Protein AF-0000000065843324 (afdb_homodimer)

GO terms:
  GO:0047371 butyrate-acetoacetate CoA-transferase activity (F, EXP)
  GO:0008410 CoA-transferase activity (F, IMP)

Secondary structure (DSSP, 8-state):
----B--GGGGGGG--TT-EEEE--BTTBT--HHHHHHHHHHT--SEEEE-SB--STTSTHHHHHHTT-EEEEEESB-TT-HHHHHHHHTTSSEEEE--HHHHHHHHHHHHTT-SEEEE-TTTTSGGGTTPPEEEETTEEEEEE----EEEEEEEEEEEETT--EE--GGG-TTHHHHHHSEEEEEEEEEEEE-GGGS-GGG-SB-GGG--EEEEPP-/----B--GGGGGGG--TT-EEEE--BTTBT--HHHHHHHHHHT--SEEEE-SB--STTSTHHHHHHTT-EEEEEESB-TT-HHHHHHHHTTSSEEEE--HHHHHHHHHHHHTT-SEEEE-TTTTSGGGTTPPEEEETTEEEEEE----EEEEEEEEEEEETT--EE--GGG-TTHHHHHHSEEEEEEEEEEEE-GGGS-GGG-SB-GGG--EEEEPP-

Organism: Clostridium acetobutylicum (strain ATCC 824 / DSM 792 / JCM 1419 / IAM 19013 / LMG 5710 / NBRC 13948 / NRRL B-527 / VKM B-1787 / 2291 / W) (NCBI:txid272562)

Sequence (436 aa):
MNSKIIRFENLRSFFKDGMTIMIGGFLNCGTPTKLIDFLVNLNIKNLTIISNDTCYPNTGIGKLISNNQVKKLIASYIGSNPDTGKKLFNNELEVELSPQGTLVERIRAGGSGLGGVLTKTGLGTLIEKGKKKISINGTEYLLELPLTADVALIKGSIVDEAGNTFYKGTTKNFNPYMAMAAKTVIVEAENLVSCEKLEKEKAMTPGVLINYIVKEPAMNSKIIRFENLRSFFKDGMTIMIGGFLNCGTPTKLIDFLVNLNIKNLTIISNDTCYPNTGIGKLISNNQVKKLIASYIGSNPDTGKKLFNNELEVELSPQGTLVERIRAGGSGLGGVLTKTGLGTLIEKGKKKISINGTEYLLELPLTADVALIKGSIVDEAGNTFYKGTTKNFNPYMAMAAKTVIVEAENLVSCEKLEKEKAMTPGVLINYIVKEPA

InterPro domains:
  IPR004163 Coenzyme A transferase binding site [PS01273] (17-32)
  IPR004165 Coenzyme A transferase family I [PF01144] (12-215)
  IPR004165 Coenzyme A transferase family I [PTHR13707] (12-216)
  IPR004165 Coenzyme A transferase family I [SM00882] (5-216)
  IPR012792 3-oxoacid CoA-transferase, subunit A [TIGR02429] (11-215)
  IPR037171 NagB/RpiA transferase-like [SSF100950] (2-217)

Solvent-accessible surface area (backbone atoms only — not comparable to full-atom values): 21906 Å² total; per-residue (Å²): 129,85,76,27,64,48,62,75,85,72,48,56,84,81,60,59,63,58,39,34,36,30,44,25,18,51,56,75,44,28,32,30,46,67,62,41,50,51,51,49,70,65,63,51,35,52,21,32,39,38,30,47,42,39,29,33,80,74,33,56,58,12,35,36,56,76,64,64,21,43,39,33,36,41,26,45,44,55,79,69,12,67,64,58,50,52,32,40,75,69,67,63,27,45,73,45,73,29,58,57,72,56,43,53,50,17,26,40,25,28,35,68,66,31,65,21,38,23,31,58,81,44,67,96,45,79,64,38,65,94,51,56,73,48,73,56,96,87,42,70,24,38,53,41,57,42,36,66,26,56,32,16,41,21,28,22,48,39,20,26,63,66,34,32,19,32,47,61,71,77,22,34,68,45,21,54,43,38,39,47,16,25,78,38,19,39,33,35,16,71,37,73,42,59,56,89,75,48,64,71,78,70,35,70,31,57,19,88,49,39,60,33,36,29,68,55,81,128,130,85,77,28,65,47,63,75,86,72,49,56,86,81,60,60,64,59,39,36,36,31,43,26,20,50,54,74,45,27,33,32,44,68,62,40,50,50,52,52,70,65,64,50,35,52,21,32,39,40,29,48,43,38,30,33,79,74,33,55,55,12,38,36,54,76,65,66,2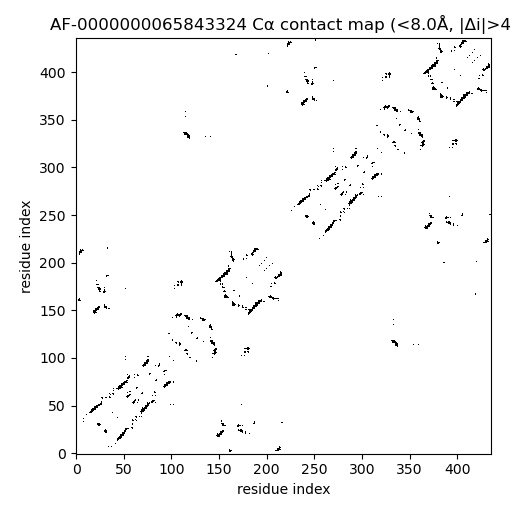1,42,38,33,37,40,26,45,43,56,80,70,13,68,64,57,51,52,31,40,76,70,67,62,27,47,73,46,74,31,59,60,71,57,43,52,48,17,27,39,25,28,35,69,66,31,65,21,35,23,30,58,81,43,66,95,45,80,66,38,66,93,52,55,73,47,73,56,97,88,40,70,22,38,54,42,59,43,37,68,26,56,30,15,41,21,28,22,48,39,21,27,62,65,35,31,21,33,49,60,70,77,24,33,67,45,24,56,42,3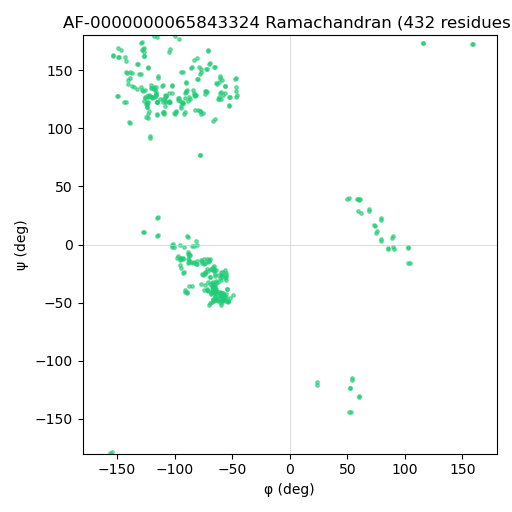9,39,47,16,26,78,38,19,38,33,34,17,71,35,74,43,60,54,89,76,49,63,73,76,70,35,72,31,58,19,90,52,39,58,32,36,30,69,55,79,131

pLDDT: mean 95.5, std 6.02, range [51.06, 98.94]

Structure (mmCIF, N/CA/C/O backbone):
data_AF-0000000065843324-model_v1
#
loop_
_entity.id
_entity.type
_entity.pdbx_description
1 polymer 'Acetoacetyl-CoA:acetate/butyrate CoA transferase alpha subunit'
#
loop_
_atom_site.group_PDB
_atom_site.id
_atom_site.type_symbol
_atom_site.label_atom_id
_atom_site.label_alt_id
_atom_site.label_comp_id
_atom_site.label_asym_id
_atom_site.label_entity_id
_atom_site.label_seq_id
_atom_site.pdbx_PDB_ins_code
_atom_site.Cartn_x
_atom_site.Cartn_y
_atom_site.Cartn_z
_atom_site.occupancy
_atom_site.B_iso_or_equiv
_atom_site.auth_seq_id
_atom_site.auth_comp_id
_atom_site.auth_asym_id
_atom_site.auth_atom_id
_atom_site.pdbx_PDB_model_num
ATOM 1 N N . MET A 1 1 ? 21.984 16.047 -8.336 1 51.62 1 MET A N 1
ATOM 2 C CA . MET A 1 1 ? 20.578 16.125 -7.941 1 51.62 1 MET A CA 1
ATOM 3 C C . MET A 1 1 ? 20.391 17.125 -6.809 1 51.62 1 MET A C 1
ATOM 5 O O . MET A 1 1 ? 21.203 17.203 -5.891 1 51.62 1 MET A O 1
ATOM 9 N N . ASN A 1 2 ? 19.703 18.312 -6.957 1 72.69 2 ASN A N 1
ATOM 10 C CA . ASN A 1 2 ? 19.594 19.406 -5.996 1 72.69 2 ASN A CA 1
ATOM 11 C C . ASN A 1 2 ? 19.141 18.906 -4.625 1 72.69 2 ASN A C 1
ATOM 13 O O . ASN A 1 2 ? 18.375 17.938 -4.531 1 72.69 2 ASN A O 1
ATOM 17 N N . SER A 1 3 ? 19.922 19.266 -3.582 1 91.56 3 SER A N 1
ATOM 18 C CA . SER A 1 3 ? 19.656 18.875 -2.203 1 91.56 3 SER A CA 1
ATOM 19 C C . SER A 1 3 ? 18.188 19.094 -1.849 1 91.56 3 SER A C 1
ATOM 21 O O . SER A 1 3 ? 17.594 20.109 -2.211 1 91.56 3 SER A O 1
ATOM 23 N N . LYS A 1 4 ? 17.578 18.062 -1.235 1 96.56 4 LYS A N 1
ATOM 24 C CA . LYS A 1 4 ? 16.203 18.172 -0.771 1 96.56 4 LYS A CA 1
ATOM 25 C C . LYS A 1 4 ? 16.125 18.906 0.564 1 96.56 4 LYS A C 1
ATOM 27 O O . LYS A 1 4 ? 15.047 19.297 0.994 1 96.56 4 LYS A O 1
ATOM 32 N N . ILE A 1 5 ? 17.219 19.047 1.178 1 96.88 5 ILE A N 1
ATOM 33 C CA . ILE A 1 5 ? 17.25 19.719 2.475 1 96.88 5 ILE A CA 1
ATOM 34 C C . ILE A 1 5 ? 17.062 21.219 2.285 1 96.88 5 ILE A C 1
ATOM 36 O O . ILE A 1 5 ? 17.75 21.844 1.478 1 96.88 5 ILE A O 1
ATOM 40 N N . ILE A 1 6 ? 16.141 21.719 3.051 1 96.75 6 ILE A N 1
ATOM 41 C CA . ILE A 1 6 ? 15.805 23.125 2.887 1 96.75 6 ILE A CA 1
ATOM 42 C C . ILE A 1 6 ? 15.602 23.766 4.254 1 96.75 6 ILE A C 1
ATOM 44 O O . ILE A 1 6 ? 15.164 23.109 5.203 1 96.75 6 ILE A O 1
ATOM 48 N N . ARG A 1 7 ? 16.062 25.078 4.348 1 94.88 7 ARG A N 1
ATOM 49 C CA . ARG A 1 7 ? 15.82 25.844 5.559 1 94.88 7 ARG A CA 1
ATOM 50 C C . ARG A 1 7 ? 14.383 26.359 5.598 1 94.88 7 ARG A C 1
ATOM 52 O O . ARG A 1 7 ? 13.781 26.609 4.555 1 94.88 7 ARG A O 1
ATOM 59 N N . PHE A 1 8 ? 13.773 26.453 6.832 1 94.75 8 PHE A N 1
ATOM 60 C CA . PHE A 1 8 ? 12.398 26.891 7.031 1 94.75 8 PHE A CA 1
ATOM 61 C C . PHE A 1 8 ? 12.125 28.188 6.285 1 94.75 8 PHE A C 1
ATOM 63 O O . PHE A 1 8 ? 11.062 28.344 5.672 1 94.75 8 PHE A O 1
ATOM 70 N N . GLU A 1 9 ? 12.992 29.172 6.305 1 92.06 9 GLU A N 1
ATOM 71 C CA . GLU A 1 9 ? 12.805 30.5 5.719 1 92.06 9 GLU A CA 1
ATOM 72 C C . GLU A 1 9 ? 12.555 30.406 4.215 1 92.06 9 GLU A C 1
ATOM 74 O O . GLU A 1 9 ? 11.93 31.297 3.629 1 92.06 9 GLU A O 1
ATOM 79 N N . ASN A 1 10 ? 12.984 29.359 3.566 1 95.5 10 ASN A N 1
ATOM 80 C CA . ASN A 1 10 ? 12.867 29.203 2.121 1 95.5 10 ASN A CA 1
ATOM 81 C C . ASN A 1 10 ? 11.586 28.484 1.734 1 95.5 10 ASN A C 1
ATOM 83 O O . ASN A 1 10 ? 11.305 28.281 0.549 1 95.5 10 ASN A O 1
ATOM 87 N N . LEU A 1 11 ? 10.852 28.109 2.738 1 96.38 11 LEU A N 1
ATOM 88 C CA . LEU A 1 11 ? 9.625 27.359 2.49 1 96.38 11 LEU A CA 1
ATOM 89 C C . LEU A 1 11 ? 8.477 28.297 2.15 1 96.38 11 LEU A C 1
ATOM 91 O O . LEU A 1 11 ? 7.438 27.875 1.645 1 96.38 11 LEU A O 1
ATOM 95 N N . ARG A 1 12 ? 8.586 29.594 2.404 1 96.44 12 ARG A N 1
ATOM 96 C CA . ARG A 1 12 ? 7.484 30.562 2.338 1 96.44 12 ARG A CA 1
ATOM 97 C C . ARG A 1 12 ? 6.801 30.516 0.976 1 96.44 12 ARG A C 1
ATOM 99 O O . ARG A 1 12 ? 5.574 30.594 0.888 1 96.44 12 ARG A O 1
ATOM 106 N N . SER A 1 13 ? 7.57 30.344 -0.094 1 96 13 SER A N 1
ATOM 107 C CA . SER A 1 13 ? 7.074 30.469 -1.461 1 96 13 SER A CA 1
ATOM 108 C C . SER A 1 13 ? 6.152 29.312 -1.818 1 96 13 SER A C 1
ATOM 110 O O . SER A 1 13 ? 5.418 29.375 -2.807 1 96 13 SER A O 1
ATOM 112 N N . PHE A 1 14 ? 6.16 28.266 -0.981 1 97.5 14 PHE A N 1
ATOM 113 C CA . PHE A 1 14 ? 5.348 27.094 -1.294 1 97.5 14 PHE A CA 1
ATOM 114 C C . PHE A 1 14 ? 3.938 27.25 -0.738 1 97.5 14 PHE A C 1
ATOM 116 O O . PHE A 1 14 ? 3.062 26.422 -1.008 1 97.5 14 PHE A O 1
ATOM 123 N N . PHE A 1 15 ? 3.691 28.281 0.059 1 98.19 15 PHE A N 1
ATOM 124 C CA . PHE A 1 15 ? 2.428 28.406 0.773 1 98.19 15 PHE A CA 1
ATOM 125 C C . PHE A 1 15 ? 1.712 29.703 0.371 1 98.19 15 PHE A C 1
ATOM 127 O O . PHE A 1 15 ? 2.338 30.75 0.253 1 98.19 15 PHE A O 1
ATOM 134 N N . LYS A 1 16 ? 0.471 29.641 0.121 1 98.25 16 LYS A N 1
ATOM 135 C CA . LYS A 1 16 ? -0.362 30.797 -0.179 1 98.25 16 LYS A CA 1
ATOM 136 C C . LYS A 1 16 ? -1.781 30.609 0.347 1 98.25 16 LYS A C 1
ATOM 138 O O . LYS A 1 16 ? -2.18 29.5 0.683 1 98.25 16 LYS A O 1
ATOM 143 N N . ASP A 1 17 ? -2.541 31.656 0.373 1 98.69 17 ASP A N 1
ATOM 144 C CA . ASP A 1 17 ? -3.932 31.609 0.813 1 98.69 17 ASP A CA 1
ATOM 145 C C . ASP A 1 17 ? -4.746 30.641 -0.05 1 98.69 17 ASP A C 1
ATOM 147 O O . ASP A 1 17 ? -4.523 30.547 -1.258 1 98.69 17 ASP A O 1
ATOM 151 N N . GLY A 1 18 ? -5.617 29.938 0.561 1 98.75 18 GLY A N 1
ATOM 152 C CA . GLY A 1 18 ? -6.598 29.156 -0.169 1 98.75 18 GLY A CA 1
ATOM 153 C C . GLY A 1 18 ? -6.105 27.75 -0.505 1 98.75 18 GLY A C 1
ATOM 154 O O . GLY A 1 18 ? -6.824 26.969 -1.128 1 98.75 18 GLY A O 1
ATOM 155 N N . MET A 1 19 ? -4.93 27.438 0.012 1 98.69 19 MET A N 1
ATOM 156 C CA . MET A 1 19 ? -4.328 26.156 -0.352 1 98.69 19 MET A CA 1
ATOM 157 C C . MET A 1 19 ? -4.988 25 0.411 1 98.69 19 MET A C 1
ATOM 159 O O . MET A 1 19 ? -5.523 25.203 1.502 1 98.69 19 MET A O 1
ATOM 163 N N . THR A 1 20 ? -4.977 23.844 -0.202 1 98.94 20 THR A N 1
ATOM 164 C CA . THR A 1 20 ? -5.281 22.594 0.49 1 98.94 20 THR A CA 1
ATOM 165 C C . THR A 1 20 ? -4.008 21.938 1.011 1 98.94 20 THR A C 1
ATOM 167 O O . THR A 1 20 ? -3.086 21.656 0.239 1 98.94 20 THR A O 1
ATOM 170 N N . ILE A 1 21 ? -3.955 21.719 2.35 1 98.94 21 ILE A N 1
ATOM 171 C CA . ILE A 1 21 ? -2.76 21.188 2.988 1 98.94 21 ILE A CA 1
ATOM 172 C C . ILE A 1 21 ? -3.121 19.938 3.805 1 98.94 21 ILE A C 1
ATOM 174 O O . ILE A 1 21 ? -4.059 19.969 4.605 1 98.94 21 ILE A O 1
ATOM 178 N N . MET A 1 22 ? -2.389 18.844 3.51 1 98.94 22 MET A N 1
ATOM 179 C CA . MET A 1 22 ? -2.465 17.656 4.359 1 98.94 22 MET A CA 1
ATOM 180 C C . MET A 1 22 ? -1.431 17.719 5.477 1 98.94 22 MET A C 1
ATOM 182 O O . MET A 1 22 ? -0.272 18.078 5.238 1 98.94 22 MET A O 1
ATOM 186 N N . ILE A 1 23 ? -1.874 17.438 6.676 1 98.81 23 ILE A N 1
ATOM 187 C CA . ILE A 1 23 ? -0.947 17.406 7.801 1 98.81 23 ILE A CA 1
ATOM 188 C C . ILE A 1 23 ? -1.022 16.047 8.5 1 98.81 23 ILE A C 1
ATOM 190 O O . ILE A 1 23 ? -2.074 15.672 9.016 1 98.81 23 ILE A O 1
ATOM 194 N N . GLY A 1 24 ? 0.134 15.336 8.5 1 98.25 24 GLY A N 1
ATOM 195 C CA . GLY A 1 24 ? 0.204 14.008 9.102 1 98.25 24 GLY A CA 1
ATOM 196 C C . GLY A 1 24 ? 0.135 14.039 10.617 1 98.25 24 GLY A C 1
ATOM 197 O O . GLY A 1 24 ? 0.177 15.109 11.227 1 98.25 24 GLY A O 1
ATOM 198 N N . GLY A 1 25 ? -0.082 12.789 11.156 1 96.12 25 GLY A N 1
ATOM 199 C CA . GLY A 1 25 ? -0.043 12.648 12.602 1 96.12 25 GLY A CA 1
ATOM 200 C C . GLY A 1 25 ? -1.375 12.234 13.195 1 96.12 25 GLY A C 1
ATOM 201 O O . GLY A 1 25 ? -2.365 12.094 12.477 1 96.12 25 GLY A O 1
ATOM 202 N N . PHE A 1 26 ? -1.385 11.969 14.422 1 95.75 26 PHE A N 1
ATOM 203 C CA . PHE A 1 26 ? -2.486 11.68 15.336 1 95.75 26 PHE A CA 1
ATOM 204 C C . PHE A 1 26 ? -2.277 12.367 16.672 1 95.75 26 PHE A C 1
ATOM 206 O O . PHE A 1 26 ? -1.47 11.914 17.5 1 95.75 26 PHE A O 1
ATOM 213 N N . LEU A 1 27 ? -3.066 13.43 16.797 1 93.5 27 LEU A N 1
ATOM 214 C CA . LEU A 1 27 ? -2.752 14.344 17.891 1 93.5 27 LEU A CA 1
ATOM 215 C C . LEU A 1 27 ? -1.294 14.789 17.828 1 93.5 27 LEU A C 1
ATOM 217 O O . LEU A 1 27 ? -0.87 15.391 16.844 1 93.5 27 LEU A O 1
ATOM 221 N N . ASN A 1 28 ? -0.506 14.398 18.859 1 89.69 28 ASN A N 1
ATOM 222 C CA . ASN A 1 28 ? 0.89 14.82 18.828 1 89.69 28 ASN A CA 1
ATOM 223 C C . ASN A 1 28 ? 1.796 13.711 18.281 1 89.69 28 ASN A C 1
ATOM 225 O O . ASN A 1 28 ? 2.955 13.961 17.953 1 89.69 28 ASN A O 1
ATOM 229 N N . CYS A 1 29 ? 1.275 12.625 18.172 1 93.81 29 CYS A N 1
ATOM 230 C CA . CYS A 1 29 ? 2.059 11.477 17.734 1 93.81 29 CYS A CA 1
ATOM 231 C C . CYS A 1 29 ? 2.326 11.539 16.234 1 93.81 29 CYS A C 1
ATOM 233 O O . CYS A 1 29 ? 1.402 11.414 15.422 1 93.81 29 CYS A O 1
ATOM 235 N N . GLY A 1 30 ? 3.594 11.727 15.766 1 95.69 30 GLY A N 1
ATOM 236 C CA . GLY A 1 30 ? 3.961 11.773 14.359 1 95.69 30 GLY A CA 1
ATOM 237 C C . GLY A 1 30 ? 3.527 13.062 13.68 1 95.69 30 GLY A C 1
ATOM 238 O O . GLY A 1 30 ? 3.404 13.109 12.453 1 95.69 30 GLY A O 1
ATOM 239 N N . THR A 1 31 ? 3.205 14.07 14.469 1 97 31 THR A N 1
ATOM 240 C CA . THR A 1 31 ? 2.766 15.352 13.93 1 97 31 THR A CA 1
ATOM 241 C C . THR A 1 31 ? 3.953 16.281 13.719 1 97 31 THR A C 1
ATOM 243 O O . THR A 1 31 ? 4.824 16.391 14.578 1 97 31 THR A O 1
ATOM 246 N N . PRO A 1 32 ? 4.047 16.891 12.492 1 97.81 32 PRO A N 1
ATOM 247 C CA . PRO A 1 32 ? 5.145 17.812 12.219 1 97.81 32 PRO A CA 1
ATOM 248 C C . PRO A 1 32 ? 4.934 19.188 12.844 1 97.81 32 PRO A C 1
ATOM 250 O O . PRO A 1 32 ? 4.684 20.156 12.133 1 97.81 32 PRO A O 1
ATOM 253 N N . THR A 1 33 ? 5.156 19.281 14.141 1 97.25 33 THR A N 1
ATOM 254 C CA . THR A 1 33 ? 4.766 20.438 14.945 1 97.25 33 THR A CA 1
ATOM 255 C C . THR A 1 33 ? 5.559 21.672 14.539 1 97.25 33 THR A C 1
ATOM 257 O O . THR A 1 33 ? 5.035 22.797 14.578 1 97.25 33 THR A O 1
ATOM 260 N N . LYS A 1 34 ? 6.816 21.562 14.102 1 97.06 34 LYS A N 1
ATOM 261 C CA . LYS A 1 34 ? 7.609 22.734 13.734 1 97.06 34 LYS A CA 1
ATOM 262 C C . LYS A 1 34 ? 7.156 23.297 12.391 1 97.06 34 LYS A C 1
ATOM 264 O O . LYS A 1 34 ? 7.137 24.516 12.203 1 97.06 34 LYS A O 1
ATOM 269 N N . LEU A 1 35 ? 6.844 22.406 11.516 1 98 35 LEU A N 1
ATOM 270 C CA . LEU A 1 35 ? 6.297 22.859 10.242 1 98 35 LEU A CA 1
ATOM 271 C C . LEU A 1 35 ? 4.957 23.562 10.453 1 98 35 LEU A C 1
ATOM 273 O O . LEU A 1 35 ? 4.656 24.547 9.773 1 98 35 LEU A O 1
ATOM 277 N N . ILE A 1 36 ? 4.145 23.031 11.383 1 98.19 36 ILE A N 1
ATOM 278 C CA . ILE A 1 36 ? 2.861 23.656 11.68 1 98.19 36 ILE A CA 1
ATOM 279 C C . ILE A 1 36 ? 3.09 25.031 12.289 1 98.19 36 ILE A C 1
ATOM 281 O O . ILE A 1 36 ? 2.418 26 11.93 1 98.19 36 ILE A O 1
ATOM 285 N N . ASP A 1 37 ? 4.074 25.109 13.188 1 97.5 37 ASP A N 1
ATOM 286 C CA . ASP A 1 37 ? 4.41 26.406 13.766 1 97.5 37 ASP A CA 1
ATOM 287 C C . ASP A 1 37 ? 4.809 27.406 12.68 1 97.5 37 ASP A C 1
ATOM 289 O O . ASP A 1 37 ? 4.41 28.578 12.719 1 97.5 37 ASP A O 1
ATOM 293 N N . PHE A 1 38 ? 5.605 26.938 11.773 1 97.5 38 PHE A N 1
ATOM 294 C CA . PHE A 1 38 ? 6 27.781 10.648 1 97.5 38 PHE A CA 1
ATOM 295 C C . PHE A 1 38 ? 4.777 28.266 9.875 1 97.5 38 PHE A C 1
ATOM 297 O O . PHE A 1 38 ? 4.656 29.453 9.57 1 97.5 38 PHE A O 1
ATOM 304 N N . LEU A 1 39 ? 3.889 27.359 9.578 1 97.69 39 LEU A N 1
ATOM 305 C CA . LEU A 1 39 ? 2.668 27.672 8.844 1 97.69 39 LEU A CA 1
ATOM 306 C C . LEU A 1 39 ? 1.824 28.688 9.602 1 97.69 39 LEU A C 1
ATOM 308 O O . LEU A 1 39 ? 1.266 29.609 9 1 97.69 39 LEU A O 1
ATOM 312 N N . VAL A 1 40 ? 1.716 28.516 10.938 1 98.06 40 VAL A N 1
ATOM 313 C CA . VAL A 1 40 ? 0.977 29.438 11.789 1 98.06 40 VAL A CA 1
ATOM 314 C C . VAL A 1 40 ? 1.582 30.844 11.68 1 98.06 40 VAL A C 1
ATOM 316 O O . VAL A 1 40 ? 0.858 31.828 11.508 1 98.06 40 VAL A O 1
ATOM 319 N N . ASN A 1 41 ? 2.855 30.891 11.664 1 97.56 41 ASN A N 1
ATOM 320 C CA . ASN A 1 41 ? 3.555 32.188 11.633 1 97.56 41 ASN A CA 1
ATOM 321 C C . ASN A 1 41 ? 3.406 32.875 10.273 1 97.56 41 ASN A C 1
ATOM 323 O O . ASN A 1 41 ? 3.418 34.094 10.195 1 97.56 41 ASN A O 1
ATOM 327 N N . LEU A 1 42 ? 3.33 32.062 9.219 1 97.38 42 LEU A N 1
ATOM 328 C CA . LEU A 1 42 ? 3.105 32.656 7.898 1 97.38 42 LEU A CA 1
ATOM 329 C C . LEU A 1 42 ? 1.791 33.406 7.855 1 97.38 42 LEU A C 1
ATOM 331 O O . LEU A 1 42 ? 1.625 34.312 7.035 1 97.38 42 LEU A O 1
ATOM 335 N N . ASN A 1 43 ? 0.818 32.969 8.68 1 97.75 43 ASN A N 1
ATOM 336 C CA . ASN A 1 43 ? -0.478 33.625 8.867 1 97.75 43 ASN A CA 1
ATOM 337 C C . ASN A 1 43 ? -1.261 33.719 7.562 1 97.75 43 ASN A C 1
ATOM 339 O O . ASN A 1 43 ? -1.938 34.688 7.297 1 97.75 43 ASN A O 1
ATOM 343 N N . ILE A 1 44 ? -0.993 32.719 6.648 1 97.88 44 ILE A N 1
ATOM 344 C CA . ILE A 1 44 ? -1.835 32.594 5.461 1 97.88 44 ILE A CA 1
ATOM 345 C C . ILE A 1 44 ? -3.221 32.094 5.855 1 97.88 44 ILE A C 1
ATOM 347 O O . ILE A 1 44 ? -3.367 31.391 6.859 1 97.88 44 ILE A O 1
ATOM 351 N N . LYS A 1 45 ? -4.285 32.406 4.98 1 98 45 LYS A N 1
ATOM 352 C CA . LYS A 1 45 ? -5.664 32.188 5.41 1 98 45 LYS A CA 1
ATOM 353 C C . LYS A 1 45 ? -6.438 31.359 4.379 1 98 45 LYS A C 1
ATOM 355 O O . LYS A 1 45 ? -5.902 31.031 3.32 1 98 45 LYS A O 1
ATOM 360 N N . ASN A 1 46 ? -7.668 31.016 4.777 1 98.69 46 ASN A N 1
ATOM 361 C CA . ASN A 1 46 ? -8.633 30.312 3.938 1 98.69 46 ASN A CA 1
ATOM 362 C C . ASN A 1 46 ? -8.102 28.953 3.504 1 98.69 46 ASN A C 1
ATOM 364 O O . ASN A 1 46 ? -8.297 28.531 2.361 1 98.69 46 ASN A O 1
ATOM 368 N N . LEU A 1 47 ? -7.41 28.297 4.434 1 98.88 47 LEU A N 1
ATOM 369 C CA . LEU A 1 47 ? -6.82 27 4.133 1 98.88 47 LEU A CA 1
ATOM 370 C C . LEU A 1 47 ? -7.867 25.891 4.215 1 98.88 47 LEU A C 1
ATOM 372 O O . LEU A 1 47 ? -8.781 25.953 5.035 1 98.88 47 LEU A O 1
ATOM 376 N N . THR A 1 48 ? -7.781 24.953 3.361 1 98.94 48 THR A N 1
ATOM 377 C CA . THR A 1 48 ? -8.391 23.641 3.566 1 98.94 48 THR A CA 1
ATOM 378 C C . THR A 1 48 ? -7.379 22.672 4.172 1 98.94 48 THR A C 1
ATOM 380 O O . THR A 1 48 ? -6.336 22.391 3.574 1 98.94 48 THR A O 1
ATOM 383 N N . ILE A 1 49 ? -7.719 22.188 5.359 1 98.94 49 ILE A N 1
ATOM 384 C CA . ILE A 1 49 ? -6.82 21.266 6.043 1 98.94 49 ILE A CA 1
ATOM 385 C C . ILE A 1 49 ? -7.418 19.859 6.031 1 98.94 49 ILE A C 1
ATOM 387 O O . ILE A 1 49 ? -8.594 19.688 6.344 1 98.94 49 ILE A O 1
ATOM 391 N N . ILE A 1 50 ? -6.625 18.938 5.609 1 98.94 50 ILE A N 1
ATOM 392 C CA . ILE A 1 50 ? -6.949 17.516 5.707 1 98.94 50 ILE A CA 1
ATOM 393 C C . ILE A 1 50 ? -6.043 16.844 6.734 1 98.94 50 ILE A C 1
ATOM 395 O O . ILE A 1 50 ? -4.82 16.812 6.559 1 98.94 50 ILE A O 1
ATOM 399 N N . SER A 1 51 ? -6.59 16.375 7.824 1 98.69 51 SER A N 1
ATOM 400 C CA . SER A 1 51 ? -5.848 15.773 8.922 1 98.69 51 SER A CA 1
ATOM 401 C C . SER A 1 51 ? -6.719 14.789 9.695 1 98.69 51 SER A C 1
ATOM 403 O O . SER A 1 51 ? -7.938 14.75 9.523 1 98.69 51 SER A O 1
ATOM 405 N N . ASN A 1 52 ? -6.051 13.906 10.5 1 98.31 52 ASN A N 1
ATOM 406 C CA . ASN A 1 52 ? -6.828 12.977 11.312 1 98.31 52 ASN A CA 1
ATOM 407 C C . ASN A 1 52 ? -7.66 13.711 12.359 1 98.31 52 ASN A C 1
ATOM 409 O O . ASN A 1 52 ? -8.812 13.336 12.609 1 98.31 52 ASN A O 1
ATOM 413 N N . ASP A 1 53 ? -7.051 14.719 12.969 1 98.19 53 ASP A N 1
ATOM 414 C CA . ASP A 1 53 ? -7.676 15.492 14.039 1 98.19 53 ASP A CA 1
ATOM 415 C C . ASP A 1 53 ? -7.086 16.891 14.117 1 98.19 53 ASP A C 1
ATOM 417 O O . ASP A 1 53 ? -6.23 17.266 13.305 1 98.19 53 ASP A O 1
ATOM 421 N N . THR A 1 54 ? -7.602 17.641 15.094 1 97.69 54 THR A N 1
ATOM 422 C CA . THR A 1 54 ? -7.102 19.016 15.242 1 97.69 54 THR A CA 1
ATOM 423 C C . THR A 1 54 ? -6.383 19.172 16.578 1 97.69 54 THR A C 1
ATOM 425 O O . THR A 1 54 ? -6.277 20.297 17.094 1 97.69 54 THR A O 1
ATOM 428 N N . CYS A 1 55 ? -5.914 18.094 17.125 1 96.81 55 CYS A N 1
ATOM 429 C CA . CYS A 1 55 ? -5.145 18.062 18.359 1 96.81 55 CYS A CA 1
ATOM 430 C C . CYS A 1 55 ? -5.891 18.781 19.484 1 96.81 55 CYS A C 1
ATOM 432 O O . CYS A 1 55 ? -7.043 18.453 19.781 1 96.81 55 CYS A O 1
ATOM 434 N N . TYR A 1 56 ? -5.113 19.5 20.406 1 95.44 56 TYR A N 1
ATOM 435 C CA . TYR A 1 56 ? -5.641 20.312 21.484 1 95.44 56 TYR A CA 1
ATOM 436 C C . TYR A 1 56 ? -5.516 21.797 21.156 1 95.44 56 TYR A C 1
ATOM 438 O O . TYR A 1 56 ? -4.781 22.172 20.25 1 95.44 56 TYR A O 1
ATOM 446 N N . PRO A 1 57 ? -6.316 22.484 22.062 1 92.12 57 PRO A N 1
ATOM 447 C CA . PRO A 1 57 ? -6.133 23.906 21.812 1 92.12 57 PRO A CA 1
ATOM 448 C C . PRO A 1 57 ? -4.672 24.344 21.891 1 92.12 57 PRO A C 1
ATOM 450 O O . PRO A 1 57 ? -3.941 23.891 22.781 1 92.12 57 PRO A O 1
ATOM 453 N N . ASN A 1 58 ? -4.039 25.062 21 1 92.31 58 ASN A N 1
ATOM 454 C CA . ASN A 1 58 ? -2.725 25.688 20.953 1 92.31 58 ASN A CA 1
ATOM 455 C C . ASN A 1 58 ? -1.617 24.672 20.719 1 92.31 58 ASN A C 1
ATOM 457 O O . ASN A 1 58 ? -0.459 24.906 21.062 1 92.31 58 ASN A O 1
ATOM 461 N N . THR A 1 59 ? -1.977 23.469 20.406 1 95.31 59 THR A N 1
ATOM 462 C CA . THR A 1 59 ? -0.98 22.453 20.062 1 95.31 59 THR A CA 1
ATOM 463 C C . THR A 1 59 ? -1.146 22 18.625 1 95.31 59 THR A C 1
ATOM 465 O O . THR A 1 59 ? -2.266 21.766 18.156 1 95.31 59 THR A O 1
ATOM 468 N N . GLY A 1 60 ? 0.015 21.891 17.922 1 95.75 60 GLY A N 1
ATOM 469 C CA . GLY A 1 60 ? -0.029 21.359 16.562 1 95.75 60 GLY A CA 1
ATOM 470 C C . GLY A 1 60 ? -1.033 22.078 15.688 1 95.75 60 GLY A C 1
ATOM 471 O O . GLY A 1 60 ? -1.002 23.297 15.562 1 95.75 60 GLY A O 1
ATOM 472 N N . ILE A 1 61 ? -1.93 21.328 15.141 1 97.88 61 ILE A N 1
ATOM 473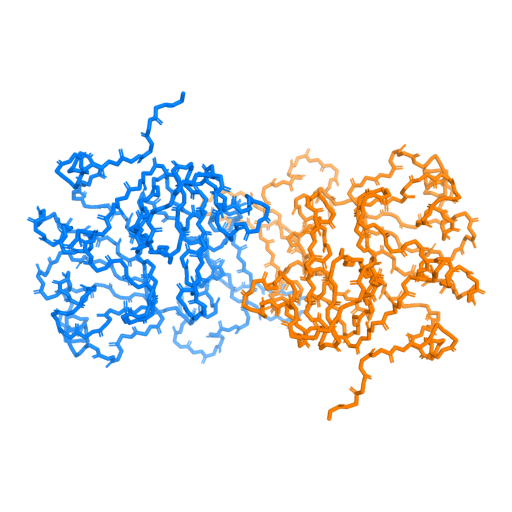 C CA . ILE A 1 61 ? -2.914 21.828 14.195 1 97.88 61 ILE A CA 1
ATOM 474 C C . ILE A 1 61 ? -3.912 22.734 14.922 1 97.88 61 ILE A C 1
ATOM 476 O O . ILE A 1 61 ? -4.512 23.625 14.312 1 97.88 61 ILE A O 1
ATOM 480 N N . GLY A 1 62 ? -4.098 22.469 16.234 1 98.06 62 GLY A N 1
ATOM 481 C CA . GLY A 1 62 ? -4.984 23.312 17.016 1 98.06 62 GLY A CA 1
ATOM 482 C C . GLY A 1 62 ? -4.609 24.781 16.969 1 98.06 62 GLY A C 1
ATOM 483 O O . GLY A 1 62 ? -5.48 25.656 17.031 1 98.06 62 GLY A O 1
ATOM 484 N N . LYS A 1 63 ? -3.354 25.062 16.797 1 97.88 63 LYS A N 1
ATOM 485 C CA . LYS A 1 63 ? -2.904 26.453 16.703 1 97.88 63 LYS A CA 1
ATOM 486 C C . LYS A 1 63 ? -3.434 27.109 15.438 1 97.88 63 LYS A C 1
ATOM 488 O O . LYS A 1 63 ? -3.752 28.297 15.438 1 97.88 63 LYS A O 1
ATOM 493 N N . LEU A 1 64 ? -3.512 26.328 14.32 1 98.19 64 LEU A N 1
ATOM 494 C CA . LEU A 1 64 ? -4.059 26.844 13.07 1 98.19 64 LEU A CA 1
ATOM 495 C C . LEU A 1 64 ? -5.543 27.172 13.227 1 98.19 64 LEU A C 1
ATOM 497 O O . LEU A 1 64 ? -6.016 28.188 12.703 1 98.19 64 LEU A O 1
ATOM 501 N N . ILE A 1 65 ? -6.246 26.312 13.977 1 98.12 65 ILE A N 1
ATOM 502 C CA . ILE A 1 65 ? -7.668 26.516 14.234 1 98.12 65 ILE A CA 1
ATOM 503 C C . ILE A 1 65 ? -7.875 27.766 15.086 1 98.12 65 ILE A C 1
ATOM 505 O O . ILE A 1 65 ? -8.68 28.625 14.734 1 98.12 65 ILE A O 1
ATOM 509 N N . SER A 1 66 ? -7.098 27.844 16.125 1 96.5 66 SER A N 1
ATOM 510 C CA . SER A 1 66 ? -7.227 28.969 17.062 1 96.5 66 SER A CA 1
ATOM 511 C C . SER A 1 66 ? -6.887 30.281 16.375 1 96.5 66 SER A C 1
ATOM 513 O O . SER A 1 66 ? -7.465 31.328 16.719 1 96.5 66 SER A O 1
ATOM 515 N N . ASN A 1 67 ? -6.02 30.219 15.445 1 97 67 ASN A N 1
ATOM 516 C CA . ASN A 1 67 ? -5.551 31.422 14.766 1 97 67 ASN A CA 1
ATOM 517 C C . ASN A 1 67 ? -6.418 31.75 13.555 1 97 67 ASN A C 1
ATOM 519 O O . ASN A 1 67 ? -6.047 32.594 12.734 1 97 67 ASN A O 1
ATOM 523 N N . ASN A 1 68 ? -7.535 31.047 13.336 1 97.38 68 ASN A N 1
ATOM 524 C CA . ASN A 1 68 ? -8.531 31.297 12.305 1 97.38 68 ASN A CA 1
ATOM 525 C C . ASN A 1 68 ? -7.922 31.234 10.906 1 97.38 68 ASN A C 1
ATOM 527 O O . ASN A 1 68 ? -8.25 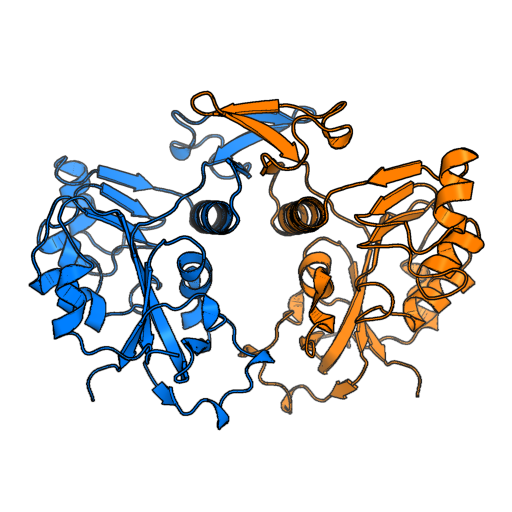32.062 10.047 1 97.38 68 ASN A O 1
ATOM 531 N N . GLN A 1 69 ? -7.027 30.312 10.664 1 98.44 69 GLN A N 1
ATOM 532 C CA . GLN A 1 69 ? -6.383 30.203 9.359 1 98.44 69 GLN A CA 1
ATOM 533 C C . GLN A 1 69 ? -7.09 29.172 8.484 1 98.44 69 GLN A C 1
ATOM 535 O O . GLN A 1 69 ? -6.883 29.125 7.273 1 98.44 69 GLN A O 1
ATOM 540 N N . VAL A 1 70 ? -7.961 28.391 9.055 1 98.69 70 VAL A N 1
ATOM 541 C CA . VAL A 1 70 ? -8.586 27.266 8.359 1 98.69 70 VAL A CA 1
ATOM 542 C C . VAL A 1 70 ? -10.023 27.609 8 1 98.69 70 VAL A C 1
ATOM 544 O O . VAL A 1 70 ? -10.82 27.984 8.875 1 98.69 70 VAL A O 1
ATOM 547 N N . LYS A 1 71 ? -10.297 27.531 6.762 1 98.62 71 LYS A N 1
ATOM 548 C CA . LYS A 1 71 ? -11.664 27.75 6.285 1 98.62 71 LYS A CA 1
ATOM 549 C C . LYS A 1 71 ? -12.438 26.438 6.238 1 98.62 71 LYS A C 1
ATOM 551 O O . LYS A 1 71 ? -13.625 26.391 6.578 1 98.62 71 LYS A O 1
ATOM 556 N N . LYS A 1 72 ? -11.805 25.391 5.84 1 98.81 72 LYS A N 1
ATOM 557 C CA . LYS A 1 72 ? -12.414 24.062 5.734 1 98.81 72 LYS A CA 1
ATOM 558 C C . LYS A 1 72 ? -11.5 22.984 6.316 1 98.81 72 LYS A C 1
ATOM 560 O O . LYS A 1 72 ? -10.289 23 6.09 1 98.81 72 LYS A O 1
ATOM 565 N N . LEU A 1 73 ? -12.148 22.094 7.094 1 98.81 73 LEU A N 1
ATOM 566 C CA . LEU A 1 73 ? -11.453 20.969 7.707 1 98.81 73 LEU A CA 1
ATOM 567 C C . LEU A 1 73 ? -12.078 19.641 7.293 1 98.81 73 LEU A C 1
ATOM 569 O O . LEU A 1 73 ? -13.297 19.484 7.352 1 98.81 73 LEU A O 1
ATOM 573 N N . ILE A 1 74 ? -11.305 18.75 6.816 1 98.75 74 ILE A N 1
ATOM 574 C CA . ILE A 1 74 ? -11.688 17.359 6.645 1 98.75 74 ILE A CA 1
ATOM 575 C C . ILE A 1 74 ? -10.922 16.484 7.641 1 98.75 74 ILE A C 1
ATOM 577 O O . ILE A 1 74 ? -9.695 16.406 7.574 1 98.75 74 ILE A O 1
ATOM 581 N N . ALA A 1 75 ? -11.648 15.883 8.617 1 98.38 75 ALA A N 1
ATOM 582 C CA . ALA A 1 75 ? -11 15.156 9.703 1 98.38 75 ALA A CA 1
ATOM 583 C C . ALA A 1 75 ? -11.875 14 10.195 1 98.38 75 ALA A C 1
ATOM 585 O O . ALA A 1 75 ? -13.07 13.953 9.891 1 98.38 75 ALA A O 1
ATOM 586 N N . SER A 1 76 ? -11.203 13.078 10.891 1 97.38 76 SER A N 1
ATOM 587 C CA . SER A 1 76 ? -11.969 11.961 11.445 1 97.38 76 SER A CA 1
ATOM 588 C C . SER A 1 76 ? -12.422 12.258 12.867 1 97.38 76 SER A C 1
ATOM 590 O O . SER A 1 76 ? -13.391 11.672 13.352 1 97.38 76 SER A O 1
ATOM 592 N N . TYR A 1 77 ? -11.719 13.141 13.555 1 96.38 77 TYR A N 1
ATOM 593 C CA . TYR A 1 77 ? -11.992 13.367 14.969 1 96.38 77 TYR A CA 1
ATOM 594 C C . TYR A 1 77 ? -11.688 14.812 15.359 1 96.38 77 TYR A C 1
ATOM 596 O O . TYR A 1 77 ? -10.57 15.289 15.141 1 96.38 77 TYR A O 1
ATOM 604 N N . ILE A 1 78 ? -12.656 15.461 15.992 1 95.31 78 ILE A N 1
ATOM 605 C CA . ILE A 1 78 ? -12.445 16.844 16.391 1 95.31 78 ILE A CA 1
ATOM 606 C C . ILE A 1 78 ? -12.75 17 17.891 1 95.31 78 ILE A C 1
ATOM 608 O O . ILE A 1 78 ? -12.742 18.125 18.406 1 95.31 78 ILE A O 1
ATOM 612 N N . GLY A 1 79 ? -12.922 15.953 18.641 1 93.06 79 GLY A N 1
ATOM 613 C CA . GLY A 1 79 ? -13.438 16 20 1 93.06 79 GLY A CA 1
ATOM 614 C C . GLY A 1 79 ? -12.422 16.484 21.016 1 93.06 79 GLY A C 1
ATOM 615 O O . GLY A 1 79 ? -12.781 16.984 22.078 1 93.06 79 GLY A O 1
ATOM 616 N N . SER A 1 80 ? -11.234 16.328 20.75 1 94 80 SER A N 1
ATOM 617 C CA . SER A 1 80 ? -10.195 16.688 21.703 1 94 80 SER A CA 1
ATOM 618 C C . SER A 1 80 ? -9.992 18.203 21.734 1 94 80 SER A C 1
ATOM 620 O O . SER A 1 80 ? -9.328 18.719 22.641 1 94 80 SER A O 1
ATOM 622 N N . ASN A 1 81 ? -10.516 18.938 20.766 1 96.81 81 ASN A N 1
ATOM 623 C CA . ASN A 1 81 ? -10.297 20.375 20.625 1 96.81 81 ASN A CA 1
ATOM 624 C C . ASN A 1 81 ? -11.617 21.141 20.656 1 96.81 81 ASN A C 1
ATOM 626 O O . ASN A 1 81 ? -12.266 21.312 19.625 1 96.81 81 ASN A O 1
ATOM 630 N N . PRO A 1 82 ? -12.016 21.609 21.812 1 95.81 82 PRO A N 1
ATOM 631 C CA . PRO A 1 82 ? -13.305 22.312 21.922 1 95.81 82 PRO A CA 1
ATOM 632 C C . PRO A 1 82 ? -13.391 23.531 21 1 95.81 82 PRO A C 1
ATOM 634 O O . PRO A 1 82 ? -14.492 23.906 20.578 1 95.81 82 PRO A O 1
ATOM 637 N N . ASP A 1 83 ? -12.305 24.109 20.609 1 96.31 83 ASP A N 1
ATOM 638 C CA . ASP A 1 83 ? -12.312 25.266 19.719 1 96.31 83 ASP A CA 1
ATOM 639 C C . ASP A 1 83 ? -12.82 24.891 18.328 1 96.31 83 ASP A C 1
ATOM 641 O O . ASP A 1 83 ? -13.516 25.672 17.688 1 96.31 83 ASP A O 1
ATOM 645 N N . THR A 1 84 ? -12.453 23.719 17.891 1 97.25 84 THR A N 1
ATOM 646 C CA . THR A 1 84 ? -12.93 23.266 16.594 1 97.25 84 THR A CA 1
ATOM 647 C C . THR A 1 84 ? -14.453 23.156 16.594 1 97.25 84 THR A C 1
ATOM 649 O O . THR A 1 84 ? -15.109 23.609 15.648 1 97.25 84 THR A O 1
ATOM 652 N N . GLY A 1 85 ? -14.969 22.594 17.688 1 95.44 85 GLY A N 1
ATOM 653 C CA . GLY A 1 85 ? -16.406 22.469 17.797 1 95.44 85 GLY A CA 1
ATOM 654 C C . GLY A 1 85 ? -17.109 23.812 17.859 1 95.44 85 GLY A C 1
ATOM 655 O O . GLY A 1 85 ? -18.141 24.016 17.188 1 95.44 85 GLY A O 1
ATOM 656 N N . LYS A 1 86 ? -16.609 24.656 18.625 1 96 86 LYS A N 1
ATOM 657 C CA . LYS A 1 86 ? -17.188 26 18.75 1 96 86 LYS A CA 1
ATOM 658 C C . LYS A 1 86 ? -17.219 26.703 17.406 1 96 86 LYS A C 1
ATOM 660 O O . LYS A 1 86 ? -18.234 27.297 17.031 1 96 86 LYS A O 1
ATOM 665 N N . LYS A 1 87 ? -16.203 26.625 16.656 1 96.62 87 LYS A N 1
ATOM 666 C CA . LYS A 1 87 ? -16.094 27.312 15.375 1 96.62 87 LYS A CA 1
ATOM 667 C C . LYS A 1 87 ? -17.016 26.656 14.336 1 96.62 87 LYS A C 1
ATOM 669 O O . LYS A 1 87 ? -17.562 27.344 13.477 1 96.62 87 LYS A O 1
ATOM 674 N N . LEU A 1 88 ? -17.047 25.344 14.414 1 95.75 88 LEU A N 1
ATOM 675 C CA . LEU A 1 88 ? -18.016 24.641 13.578 1 95.75 88 LEU A CA 1
ATOM 676 C C . LEU A 1 88 ? -19.422 25.125 13.852 1 95.75 88 LEU A C 1
ATOM 678 O O . LEU A 1 88 ? -20.156 25.469 12.922 1 95.75 88 LEU A O 1
ATOM 682 N N . PHE A 1 89 ? -19.828 25.219 15.102 1 94.75 89 PHE A N 1
ATOM 683 C CA . PHE A 1 89 ? -21.172 25.594 15.5 1 94.75 89 PHE A CA 1
ATOM 684 C C . PHE A 1 89 ? -21.453 27.047 15.148 1 94.75 89 PHE A C 1
ATOM 686 O O . PHE A 1 89 ? -22.578 27.406 14.805 1 94.75 89 PHE A O 1
ATOM 693 N N . ASN A 1 90 ? -20.438 27.891 15.211 1 96.31 90 ASN A N 1
ATOM 694 C CA . ASN A 1 90 ? -20.578 29.312 14.914 1 96.31 90 ASN A CA 1
ATOM 695 C C . ASN A 1 90 ? -20.469 29.594 13.414 1 96.31 90 ASN A C 1
ATOM 697 O O . ASN A 1 90 ? -20.438 30.75 12.992 1 96.31 90 ASN A O 1
ATOM 701 N N . ASN A 1 91 ? -20.234 28.516 12.633 1 96.19 91 ASN A N 1
ATOM 702 C CA . ASN A 1 91 ? -20.141 28.609 11.18 1 96.19 91 ASN A CA 1
ATOM 703 C C . ASN A 1 91 ? -18.891 29.359 10.75 1 96.19 91 ASN A C 1
ATOM 705 O O . ASN A 1 91 ? -18.906 30.078 9.742 1 96.19 91 ASN A O 1
ATOM 709 N N . GLU A 1 92 ? -17.812 29.328 11.523 1 97.19 92 GLU A N 1
ATOM 710 C CA . GLU A 1 92 ? -16.531 29.953 11.219 1 97.19 92 GLU A CA 1
ATOM 711 C C . GLU A 1 92 ? -15.578 28.953 10.562 1 97.19 92 GLU A C 1
ATOM 713 O O . GLU A 1 92 ? -14.539 29.328 10.023 1 97.19 92 GLU A O 1
ATOM 718 N N . LEU A 1 93 ? -15.969 27.766 10.609 1 97.81 93 LEU A N 1
ATOM 719 C CA . LEU A 1 93 ? -15.195 26.641 10.094 1 97.81 93 LEU A CA 1
ATOM 720 C C . LEU A 1 93 ? -16.125 25.594 9.484 1 97.81 93 LEU A C 1
ATOM 722 O O . LEU A 1 93 ? -17.109 25.188 10.102 1 97.81 93 LEU A O 1
ATOM 726 N N . GLU A 1 94 ? -15.883 25.328 8.266 1 98.31 94 GLU A N 1
ATOM 727 C CA . GLU A 1 94 ? -16.562 24.188 7.656 1 98.31 94 GLU A CA 1
ATOM 728 C C . GLU A 1 94 ? -15.859 22.875 7.98 1 98.31 94 GLU A C 1
ATOM 730 O O . GLU A 1 94 ? -14.641 22.766 7.828 1 98.31 94 GLU A O 1
ATOM 735 N N . VAL A 1 95 ? -16.625 21.891 8.492 1 97.69 95 VAL A N 1
ATOM 736 C CA . VAL A 1 95 ? -16 20.625 8.867 1 97.69 95 VAL A CA 1
ATOM 737 C C . VAL A 1 95 ? -16.688 19.469 8.133 1 97.69 95 VAL A C 1
ATOM 739 O O . VAL A 1 95 ? -17.922 19.344 8.164 1 97.69 95 VAL A O 1
ATOM 742 N N . GLU A 1 96 ? -15.961 18.766 7.43 1 97.38 96 GLU A N 1
ATOM 743 C CA . GLU A 1 96 ? -16.375 17.453 6.926 1 97.38 96 GLU A CA 1
ATOM 744 C C . GLU A 1 96 ? -15.789 16.328 7.758 1 97.38 96 GLU A C 1
ATOM 746 O O . GLU A 1 96 ? -14.57 16.141 7.781 1 97.38 96 GLU A O 1
ATOM 751 N N . LEU A 1 97 ? -16.656 15.641 8.43 1 96.38 97 LEU A N 1
ATOM 752 C CA . LEU A 1 97 ? -16.203 14.492 9.211 1 96.38 97 LEU A CA 1
ATOM 753 C C . LEU A 1 97 ? -16.188 13.227 8.352 1 96.38 97 LEU A C 1
ATOM 755 O O . LEU A 1 97 ? -17.172 12.93 7.656 1 96.38 97 LEU A O 1
ATOM 759 N N . SER A 1 98 ? -15.133 12.594 8.328 1 97.31 98 SER A N 1
ATOM 760 C CA . SER A 1 98 ? -14.914 11.336 7.625 1 97.31 98 SER A CA 1
ATOM 761 C C . SER A 1 98 ? -14.406 10.258 8.578 1 97.31 98 SER A C 1
ATOM 763 O O . SER A 1 98 ? -13.406 10.453 9.273 1 97.31 98 SER A O 1
ATOM 765 N N . PRO A 1 99 ? -15.195 9.148 8.656 1 97.38 99 PRO A N 1
ATOM 766 C CA . PRO A 1 99 ? -14.648 8.078 9.492 1 97.38 99 PRO A CA 1
ATOM 767 C C . PRO A 1 99 ? -13.172 7.789 9.195 1 97.38 99 PRO A C 1
ATOM 769 O O . PRO A 1 99 ? -12.75 7.883 8.039 1 97.38 99 PRO A O 1
ATOM 772 N N . GLN A 1 100 ? -12.445 7.496 10.219 1 97.56 100 GLN A N 1
ATOM 773 C CA . GLN A 1 100 ? -10.992 7.441 10.133 1 97.56 100 GLN A CA 1
ATOM 774 C C . GLN A 1 100 ? -10.547 6.508 9.008 1 97.56 100 GLN A C 1
ATOM 776 O O . GLN A 1 100 ? -9.672 6.863 8.211 1 97.56 100 GLN A O 1
ATOM 781 N N . GLY A 1 101 ? -11.07 5.293 8.914 1 97 101 GLY A N 1
ATOM 782 C CA . GLY A 1 101 ? -10.758 4.379 7.828 1 97 101 GLY A CA 1
ATOM 783 C C . GLY A 1 101 ? -11.086 4.934 6.457 1 97 101 GLY A C 1
ATOM 784 O O . GLY A 1 101 ? -10.328 4.742 5.504 1 97 101 GLY A O 1
ATOM 785 N N . THR A 1 102 ? -12.234 5.605 6.316 1 98.12 102 THR A N 1
ATOM 786 C CA . THR A 1 102 ? -12.648 6.227 5.059 1 98.12 102 THR A CA 1
ATOM 787 C C . THR A 1 102 ? -11.703 7.367 4.688 1 98.12 102 THR A C 1
ATOM 789 O O . THR A 1 102 ? -11.336 7.52 3.521 1 98.12 102 THR A O 1
ATOM 792 N N . LEU A 1 103 ? -11.312 8.133 5.707 1 98.44 103 LEU A N 1
ATOM 793 C CA . LEU A 1 103 ? -10.414 9.258 5.465 1 98.44 103 LEU A CA 1
ATOM 794 C C . LEU A 1 103 ? -9.109 8.789 4.844 1 98.44 103 LEU A C 1
ATOM 796 O O . LEU A 1 103 ? -8.672 9.32 3.82 1 98.44 103 LEU A O 1
ATOM 800 N N . VAL A 1 104 ? -8.555 7.754 5.449 1 97.94 104 VAL A N 1
ATOM 801 C CA . VAL A 1 104 ? -7.27 7.273 4.945 1 97.94 104 VAL A CA 1
ATOM 802 C C . VAL A 1 104 ? -7.449 6.68 3.551 1 97.94 104 VAL A C 1
ATOM 804 O O . VAL A 1 104 ? -6.586 6.836 2.686 1 97.94 104 VAL A O 1
ATOM 807 N N . GLU A 1 105 ? -8.555 6.02 3.303 1 98.38 105 GLU A N 1
ATOM 808 C CA . GLU A 1 105 ? -8.805 5.441 1.986 1 98.38 105 GLU A CA 1
ATOM 809 C C . GLU A 1 105 ? -8.969 6.531 0.929 1 98.38 105 GLU A C 1
ATOM 811 O O . GLU A 1 105 ? -8.539 6.359 -0.215 1 98.38 105 GLU A O 1
ATOM 816 N N . ARG A 1 106 ? -9.648 7.582 1.267 1 98.69 106 ARG A N 1
ATOM 817 C CA . ARG A 1 106 ? -9.805 8.695 0.336 1 98.69 106 ARG A CA 1
ATOM 818 C C . ARG A 1 106 ? -8.461 9.32 -0.006 1 98.69 106 ARG A C 1
ATOM 820 O O . ARG A 1 106 ? -8.203 9.672 -1.161 1 98.69 106 ARG A O 1
ATOM 827 N N . ILE A 1 107 ? -7.594 9.461 1 1 98.81 107 ILE A N 1
ATOM 828 C CA . ILE A 1 107 ? -6.266 10.016 0.779 1 98.81 107 ILE A CA 1
ATOM 829 C C . ILE A 1 107 ? -5.445 9.062 -0.087 1 98.81 107 ILE A C 1
ATOM 831 O O . ILE A 1 107 ? -4.809 9.484 -1.056 1 98.81 107 ILE A O 1
ATOM 835 N N . ARG A 1 108 ? -5.477 7.82 0.26 1 98.19 108 ARG A N 1
ATOM 836 C CA . ARG A 1 108 ? -4.777 6.801 -0.519 1 98.19 108 ARG A CA 1
ATOM 837 C C . ARG A 1 108 ? -5.27 6.785 -1.964 1 98.19 108 ARG A C 1
ATOM 839 O O . ARG A 1 108 ? -4.469 6.672 -2.895 1 98.19 108 ARG A O 1
ATOM 846 N N . ALA A 1 109 ? -6.594 6.844 -2.189 1 98.38 109 ALA A N 1
ATOM 847 C CA . ALA A 1 109 ? -7.172 6.891 -3.531 1 98.38 109 ALA A CA 1
ATOM 848 C C . ALA A 1 109 ? -6.629 8.078 -4.316 1 98.38 109 ALA A C 1
ATOM 850 O O . ALA A 1 109 ? -6.262 7.945 -5.488 1 98.38 109 ALA A O 1
ATOM 851 N N . GLY A 1 110 ? -6.555 9.211 -3.674 1 98.44 110 GLY A N 1
ATOM 852 C CA . GLY A 1 110 ? -5.973 10.375 -4.312 1 98.44 110 GLY A CA 1
ATOM 853 C C . GLY A 1 110 ? -4.527 10.172 -4.73 1 98.44 110 GLY A C 1
ATOM 854 O O . GLY A 1 110 ? -4.156 10.469 -5.867 1 98.44 110 GLY A O 1
ATOM 855 N N . GLY A 1 111 ? -3.781 9.602 -3.848 1 97.88 111 GLY A N 1
ATOM 856 C CA . GLY A 1 111 ? -2.373 9.367 -4.121 1 97.88 111 GLY A CA 1
ATOM 857 C C . GLY A 1 111 ? -2.143 8.328 -5.203 1 97.88 111 GLY A C 1
ATOM 858 O O . GLY A 1 111 ? -1.08 8.297 -5.824 1 97.88 111 GLY A O 1
ATOM 859 N N . SER A 1 112 ? -3.098 7.504 -5.449 1 97.06 112 SER A N 1
ATOM 860 C CA . SER A 1 112 ? -2.955 6.41 -6.406 1 97.06 112 SER A CA 1
ATOM 861 C C . SER A 1 112 ? -3.639 6.742 -7.73 1 97.06 112 SER A C 1
ATOM 863 O O . SER A 1 112 ? -3.686 5.91 -8.641 1 97.06 112 SER A O 1
ATOM 865 N N . GLY A 1 113 ? -4.254 7.84 -7.828 1 96.94 113 GLY A N 1
ATOM 866 C CA . GLY A 1 113 ? -4.887 8.273 -9.062 1 96.94 113 GLY A CA 1
ATOM 867 C C . GLY A 1 113 ? -6.23 7.621 -9.312 1 96.94 113 GLY A C 1
ATOM 868 O O . GLY A 1 113 ? -6.691 7.547 -10.453 1 96.94 113 GLY A O 1
ATOM 869 N N . LEU A 1 114 ? -6.863 7.156 -8.258 1 98.19 114 LEU A N 1
ATOM 870 C CA . LEU A 1 114 ? -8.188 6.551 -8.383 1 98.19 114 LEU A CA 1
ATOM 871 C C . LEU A 1 114 ? -9.273 7.617 -8.406 1 98.19 114 LEU A C 1
ATOM 873 O O . LEU A 1 114 ? -9.07 8.734 -7.918 1 98.19 114 LEU A O 1
ATOM 877 N N . GLY A 1 115 ? -10.422 7.219 -8.953 1 98.38 115 GLY A N 1
ATOM 878 C CA . GLY A 1 115 ? -11.57 8.117 -9 1 98.38 115 GLY A CA 1
ATOM 879 C C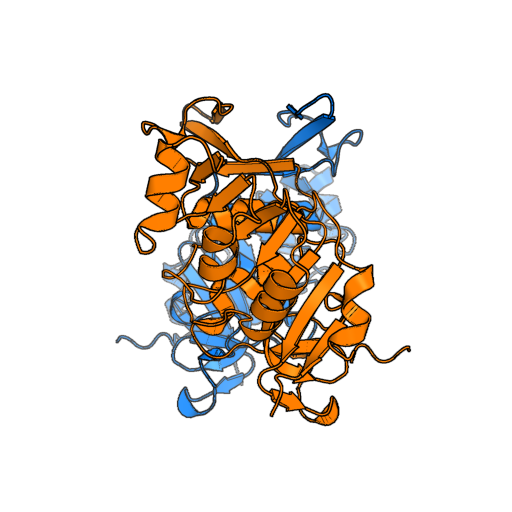 . GLY A 1 115 ? -12.406 8.086 -7.734 1 98.38 115 GLY A C 1
ATOM 880 O O . GLY A 1 115 ? -13.234 8.969 -7.508 1 98.38 115 GLY A O 1
ATOM 881 N N . GLY A 1 116 ? -12.172 7.055 -6.934 1 98.44 116 GLY A N 1
ATOM 882 C CA . GLY A 1 116 ? -12.93 6.875 -5.707 1 98.44 116 GLY A CA 1
ATOM 883 C C . GLY A 1 116 ? -12.922 5.441 -5.203 1 98.44 116 GLY A C 1
ATOM 884 O O . GLY A 1 116 ? -12.367 4.555 -5.855 1 98.44 116 GLY A O 1
ATOM 885 N N . VAL A 1 117 ? -13.469 5.27 -4.012 1 98.69 117 VAL A N 1
ATOM 886 C CA . VAL A 1 117 ? -13.594 3.945 -3.408 1 98.69 117 VAL A CA 1
ATOM 887 C C . VAL A 1 117 ? -15.008 3.75 -2.869 1 98.69 117 VAL A C 1
ATOM 889 O O . VAL A 1 117 ? -15.711 4.723 -2.578 1 98.69 117 VAL A O 1
ATOM 892 N N . LEU A 1 118 ? -15.406 2.525 -2.773 1 98.69 118 LEU A N 1
ATOM 893 C CA . LEU A 1 118 ? -16.719 2.176 -2.238 1 98.69 118 LEU A CA 1
ATOM 894 C C . LEU A 1 118 ? -16.594 1.562 -0.848 1 98.69 118 LEU A C 1
ATOM 896 O O . LEU A 1 118 ? -15.797 0.646 -0.64 1 98.69 118 LEU A O 1
ATOM 900 N N . THR A 1 119 ? -17.328 2.078 0.115 1 98.62 119 THR A N 1
ATOM 901 C CA . THR A 1 119 ? -17.297 1.55 1.475 1 98.62 119 THR A CA 1
ATOM 902 C C . THR A 1 119 ? -18.703 1.506 2.064 1 98.62 119 THR A C 1
ATOM 904 O O . THR A 1 119 ? -19.562 2.322 1.709 1 98.62 119 THR A O 1
ATOM 907 N N . LYS A 1 120 ? -19.016 0.556 2.936 1 97.62 120 LYS A N 1
ATOM 908 C CA . LYS A 1 120 ? -20.281 0.483 3.658 1 97.62 120 LYS A CA 1
ATOM 909 C C . LYS A 1 120 ? -20.266 1.407 4.875 1 97.62 120 LYS A C 1
ATOM 911 O O . LYS A 1 120 ? -21.328 1.697 5.445 1 97.62 120 LYS A O 1
ATOM 916 N N . THR A 1 121 ? -19 1.832 5.281 1 96.75 121 THR A N 1
ATOM 917 C CA . THR A 1 121 ? -18.859 2.668 6.469 1 96.75 121 THR A CA 1
ATOM 918 C C . THR A 1 121 ? -19.594 3.994 6.285 1 96.75 121 THR A C 1
ATOM 920 O O . THR A 1 121 ? -19.344 4.711 5.312 1 96.75 121 THR A O 1
ATOM 923 N N . GLY A 1 122 ? -20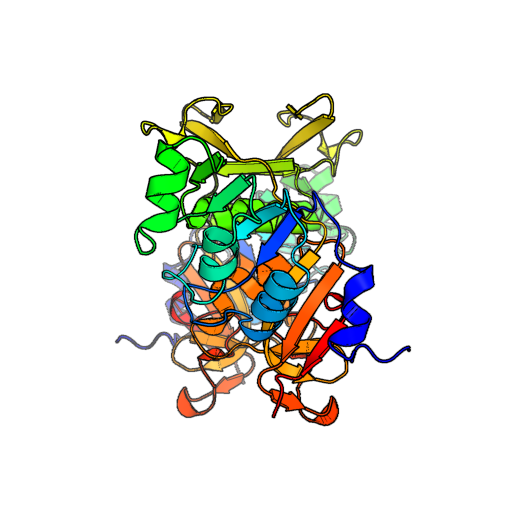.469 4.309 7.242 1 96.38 122 GLY A N 1
ATOM 924 C CA . GLY A 1 122 ? -21.219 5.551 7.211 1 96.38 122 GLY A CA 1
ATOM 925 C C . GLY A 1 122 ? -22.656 5.363 6.766 1 96.38 122 GLY A C 1
ATOM 926 O O . GLY A 1 122 ? -23.484 6.273 6.906 1 96.38 122 GLY A O 1
ATOM 927 N N . LEU A 1 123 ? -22.969 4.18 6.141 1 96.31 123 LEU A N 1
ATOM 928 C CA . LEU A 1 123 ? -24.359 3.914 5.758 1 96.31 123 LEU A CA 1
ATOM 929 C C . LEU A 1 123 ? -25.281 4.016 6.965 1 96.31 123 LEU A C 1
ATOM 931 O O . LEU A 1 123 ? -24.969 3.496 8.039 1 96.31 123 LEU A O 1
ATOM 935 N N . GLY A 1 124 ? -26.359 4.621 6.793 1 96 124 GLY A N 1
ATOM 936 C CA . GLY A 1 124 ? -27.344 4.723 7.848 1 96 124 GLY A CA 1
ATOM 937 C C . GLY A 1 124 ? -27.016 5.785 8.883 1 96 124 GLY A C 1
ATOM 938 O O . GLY A 1 124 ? -27.672 5.879 9.914 1 96 124 GLY A O 1
ATOM 939 N N . THR A 1 125 ? -25.906 6.551 8.703 1 95.69 125 THR A N 1
ATOM 940 C CA . THR A 1 125 ? -25.516 7.633 9.602 1 95.69 125 THR A CA 1
ATOM 941 C C . THR A 1 125 ? -25.578 8.977 8.883 1 95.69 125 THR A C 1
ATOM 943 O O . THR A 1 125 ? -25.953 9.047 7.711 1 95.69 125 THR A O 1
ATOM 946 N N . LEU A 1 126 ? -25.297 10.023 9.523 1 91.88 126 LEU A N 1
ATOM 947 C CA . LEU A 1 126 ? -25.281 11.367 8.969 1 91.88 126 LEU A CA 1
ATOM 948 C C . LEU A 1 126 ? -24.203 11.508 7.895 1 91.88 126 LEU A C 1
ATOM 950 O O . LEU A 1 126 ? -24.297 12.383 7.031 1 91.88 126 LEU A O 1
ATOM 954 N N . ILE A 1 127 ? -23.219 10.664 7.918 1 92.44 127 ILE A N 1
ATOM 955 C CA . ILE A 1 127 ? -22.109 10.719 6.969 1 92.44 127 ILE A CA 1
ATOM 956 C C . ILE A 1 127 ? -22.625 10.438 5.559 1 92.44 127 ILE A C 1
ATOM 958 O O . ILE A 1 127 ? -22.047 10.898 4.574 1 92.44 127 ILE A O 1
ATOM 962 N N . GLU A 1 128 ? -23.672 9.758 5.457 1 94 128 GLU A N 1
ATOM 963 C CA . GLU A 1 128 ? -24.234 9.305 4.188 1 94 128 GLU A CA 1
ATOM 964 C C . GLU A 1 128 ? -24.875 10.461 3.424 1 94 128 GLU A C 1
ATOM 966 O O . GLU A 1 128 ? -25.016 10.406 2.199 1 94 128 GLU A O 1
ATOM 971 N N . LYS A 1 129 ? -25.25 11.445 4.09 1 92.12 129 LYS A N 1
ATOM 972 C CA . LYS A 1 129 ? -26.016 12.531 3.479 1 92.12 129 LYS A CA 1
ATOM 973 C C . LYS A 1 129 ? -25.234 13.18 2.342 1 92.12 129 LYS A C 1
ATOM 975 O O . LYS A 1 129 ? -24.078 13.562 2.52 1 92.12 129 LYS A O 1
ATOM 980 N N . GLY A 1 130 ? -25.828 13.227 1.208 1 93.38 130 GLY A N 1
ATOM 981 C CA . GLY A 1 130 ? -25.25 13.922 0.065 1 93.38 130 GLY A CA 1
ATOM 982 C C . GLY A 1 130 ? -24.281 13.07 -0.729 1 93.38 130 GLY A C 1
ATOM 983 O O . GLY A 1 130 ? -23.766 13.5 -1.763 1 93.38 130 GLY A O 1
ATOM 984 N N . LYS A 1 131 ? -24.031 11.891 -0.264 1 95.56 131 LYS A N 1
ATOM 985 C CA . LYS A 1 131 ? -23.078 11.039 -0.963 1 95.56 131 LYS A CA 1
ATOM 986 C C . LYS A 1 131 ? -23.781 10.133 -1.967 1 95.56 131 LYS A C 1
ATOM 988 O O . LYS A 1 131 ? -24.922 9.742 -1.758 1 95.56 131 LYS A O 1
ATOM 993 N N . LYS A 1 132 ? -23.078 9.836 -3.051 1 96.31 132 LYS A N 1
ATOM 994 C CA . LYS A 1 132 ? -23.578 8.898 -4.047 1 96.31 132 LYS A CA 1
ATOM 995 C C . LYS A 1 132 ? -23.5 7.461 -3.533 1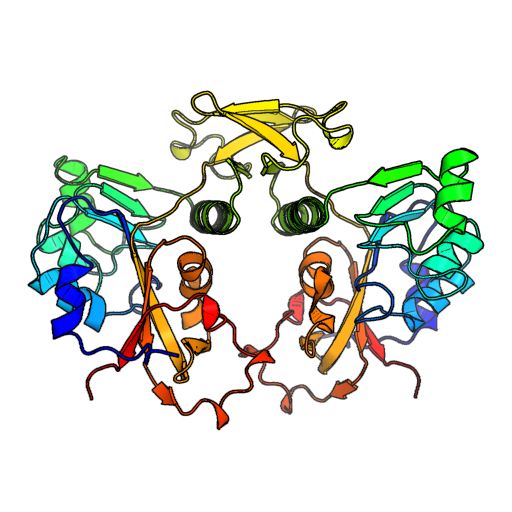 96.31 132 LYS A C 1
ATOM 997 O O . LYS A 1 132 ? -22.5 7.062 -2.941 1 96.31 132 LYS A O 1
ATOM 1002 N N . LYS A 1 133 ? -24.609 6.691 -3.674 1 96.44 133 LYS A N 1
ATOM 1003 C CA . LYS A 1 133 ? -24.672 5.277 -3.328 1 96.44 133 LYS A CA 1
ATOM 1004 C C . LYS A 1 133 ? -24.594 4.402 -4.578 1 96.44 133 LYS A C 1
ATOM 1006 O O . LYS A 1 133 ? -25.188 4.723 -5.602 1 96.44 133 LYS A O 1
ATOM 1011 N N . ILE A 1 134 ? -23.844 3.373 -4.551 1 97 134 ILE A N 1
ATOM 1012 C CA . ILE A 1 134 ? -23.688 2.4 -5.629 1 97 134 ILE A CA 1
ATOM 1013 C C . ILE A 1 134 ? -24.125 1.019 -5.141 1 97 134 ILE A C 1
ATOM 1015 O O . ILE A 1 134 ? -23.672 0.562 -4.082 1 97 134 ILE A O 1
ATOM 1019 N N . SER A 1 135 ? -25 0.405 -5.863 1 96.44 135 SER A N 1
ATOM 1020 C CA . SER A 1 135 ? -25.438 -0.942 -5.527 1 96.44 135 SER A CA 1
ATOM 1021 C C . SER A 1 135 ? -24.688 -1.993 -6.332 1 96.44 135 SER A C 1
ATOM 1023 O O . SER A 1 135 ? -24.578 -1.883 -7.555 1 96.44 135 SER A O 1
ATOM 1025 N N . ILE A 1 136 ? -24.094 -2.949 -5.629 1 95.94 136 ILE A N 1
ATOM 1026 C CA . ILE A 1 136 ? -23.422 -4.09 -6.242 1 95.94 136 ILE A CA 1
ATOM 1027 C C . ILE A 1 136 ? -24.031 -5.391 -5.727 1 95.94 136 ILE A C 1
ATOM 1029 O O . ILE A 1 136 ? -23.891 -5.727 -4.551 1 95.94 136 ILE A O 1
ATOM 1033 N N . ASN A 1 137 ? -24.703 -6.125 -6.598 1 93.62 137 ASN A N 1
ATOM 1034 C CA . ASN A 1 137 ? -25.344 -7.383 -6.242 1 93.62 137 ASN A CA 1
ATOM 1035 C C . ASN A 1 137 ? -26.234 -7.23 -5.008 1 93.62 137 ASN A C 1
ATOM 1037 O O . ASN A 1 137 ? -26.141 -8.023 -4.07 1 93.62 137 ASN A O 1
ATOM 1041 N N . GLY A 1 138 ? -26.938 -6.16 -4.902 1 96.25 138 GLY A N 1
ATOM 1042 C CA . GLY A 1 138 ? -27.922 -5.945 -3.855 1 96.25 138 GLY A CA 1
ATOM 1043 C C . GLY A 1 138 ? -27.344 -5.293 -2.615 1 96.25 138 GLY A C 1
ATOM 1044 O O . GLY A 1 138 ? -28.078 -5 -1.664 1 96.25 138 GLY A O 1
ATOM 1045 N N . THR A 1 139 ? -26.078 -5.043 -2.6 1 97 139 THR A N 1
ATOM 1046 C CA . THR A 1 139 ? -25.438 -4.391 -1.461 1 97 139 THR A CA 1
ATOM 1047 C C . THR A 1 139 ? -25.109 -2.934 -1.78 1 97 139 THR A C 1
ATOM 1049 O O . THR A 1 139 ? -24.547 -2.635 -2.832 1 97 139 THR A O 1
ATOM 1052 N N . GLU A 1 140 ? -25.484 -2.102 -0.905 1 97.94 140 GLU A N 1
ATOM 1053 C CA . GLU A 1 140 ? -25.25 -0.674 -1.105 1 97.94 140 GLU A CA 1
ATOM 1054 C C . GLU A 1 140 ? -23.906 -0.247 -0.524 1 97.94 140 GLU A C 1
ATOM 1056 O O . GLU A 1 140 ? -23.531 -0.687 0.562 1 97.94 140 GLU A O 1
ATOM 1061 N N . TYR A 1 141 ? -23.219 0.61 -1.227 1 98.44 141 TYR A N 1
ATOM 1062 C CA . TYR A 1 141 ? -21.969 1.224 -0.809 1 98.44 141 TYR A CA 1
ATOM 1063 C C . TYR A 1 141 ? -22 2.736 -0.998 1 98.44 141 TYR A C 1
ATOM 1065 O O . TYR A 1 141 ? -22.703 3.238 -1.883 1 98.44 141 TYR A O 1
ATOM 1073 N N . LEU A 1 142 ? -21.344 3.428 -0.151 1 98.5 142 LEU A N 1
ATOM 1074 C CA . LEU A 1 142 ? -21.094 4.848 -0.373 1 98.5 142 LEU A CA 1
ATOM 1075 C C . LEU A 1 142 ? -19.875 5.055 -1.261 1 98.5 142 LEU A C 1
ATOM 1077 O O . LEU A 1 142 ? -18.844 4.402 -1.073 1 98.5 142 LEU A O 1
ATOM 1081 N N . LEU A 1 143 ? -20.031 5.902 -2.236 1 98.38 143 LEU A N 1
ATOM 1082 C CA . LEU A 1 143 ? -18.891 6.332 -3.02 1 98.38 143 LEU A CA 1
ATOM 1083 C C . LEU A 1 143 ? -18.125 7.449 -2.311 1 98.38 143 LEU A C 1
ATOM 1085 O O . LEU A 1 143 ? -18.703 8.508 -2.037 1 98.38 143 LEU A O 1
ATOM 1089 N N . GLU A 1 144 ? -16.906 7.219 -1.937 1 98.56 144 GLU A N 1
ATOM 1090 C CA . GLU A 1 144 ? -16.016 8.203 -1.323 1 98.56 144 GLU A CA 1
ATOM 1091 C C . GLU A 1 144 ? -14.969 8.695 -2.316 1 98.56 144 GLU A C 1
ATOM 1093 O O . GLU A 1 144 ? -14.234 7.895 -2.896 1 98.56 144 GLU A O 1
ATOM 1098 N N . LEU A 1 145 ? -14.914 9.938 -2.51 1 98.5 145 LEU A N 1
ATOM 1099 C CA . LEU A 1 145 ? -14.07 10.547 -3.535 1 98.5 145 LEU A CA 1
ATOM 1100 C C . LEU A 1 145 ? -12.656 10.773 -3.006 1 98.5 145 LEU A C 1
ATOM 1102 O O . LEU A 1 145 ? -12.461 10.945 -1.803 1 98.5 145 LEU A O 1
ATOM 1106 N N . PRO A 1 146 ? -11.695 10.75 -3.92 1 98.62 146 PRO A N 1
ATOM 1107 C CA . PRO A 1 146 ? -10.297 10.922 -3.512 1 98.62 146 PRO A CA 1
ATOM 1108 C C . PRO A 1 146 ? -10.023 12.305 -2.924 1 98.62 146 PRO A C 1
ATOM 1110 O O . PRO A 1 146 ? -10.742 13.258 -3.213 1 98.62 146 PRO A O 1
ATOM 1113 N N . LEU A 1 147 ? -9.008 12.32 -2.064 1 98.81 147 LEU A N 1
ATOM 1114 C CA . LEU A 1 147 ? -8.5 13.57 -1.517 1 98.81 147 LEU A CA 1
ATOM 1115 C C . LEU A 1 147 ? -7.051 13.797 -1.941 1 98.81 147 LEU A C 1
ATOM 1117 O O . LEU A 1 147 ? -6.223 12.891 -1.846 1 98.81 147 LEU A O 1
ATOM 1121 N N . THR A 1 148 ? -6.766 14.93 -2.51 1 98.81 148 THR A N 1
ATOM 1122 C CA . THR A 1 148 ? -5.414 15.375 -2.84 1 98.81 148 THR A CA 1
ATOM 1123 C C . THR A 1 148 ? -5.141 16.75 -2.248 1 98.81 148 THR A C 1
ATOM 1125 O O . THR A 1 148 ? -6.051 17.406 -1.746 1 98.81 148 THR A O 1
ATOM 1128 N N . ALA A 1 149 ? -3.896 17.141 -2.211 1 98.88 149 ALA A N 1
ATOM 1129 C CA . ALA A 1 149 ? -3.539 18.438 -1.627 1 98.88 149 ALA A CA 1
ATOM 1130 C C . ALA A 1 149 ? -2.416 19.094 -2.414 1 98.88 149 ALA A C 1
ATOM 1132 O O . ALA A 1 149 ? -1.706 18.438 -3.176 1 98.88 149 ALA A O 1
ATOM 1133 N N . ASP A 1 150 ? -2.344 20.359 -2.262 1 98.88 150 ASP A N 1
ATOM 1134 C CA . ASP A 1 150 ? -1.22 21.109 -2.818 1 98.88 150 ASP A CA 1
ATOM 1135 C C . ASP A 1 150 ? 0.079 20.766 -2.09 1 98.88 150 ASP A C 1
ATOM 1137 O O . ASP A 1 150 ? 1.125 20.609 -2.721 1 98.88 150 ASP A O 1
ATOM 1141 N N . VAL A 1 151 ? 0.032 20.672 -0.774 1 98.88 151 VAL A N 1
ATOM 1142 C CA . VAL A 1 151 ? 1.195 20.391 0.064 1 98.88 151 VAL A CA 1
ATOM 1143 C C . VAL A 1 151 ? 0.831 19.375 1.142 1 98.88 151 VAL A C 1
ATOM 1145 O O . VAL A 1 151 ? -0.268 19.422 1.7 1 98.88 151 VAL A O 1
ATOM 1148 N N . ALA A 1 152 ? 1.699 18.422 1.35 1 98.94 152 ALA A N 1
ATOM 1149 C CA . ALA A 1 152 ? 1.63 17.578 2.533 1 98.94 152 ALA A CA 1
ATOM 1150 C C . ALA A 1 152 ? 2.785 17.875 3.488 1 98.94 152 ALA A C 1
ATOM 1152 O O . ALA A 1 152 ? 3.945 17.906 3.072 1 98.94 152 ALA A O 1
ATOM 1153 N N . LEU A 1 153 ? 2.424 18.172 4.723 1 98.81 153 LEU A N 1
ATOM 1154 C CA . LEU A 1 153 ? 3.389 18.266 5.816 1 98.81 153 LEU A CA 1
ATOM 1155 C C . LEU A 1 153 ? 3.398 16.969 6.633 1 98.81 153 LEU A C 1
ATOM 1157 O O . LEU A 1 153 ? 2.398 16.625 7.266 1 98.81 153 LEU A O 1
ATOM 1161 N N . ILE A 1 154 ? 4.535 16.25 6.598 1 98.62 154 ILE A N 1
ATOM 1162 C CA . ILE A 1 154 ? 4.613 14.977 7.309 1 98.62 154 ILE A CA 1
ATOM 1163 C C . ILE A 1 154 ? 5.824 14.977 8.234 1 98.62 154 ILE A C 1
ATOM 1165 O O . ILE A 1 154 ? 6.676 15.859 8.156 1 98.62 154 ILE A O 1
ATOM 1169 N N . LYS A 1 155 ? 5.805 14.062 9.195 1 98.31 155 LYS A N 1
ATOM 1170 C CA . LYS A 1 155 ? 6.93 13.883 10.117 1 98.31 155 LYS A CA 1
ATOM 1171 C C . LYS A 1 155 ? 7.555 12.5 9.961 1 98.31 155 LYS A C 1
ATOM 1173 O O . LYS A 1 155 ? 6.848 11.5 9.875 1 98.31 155 LYS A O 1
ATOM 1178 N N . GLY A 1 156 ? 8.875 12.469 9.805 1 97.25 156 GLY A N 1
ATOM 1179 C CA . GLY A 1 156 ? 9.625 11.227 9.773 1 97.25 156 GLY A CA 1
ATOM 1180 C C . GLY A 1 156 ? 10.508 11.031 10.992 1 97.25 156 GLY A C 1
ATOM 1181 O O . GLY A 1 156 ? 11.148 11.977 11.453 1 97.25 156 GLY A O 1
ATOM 1182 N N . SER A 1 157 ? 10.508 9.828 11.547 1 95.69 157 SER A N 1
ATOM 1183 C CA . SER A 1 157 ? 11.367 9.516 12.688 1 95.69 157 SER A CA 1
ATOM 1184 C C . SER A 1 157 ? 12.836 9.492 12.273 1 95.69 157 SER A C 1
ATOM 1186 O O . SER A 1 157 ? 13.688 10.062 12.961 1 95.69 157 SER A O 1
ATOM 1188 N N . ILE A 1 158 ? 13.141 8.773 11.227 1 95.19 158 ILE A N 1
ATOM 1189 C CA . ILE A 1 158 ? 14.461 8.742 10.609 1 95.19 158 ILE A CA 1
ATOM 1190 C C . ILE A 1 158 ? 14.344 9.055 9.117 1 95.19 158 ILE A C 1
ATOM 1192 O O . ILE A 1 158 ? 13.57 8.406 8.406 1 95.19 158 ILE A O 1
ATOM 1196 N N . VAL A 1 159 ? 15.031 10.062 8.641 1 96.88 159 VAL A N 1
ATOM 1197 C CA . VAL A 1 159 ? 15.008 10.5 7.246 1 96.88 159 VAL A CA 1
ATOM 1198 C C . VAL A 1 159 ? 16.438 10.633 6.727 1 96.88 159 VAL A C 1
ATOM 1200 O O . VAL A 1 159 ? 17.312 11.18 7.414 1 96.88 159 VAL A O 1
ATOM 1203 N N . ASP A 1 160 ? 16.688 10.156 5.566 1 96.56 160 ASP A N 1
ATOM 1204 C CA . ASP A 1 160 ? 18.031 10.375 5.012 1 96.56 160 ASP A CA 1
ATOM 1205 C C . ASP A 1 160 ? 18.031 11.531 4.02 1 96.56 160 ASP A C 1
ATOM 1207 O O . ASP A 1 160 ? 16.969 12.117 3.738 1 96.56 160 ASP A O 1
ATOM 1211 N N . GLU A 1 161 ? 19.094 11.836 3.48 1 96.06 161 GLU A N 1
ATOM 1212 C CA . GLU A 1 161 ? 19.266 13.047 2.678 1 96.06 161 GLU A CA 1
ATOM 1213 C C . GLU A 1 161 ? 18.531 12.93 1.345 1 96.06 161 GLU A C 1
ATOM 1215 O O . GLU A 1 161 ? 18.25 13.938 0.696 1 96.06 161 GLU A O 1
ATOM 1220 N N . ALA A 1 162 ? 18.281 11.742 0.973 1 96 162 ALA A N 1
ATOM 1221 C CA . ALA A 1 162 ? 17.578 11.516 -0.282 1 96 162 ALA A CA 1
ATOM 1222 C C . ALA A 1 162 ? 16.062 11.555 -0.072 1 96 162 ALA A C 1
ATOM 1224 O O . ALA A 1 162 ? 15.297 11.547 -1.037 1 96 162 ALA A O 1
ATOM 1225 N N . GLY A 1 163 ? 15.656 11.586 1.172 1 96.81 163 GLY A N 1
ATOM 1226 C CA . GLY A 1 163 ? 14.25 11.719 1.49 1 96.81 163 GLY A CA 1
ATOM 1227 C C . GLY A 1 163 ? 13.602 10.406 1.905 1 96.81 163 GLY A C 1
ATOM 1228 O O . GLY A 1 163 ? 12.414 10.367 2.227 1 96.81 163 GLY A O 1
ATOM 1229 N N . ASN A 1 164 ? 14.406 9.32 1.877 1 96.25 164 ASN A N 1
ATOM 1230 C CA . ASN A 1 164 ? 13.852 8.078 2.398 1 96.25 164 ASN A CA 1
ATOM 1231 C C . ASN A 1 164 ? 13.461 8.211 3.867 1 96.25 164 ASN A C 1
ATOM 1233 O O . ASN A 1 164 ? 14.266 8.656 4.691 1 96.25 164 ASN A O 1
ATOM 1237 N N . THR A 1 165 ? 12.211 7.785 4.184 1 96.12 165 THR A N 1
ATOM 1238 C CA . THR A 1 165 ? 11.672 8.117 5.496 1 96.12 165 THR A CA 1
ATOM 1239 C C . THR A 1 165 ? 11.203 6.859 6.223 1 96.12 165 THR A C 1
ATOM 1241 O O . THR A 1 165 ? 10.5 6.027 5.641 1 96.12 165 THR A O 1
ATOM 1244 N N . PHE A 1 166 ? 11.633 6.785 7.52 1 93.81 166 PHE A N 1
ATOM 1245 C CA . PHE A 1 166 ? 11.203 5.742 8.445 1 93.81 166 PHE A CA 1
ATOM 1246 C C . PHE A 1 166 ? 10.391 6.34 9.586 1 93.81 166 PHE A C 1
ATOM 1248 O O . PHE A 1 166 ? 10.695 7.43 10.07 1 93.81 166 PHE A O 1
ATOM 1255 N N . TYR A 1 167 ? 9.367 5.574 9.992 1 94.31 167 TYR A N 1
ATOM 1256 C CA . TYR A 1 167 ? 8.516 5.992 11.102 1 94.31 167 TYR A CA 1
ATOM 1257 C C . TYR A 1 167 ? 8.602 5.004 12.266 1 94.31 167 TYR A C 1
ATOM 1259 O O . TYR A 1 167 ? 8.539 3.791 12.055 1 94.31 167 TYR A O 1
ATOM 1267 N N . LYS A 1 168 ? 8.75 5.5 13.414 1 90.75 168 LYS A N 1
ATOM 1268 C CA . LYS A 1 168 ? 8.828 4.633 14.586 1 90.75 168 LYS A CA 1
ATOM 1269 C C . LYS A 1 168 ? 7.449 4.434 15.211 1 90.75 168 LYS A C 1
ATOM 1271 O O . LYS A 1 168 ? 6.754 5.402 15.523 1 90.75 168 LYS A O 1
ATOM 1276 N N . GLY A 1 169 ? 7.039 3.156 15.297 1 87.69 169 GLY A N 1
ATOM 1277 C CA . GLY A 1 169 ? 5.797 2.822 15.969 1 87.69 169 GLY A CA 1
ATOM 1278 C C . GLY A 1 169 ? 4.582 3.477 15.336 1 87.69 169 GLY A C 1
ATOM 1279 O O . GLY A 1 169 ? 4.375 3.375 14.125 1 87.69 169 GLY A O 1
ATOM 1280 N N . THR A 1 170 ? 3.754 4.133 16.219 1 88.12 170 THR A N 1
ATOM 1281 C CA . THR A 1 170 ? 2.473 4.664 15.766 1 88.12 170 THR A CA 1
ATOM 1282 C C . THR A 1 170 ? 2.658 6.016 15.078 1 88.12 170 THR A C 1
ATOM 1284 O O . THR A 1 170 ? 1.695 6.605 14.586 1 88.12 170 THR A O 1
ATOM 1287 N N . THR A 1 171 ? 3.943 6.469 14.945 1 91.56 171 THR A N 1
ATOM 1288 C CA . THR A 1 171 ? 4.184 7.75 14.289 1 91.56 171 THR A CA 1
ATOM 1289 C C . THR A 1 171 ? 4 7.633 12.781 1 91.56 171 THR A C 1
ATOM 1291 O O . THR A 1 171 ? 3.92 8.641 12.078 1 91.56 171 THR A O 1
ATOM 1294 N N . LYS A 1 172 ? 3.92 6.434 12.258 1 90.94 172 LYS A N 1
ATOM 1295 C CA . LYS A 1 172 ? 3.666 6.195 10.844 1 90.94 172 LYS A CA 1
ATOM 1296 C C . LYS A 1 172 ? 2.326 6.789 10.414 1 90.94 172 LYS A C 1
ATOM 1298 O O . LYS A 1 172 ? 2.273 7.637 9.523 1 90.94 172 LYS A O 1
ATOM 1303 N N . ASN A 1 173 ? 1.293 6.469 11.117 1 92.94 173 ASN A N 1
ATOM 1304 C CA . ASN A 1 173 ? -0.093 6.906 10.984 1 92.94 173 ASN A CA 1
ATOM 1305 C C . ASN A 1 173 ? -0.4 7.375 9.57 1 92.94 173 ASN A C 1
ATOM 1307 O O . ASN A 1 173 ? -0.243 6.613 8.609 1 92.94 173 ASN A O 1
ATOM 1311 N N . PHE A 1 174 ? -0.777 8.586 9.273 1 96.31 174 PHE A N 1
ATOM 1312 C CA . PHE A 1 174 ? -1.237 9.062 7.977 1 96.31 174 PHE A CA 1
ATOM 1313 C C . PHE A 1 174 ? -0.064 9.531 7.125 1 96.31 174 PHE A C 1
ATOM 1315 O O . PHE A 1 174 ? -0.219 9.781 5.926 1 96.31 174 PHE A O 1
ATOM 1322 N N . ASN A 1 175 ? 1.103 9.578 7.676 1 97.88 175 ASN A N 1
ATOM 1323 C CA . ASN A 1 175 ? 2.244 10.258 7.07 1 97.88 175 ASN A CA 1
ATOM 1324 C C . ASN A 1 175 ? 2.6 9.656 5.715 1 97.88 175 ASN A C 1
ATOM 1326 O O . ASN A 1 175 ? 2.688 10.375 4.715 1 97.88 175 ASN A O 1
ATOM 1330 N N . PRO A 1 176 ? 2.719 8.305 5.629 1 96.88 176 PRO A N 1
ATOM 1331 C CA . PRO A 1 176 ? 3.098 7.758 4.324 1 96.88 176 PRO A CA 1
ATOM 1332 C C . PRO A 1 176 ? 2.039 8 3.25 1 96.88 176 PRO A C 1
ATOM 1334 O O . PRO A 1 176 ? 2.377 8.25 2.09 1 96.88 176 PRO A O 1
ATOM 1337 N N . TYR A 1 177 ? 0.77 7.957 3.611 1 97.44 177 TYR A N 1
ATOM 1338 C CA . TYR A 1 177 ? -0.323 8.07 2.652 1 97.44 177 TYR A CA 1
ATOM 1339 C C . TYR A 1 177 ? -0.46 9.508 2.156 1 97.44 177 TYR A C 1
ATOM 1341 O O . TYR A 1 177 ? -0.753 9.742 0.98 1 97.44 177 TYR A O 1
ATOM 1349 N N . MET A 1 178 ? -0.191 10.438 3.033 1 98.69 178 MET A N 1
ATOM 1350 C CA . MET A 1 178 ? -0.289 11.836 2.639 1 98.69 178 MET A CA 1
ATOM 1351 C C . MET A 1 178 ? 0.871 12.234 1.73 1 98.69 178 MET A C 1
ATOM 1353 O O . MET A 1 178 ? 0.718 13.086 0.858 1 98.69 178 MET A O 1
ATOM 1357 N N . ALA A 1 179 ? 2 11.484 1.867 1 98.5 179 ALA A N 1
ATOM 1358 C CA . ALA A 1 179 ? 3.146 11.734 0.998 1 98.5 179 ALA A CA 1
ATOM 1359 C C . ALA A 1 179 ? 2.824 11.375 -0.45 1 98.5 179 ALA A C 1
ATOM 1361 O O . ALA A 1 179 ? 3.404 11.945 -1.38 1 98.5 179 ALA A O 1
ATOM 1362 N N . MET A 1 180 ? 1.85 10.547 -0.641 1 98 180 MET A N 1
ATOM 1363 C CA . MET A 1 180 ? 1.508 10.086 -1.983 1 98 180 MET A CA 1
ATOM 1364 C C . MET A 1 180 ? 0.426 10.969 -2.602 1 98 180 MET A C 1
ATOM 1366 O O . MET A 1 180 ? 0.183 10.906 -3.809 1 98 180 MET A O 1
ATOM 1370 N N . ALA A 1 181 ? -0.212 11.805 -1.818 1 98.75 181 ALA A N 1
ATOM 1371 C CA . ALA A 1 181 ? -1.47 12.391 -2.271 1 98.75 181 ALA A CA 1
ATOM 1372 C C . ALA A 1 181 ? -1.335 13.898 -2.451 1 98.75 181 ALA A C 1
ATOM 1374 O O . ALA A 1 181 ? -2.32 14.594 -2.729 1 98.75 181 ALA A O 1
ATOM 1375 N N . ALA A 1 182 ? -0.097 14.453 -2.342 1 98.81 182 ALA A N 1
ATOM 1376 C CA . ALA A 1 182 ? 0.096 15.898 -2.457 1 98.81 182 ALA A CA 1
ATOM 1377 C C . ALA A 1 182 ? 1.088 16.234 -3.568 1 98.81 182 ALA A C 1
ATOM 1379 O O . ALA A 1 182 ? 1.959 15.422 -3.895 1 98.81 182 ALA A O 1
ATOM 1380 N N . LYS A 1 183 ? 0.934 17.406 -4.164 1 98.56 183 LYS A N 1
ATOM 1381 C CA . LYS A 1 183 ? 1.829 17.859 -5.219 1 98.56 183 LYS A CA 1
ATOM 1382 C C . LYS A 1 183 ? 3.232 18.125 -4.676 1 98.56 183 LYS A C 1
ATOM 1384 O O . LYS A 1 183 ? 4.227 17.797 -5.332 1 98.56 183 LYS A O 1
ATOM 1389 N N . THR A 1 184 ? 3.355 18.719 -3.518 1 98.75 184 THR A N 1
ATOM 1390 C CA . THR A 1 184 ? 4.613 19 -2.832 1 98.75 184 THR A CA 1
ATOM 1391 C C . THR A 1 184 ? 4.613 18.375 -1.435 1 98.75 184 THR A C 1
ATOM 1393 O O . THR A 1 184 ? 3.66 18.547 -0.674 1 98.75 184 THR A O 1
ATOM 1396 N N . VAL A 1 185 ? 5.66 17.578 -1.126 1 98.88 185 VAL A N 1
ATOM 1397 C CA . VAL A 1 185 ? 5.754 16.906 0.169 1 98.88 185 VAL A CA 1
ATOM 1398 C C . VAL A 1 185 ? 6.957 17.453 0.939 1 98.88 185 VAL A C 1
ATOM 1400 O O . VAL A 1 185 ? 8.086 17.406 0.445 1 98.88 185 VAL A O 1
ATOM 1403 N N . ILE A 1 186 ? 6.68 17.969 2.119 1 98.81 186 ILE A N 1
ATOM 1404 C CA . ILE A 1 186 ? 7.723 18.453 3.018 1 98.81 186 ILE A CA 1
ATOM 1405 C C . ILE A 1 186 ? 7.754 17.609 4.281 1 98.81 186 ILE A C 1
ATOM 1407 O O . ILE A 1 186 ? 6.742 17.469 4.973 1 98.81 186 ILE A O 1
ATOM 1411 N N . VAL A 1 187 ? 8.914 17 4.578 1 98.69 187 VAL A N 1
ATOM 1412 C CA . VAL A 1 187 ? 9.039 16.125 5.734 1 98.69 187 VAL A CA 1
ATOM 1413 C C . VAL A 1 187 ? 9.867 16.812 6.816 1 98.69 187 VAL A C 1
ATOM 1415 O O . VAL A 1 187 ? 10.945 17.344 6.531 1 98.69 187 VAL A O 1
ATOM 1418 N N . GLU A 1 188 ? 9.273 16.938 7.953 1 98.56 188 GLU A N 1
ATOM 1419 C CA . GLU A 1 188 ? 10.023 17.281 9.156 1 98.56 188 GLU A CA 1
ATOM 1420 C C . GLU A 1 188 ? 10.773 16.062 9.703 1 98.56 188 GLU A C 1
ATOM 1422 O O . GLU A 1 188 ? 10.156 15.094 10.148 1 98.56 188 GLU A O 1
ATOM 1427 N N . ALA A 1 189 ? 12.117 16.109 9.695 1 98 189 ALA A N 1
ATOM 1428 C CA . ALA A 1 189 ? 12.938 14.984 10.109 1 98 189 ALA A CA 1
ATOM 1429 C C . ALA A 1 189 ? 13.273 15.07 11.594 1 98 189 ALA A C 1
ATOM 1431 O O . ALA A 1 189 ? 13.977 15.984 12.023 1 98 189 ALA A O 1
ATOM 1432 N N . GLU A 1 190 ? 12.734 14.156 12.328 1 96.5 190 GLU A N 1
ATOM 1433 C CA . GLU A 1 190 ? 13.164 14.078 13.719 1 96.5 190 GLU A CA 1
ATOM 1434 C C . GLU A 1 190 ? 14.648 13.75 13.82 1 96.5 190 GLU A C 1
ATOM 1436 O O . GLU A 1 190 ? 15.383 14.391 14.578 1 96.5 190 GLU A O 1
ATOM 1441 N N . ASN A 1 191 ? 15.117 12.719 13.086 1 95.69 191 ASN A N 1
ATOM 1442 C CA . ASN A 1 191 ? 16.531 12.383 12.914 1 95.69 191 ASN A CA 1
ATOM 1443 C C . ASN A 1 191 ? 16.922 12.359 11.438 1 95.69 191 ASN A C 1
ATOM 1445 O O . ASN A 1 191 ? 16.469 11.492 10.688 1 95.69 191 ASN A O 1
ATOM 1449 N N . LEU A 1 192 ? 17.672 13.312 11.016 1 96.25 192 LEU A N 1
ATOM 1450 C CA . LEU A 1 192 ? 18.234 13.328 9.664 1 96.25 192 LEU A CA 1
ATOM 1451 C C . LEU A 1 192 ? 19.578 12.609 9.617 1 96.25 192 LEU A C 1
ATOM 1453 O O . LEU A 1 192 ? 20.5 12.969 10.352 1 96.25 192 LEU A O 1
ATOM 1457 N N . VAL A 1 193 ? 19.656 11.625 8.766 1 95 193 VAL A N 1
ATOM 1458 C CA . VAL A 1 193 ? 20.859 10.812 8.742 1 95 193 VAL A CA 1
ATOM 1459 C C . VAL A 1 193 ? 21.422 10.766 7.32 1 95 193 VAL A C 1
ATOM 1461 O O . VAL A 1 193 ? 20.766 11.18 6.371 1 95 193 VAL A O 1
ATOM 1464 N N . SER A 1 194 ? 22.672 10.219 7.266 1 91.81 194 SER A N 1
ATOM 1465 C CA . SER A 1 194 ? 23.266 10 5.949 1 91.81 194 SER A CA 1
ATOM 1466 C C . SER A 1 194 ? 22.594 8.836 5.227 1 91.81 194 SER A C 1
ATOM 1468 O O . SER A 1 194 ? 22.109 7.898 5.867 1 91.81 194 SER A O 1
ATOM 1470 N N . CYS A 1 195 ? 22.594 8.922 3.879 1 88.69 195 CYS A N 1
ATOM 1471 C CA . CYS A 1 195 ? 21.953 7.906 3.051 1 88.69 195 CYS A CA 1
ATOM 1472 C C . CYS A 1 195 ? 22.578 6.535 3.303 1 88.69 195 CYS A C 1
ATOM 1474 O O . CYS A 1 195 ? 21.891 5.512 3.176 1 88.69 195 CYS A O 1
ATOM 1476 N N . GLU A 1 196 ? 23.797 6.516 3.711 1 84.38 196 GLU A N 1
ATOM 1477 C CA . GLU A 1 196 ? 24.516 5.266 3.92 1 84.38 196 GLU A CA 1
ATOM 1478 C C . GLU A 1 196 ? 23.984 4.52 5.141 1 84.38 196 GLU A C 1
ATOM 1480 O O . GLU A 1 196 ? 24.203 3.312 5.277 1 84.38 196 GLU A O 1
ATOM 1485 N N . LYS A 1 197 ? 23.266 5.203 5.922 1 82.06 197 LYS A N 1
ATOM 1486 C CA . LYS A 1 197 ? 22.828 4.625 7.191 1 82.06 197 LYS A CA 1
ATOM 1487 C C . LYS A 1 197 ? 21.453 4 7.066 1 82.06 197 LYS A C 1
ATOM 1489 O O . LYS A 1 197 ? 20.984 3.299 7.969 1 82.06 197 LYS A O 1
ATOM 1494 N N . LEU A 1 198 ? 20.797 4.402 6.098 1 80.94 198 LEU A N 1
ATOM 1495 C CA . LEU A 1 198 ? 19.453 3.867 5.914 1 80.94 198 LEU A CA 1
ATOM 1496 C C . LEU A 1 198 ? 19.406 2.918 4.723 1 80.94 198 LEU A C 1
ATOM 1498 O O . LEU A 1 198 ? 19.891 3.248 3.641 1 80.94 198 LEU A O 1
ATOM 1502 N N . GLU A 1 199 ? 19.016 1.603 5.098 1 81 199 GLU A N 1
ATOM 1503 C CA . GLU A 1 199 ? 18.734 0.694 3.988 1 81 199 GLU A CA 1
ATOM 1504 C C . GLU A 1 199 ? 17.531 1.154 3.184 1 81 199 GLU A C 1
ATOM 1506 O O . GLU A 1 199 ? 16.391 1.021 3.635 1 81 199 GLU A O 1
ATOM 1511 N N . LYS A 1 200 ? 17.781 1.646 2.01 1 80.38 200 LYS A N 1
ATOM 1512 C CA . LYS A 1 200 ? 16.75 2.287 1.186 1 80.38 200 LYS A CA 1
ATOM 1513 C C . LYS A 1 200 ? 15.562 1.363 0.974 1 80.38 200 LYS A C 1
ATOM 1515 O O . LYS A 1 200 ? 14.422 1.824 0.894 1 80.38 200 LYS A O 1
ATOM 1520 N N . GLU A 1 201 ? 15.828 0.11 1.047 1 77.88 201 GLU A N 1
ATOM 1521 C CA . GLU A 1 201 ? 14.797 -0.886 0.766 1 77.88 201 GLU A CA 1
ATOM 1522 C C . GLU A 1 201 ? 13.797 -0.983 1.913 1 77.88 201 GLU A C 1
ATOM 1524 O O . GLU A 1 201 ? 12.695 -1.508 1.739 1 77.88 201 GLU A O 1
ATOM 1529 N N . LYS A 1 202 ? 14.242 -0.461 2.982 1 81.44 202 LYS A N 1
ATOM 1530 C CA . LYS A 1 202 ? 13.406 -0.591 4.172 1 81.44 202 LYS A CA 1
ATOM 1531 C C . LYS A 1 202 ? 12.641 0.7 4.449 1 81.44 202 LYS A C 1
ATOM 1533 O O . LYS A 1 202 ? 11.859 0.773 5.402 1 81.44 202 LYS A O 1
ATOM 1538 N N . ALA A 1 203 ? 12.891 1.648 3.543 1 89.25 203 ALA A N 1
ATOM 1539 C CA . ALA A 1 203 ? 12.18 2.908 3.754 1 89.25 203 ALA A CA 1
ATOM 1540 C C . ALA A 1 203 ? 10.672 2.719 3.617 1 89.25 203 ALA A C 1
ATOM 1542 O O . ALA A 1 203 ? 10.211 2.006 2.725 1 89.25 203 ALA A O 1
ATOM 1543 N N . MET A 1 204 ? 9.93 3.35 4.469 1 91.62 204 MET A N 1
ATOM 1544 C CA . MET A 1 204 ? 8.469 3.26 4.465 1 91.62 204 MET A CA 1
ATOM 1545 C C . MET A 1 204 ? 7.863 4.297 3.525 1 91.62 204 MET A C 1
ATOM 1547 O O . MET A 1 204 ? 6.84 4.043 2.889 1 91.62 204 MET A O 1
ATOM 1551 N N . THR A 1 205 ? 8.453 5.434 3.445 1 95.94 205 THR A N 1
ATOM 1552 C CA . THR A 1 205 ? 8.18 6.414 2.4 1 95.94 205 THR A CA 1
ATOM 1553 C C . THR A 1 205 ? 9.414 6.629 1.526 1 95.94 205 THR A C 1
ATOM 1555 O O . THR A 1 205 ? 10.422 7.16 1.99 1 95.94 205 THR A O 1
ATOM 1558 N N . PRO A 1 206 ? 9.328 6.184 0.238 1 94.88 206 PRO A N 1
ATOM 1559 C CA . PRO A 1 206 ? 10.477 6.348 -0.656 1 94.88 206 PRO A CA 1
ATOM 1560 C C . PRO A 1 206 ? 10.867 7.809 -0.865 1 94.88 206 PRO A C 1
ATOM 1562 O O . PRO A 1 206 ? 9.984 8.672 -0.987 1 94.88 206 PRO A O 1
ATOM 1565 N N . GLY A 1 207 ? 12.109 8.039 -0.997 1 96.69 207 GLY A N 1
ATOM 1566 C CA . GLY A 1 207 ? 12.641 9.391 -1.106 1 96.69 207 GLY A CA 1
ATOM 1567 C C . GLY A 1 207 ? 12.117 10.141 -2.318 1 96.69 207 GLY A C 1
ATOM 1568 O O . GLY A 1 207 ? 12.016 11.367 -2.301 1 96.69 207 GLY A O 1
ATOM 1569 N N . VAL A 1 208 ? 11.734 9.438 -3.34 1 96.19 208 VAL A N 1
ATOM 1570 C CA . VAL A 1 208 ? 11.289 10.062 -4.582 1 96.19 208 VAL A CA 1
ATOM 1571 C C . VAL A 1 208 ? 9.992 10.82 -4.336 1 96.19 208 VAL A C 1
ATOM 1573 O O . VAL A 1 208 ? 9.664 11.75 -5.078 1 96.19 208 VAL A O 1
ATOM 1576 N N . LEU A 1 209 ? 9.258 10.523 -3.23 1 97.56 209 LEU A N 1
ATOM 1577 C CA . LEU A 1 209 ? 7.992 11.18 -2.924 1 97.56 209 LEU A CA 1
ATOM 1578 C C . LEU A 1 209 ? 8.219 12.445 -2.113 1 97.56 209 LEU A C 1
ATOM 1580 O O . LEU A 1 209 ? 7.309 13.266 -1.968 1 97.56 209 LEU A O 1
ATOM 1584 N N . ILE A 1 210 ? 9.398 12.57 -1.636 1 98.44 210 ILE A N 1
ATOM 1585 C CA . ILE A 1 210 ? 9.719 13.695 -0.768 1 98.44 210 ILE A CA 1
ATOM 1586 C C . ILE A 1 210 ? 10.375 14.805 -1.585 1 98.44 210 ILE A C 1
ATOM 1588 O O . ILE A 1 210 ? 11.391 14.578 -2.25 1 98.44 210 ILE A O 1
ATOM 1592 N N . ASN A 1 211 ? 9.82 15.961 -1.539 1 98.56 211 ASN A N 1
ATOM 1593 C CA . ASN A 1 211 ? 10.391 17.094 -2.268 1 98.56 211 ASN A CA 1
ATOM 1594 C C . ASN A 1 211 ? 11.406 17.859 -1.42 1 98.56 211 ASN A C 1
ATOM 1596 O O . ASN A 1 211 ? 12.477 18.219 -1.909 1 98.56 211 ASN A O 1
ATOM 1600 N N . TYR A 1 212 ? 11.023 18.047 -0.101 1 98.5 212 TYR A N 1
ATOM 1601 C CA . TYR A 1 212 ? 11.898 18.828 0.757 1 98.5 212 TYR A CA 1
ATOM 1602 C C . TYR A 1 212 ? 11.969 18.234 2.158 1 98.5 212 TYR A C 1
ATOM 1604 O O . TYR A 1 212 ? 11 17.641 2.639 1 98.5 212 TYR A O 1
ATOM 1612 N N . ILE A 1 213 ? 13.086 18.391 2.75 1 98.38 213 ILE A N 1
ATOM 1613 C CA . ILE A 1 213 ? 13.352 17.906 4.102 1 98.38 213 ILE A CA 1
ATOM 1614 C C . ILE A 1 213 ? 13.742 19.078 5 1 98.38 213 ILE A C 1
ATOM 1616 O O . ILE A 1 213 ? 14.625 19.859 4.652 1 98.38 213 ILE A O 1
ATOM 1620 N N . VAL A 1 214 ? 13.062 19.172 6.109 1 97.56 214 VAL A N 1
ATOM 1621 C CA . VAL A 1 214 ? 13.477 20.141 7.121 1 97.56 214 VAL A CA 1
ATOM 1622 C C . VAL A 1 214 ? 13.914 19.406 8.391 1 97.56 214 VAL A C 1
ATOM 1624 O O . VAL A 1 214 ? 13.258 18.453 8.82 1 97.56 214 VAL A O 1
ATOM 1627 N N . LYS A 1 215 ? 15.008 19.812 8.812 1 93.06 215 LYS A N 1
ATOM 1628 C CA . LYS A 1 215 ? 15.484 19.25 10.07 1 93.06 215 LYS A CA 1
ATOM 1629 C C . LYS A 1 215 ? 14.844 19.938 11.266 1 93.06 215 LYS A C 1
ATOM 1631 O O . LYS A 1 215 ? 14.727 21.172 11.289 1 93.06 215 LYS A O 1
ATOM 1636 N N . GLU A 1 216 ? 14.328 19.047 12.094 1 84.31 216 GLU A N 1
ATOM 1637 C CA . GLU A 1 216 ? 13.812 19.625 13.336 1 84.31 216 GLU A CA 1
ATOM 1638 C C . GLU A 1 216 ? 14.859 20.484 14.023 1 84.31 216 GLU A C 1
ATOM 1640 O O . GLU A 1 216 ? 16.031 20.094 14.109 1 84.31 216 GLU A O 1
ATOM 1645 N N . PRO A 1 217 ? 14.5 21.719 14.172 1 69.38 217 PRO A N 1
ATOM 1646 C CA . PRO A 1 217 ? 15.477 22.562 14.859 1 69.38 217 PRO A CA 1
ATOM 1647 C C . PRO A 1 217 ? 16.031 21.906 16.125 1 69.38 217 PRO A C 1
ATOM 1649 O O . PRO A 1 217 ? 15.305 21.172 16.812 1 69.38 217 PRO A O 1
ATOM 1652 N N . ALA A 1 218 ? 17.5 21.844 16.188 1 53.69 218 ALA A N 1
ATOM 1653 C CA . ALA A 1 218 ? 18.219 21.312 17.344 1 53.69 218 ALA A CA 1
ATOM 1654 C C . ALA A 1 218 ? 17.688 21.906 18.641 1 53.69 218 ALA A C 1
ATOM 1656 O O . ALA A 1 218 ? 17.219 23.047 18.672 1 53.69 218 ALA A O 1
ATOM 1657 N N . MET B 1 1 ? 0.761 -19.234 22.422 1 51.06 1 MET B N 1
ATOM 1658 C CA . MET B 1 1 ? 0.264 -18.953 21.078 1 51.06 1 MET B CA 1
ATOM 1659 C C . MET B 1 1 ? 0.76 -20 20.078 1 51.06 1 MET B C 1
ATOM 1661 O O . MET B 1 1 ? 1.921 -20.406 20.141 1 51.06 1 MET B O 1
ATOM 1665 N N . ASN B 1 2 ? -0.052 -20.938 19.438 1 73.81 2 ASN B N 1
ATOM 1666 C CA . ASN B 1 2 ? 0.339 -22.078 18.609 1 73.81 2 ASN B CA 1
ATOM 1667 C C . ASN B 1 2 ? 1.287 -21.641 17.484 1 73.81 2 ASN B C 1
ATOM 1669 O O . ASN B 1 2 ? 1.181 -20.531 16.969 1 73.81 2 ASN B O 1
ATOM 1673 N N . SER B 1 3 ? 2.51 -22.391 17.422 1 89.81 3 SER B N 1
ATOM 1674 C CA . SER B 1 3 ? 3.533 -22.125 16.406 1 89.81 3 SER B CA 1
ATOM 1675 C C . SER B 1 3 ? 2.918 -21.984 15.023 1 89.81 3 SER B C 1
ATOM 1677 O O . SER B 1 3 ? 2.016 -22.734 14.656 1 89.81 3 SER B O 1
ATOM 1679 N N . LYS B 1 4 ? 3.23 -20.922 14.312 1 96.5 4 LYS B N 1
ATOM 1680 C CA . LYS B 1 4 ? 2.791 -20.703 12.938 1 96.5 4 LYS B CA 1
ATOM 1681 C C . LYS B 1 4 ? 3.592 -21.562 11.961 1 96.5 4 LYS B C 1
ATOM 1683 O O . LYS B 1 4 ? 3.205 -21.719 10.805 1 96.5 4 LYS B O 1
ATOM 1688 N N . ILE B 1 5 ? 4.734 -22.094 12.43 1 96.31 5 ILE B N 1
ATOM 1689 C CA . ILE B 1 5 ? 5.582 -22.922 11.57 1 96.31 5 ILE B CA 1
ATOM 1690 C C . ILE B 1 5 ? 4.91 -24.266 11.336 1 96.31 5 ILE B C 1
ATOM 1692 O O . ILE B 1 5 ? 4.492 -24.938 12.281 1 96.31 5 ILE B O 1
ATOM 1696 N N . ILE B 1 6 ? 4.871 -24.625 10.086 1 96.62 6 ILE B N 1
ATOM 1697 C CA . ILE B 1 6 ? 4.168 -25.844 9.719 1 96.62 6 ILE B CA 1
ATOM 1698 C C . ILE B 1 6 ? 4.945 -26.594 8.633 1 96.62 6 ILE B C 1
ATOM 1700 O O . ILE B 1 6 ? 5.617 -25.969 7.809 1 96.62 6 ILE B O 1
ATOM 1704 N N . ARG B 1 7 ? 4.973 -27.969 8.711 1 93.31 7 ARG B N 1
ATOM 1705 C CA . ARG B 1 7 ? 5.562 -28.797 7.668 1 93.31 7 ARG B CA 1
ATOM 1706 C C . ARG B 1 7 ? 4.637 -28.906 6.461 1 93.31 7 ARG B C 1
ATOM 1708 O O . ARG B 1 7 ? 3.412 -28.844 6.602 1 93.31 7 ARG B O 1
ATOM 1715 N N . PHE B 1 8 ? 5.195 -29.031 5.297 1 94.19 8 PHE B N 1
ATOM 1716 C CA . PHE B 1 8 ? 4.453 -29.109 4.047 1 94.19 8 PHE B CA 1
ATOM 1717 C C . PHE B 1 8 ? 3.371 -30.172 4.121 1 94.19 8 PHE B C 1
ATOM 1719 O O . PHE B 1 8 ? 2.252 -29.969 3.645 1 94.19 8 PHE B O 1
ATOM 1726 N N . GLU B 1 9 ? 3.623 -31.359 4.602 1 92.12 9 GLU B N 1
ATOM 1727 C CA . GLU B 1 9 ? 2.711 -32.5 4.652 1 92.12 9 GLU B CA 1
ATOM 1728 C C . GLU B 1 9 ? 1.425 -32.156 5.391 1 92.12 9 GLU B C 1
ATOM 1730 O O . GLU B 1 9 ? 0.376 -32.75 5.152 1 92.12 9 GLU B O 1
ATOM 1735 N N . ASN B 1 10 ? 1.411 -31.125 6.262 1 95.69 10 ASN B N 1
ATOM 1736 C CA . ASN B 1 10 ? 0.264 -30.766 7.082 1 95.69 10 ASN B CA 1
ATOM 1737 C C . ASN B 1 10 ? -0.575 -29.672 6.414 1 95.69 10 ASN B C 1
ATOM 1739 O O . ASN B 1 10 ? -1.598 -29.25 6.957 1 95.69 10 ASN B O 1
ATOM 1743 N N . LEU B 1 11 ? -0.11 -29.297 5.293 1 96.19 11 LEU B N 1
ATOM 1744 C CA . LEU B 1 11 ? -0.805 -28.219 4.59 1 96.19 11 LEU B CA 1
ATOM 1745 C C . LEU B 1 11 ? -1.975 -28.766 3.781 1 96.19 11 LEU B C 1
ATOM 1747 O O . LEU B 1 11 ? -2.844 -28.016 3.344 1 96.19 11 LEU B O 1
ATOM 1751 N N . ARG B 1 12 ? -2.025 -30.047 3.545 1 96.56 12 ARG B N 1
ATOM 1752 C CA . ARG B 1 12 ? -2.955 -30.656 2.604 1 96.56 12 ARG B CA 1
ATOM 1753 C C . ARG B 1 12 ? -4.395 -30.266 2.918 1 96.56 12 ARG B C 1
ATOM 1755 O O . ARG B 1 12 ? -5.184 -30.016 2.01 1 96.56 12 ARG B O 1
ATOM 1762 N N . SER B 1 13 ? -4.789 -30.172 4.199 1 96.12 13 SER B N 1
ATOM 1763 C CA . SER B 1 13 ? -6.168 -29.969 4.641 1 96.12 13 SER B CA 1
ATOM 1764 C C . SER B 1 13 ? -6.664 -28.578 4.297 1 96.12 13 SER B C 1
ATOM 1766 O O . SER B 1 13 ? -7.871 -28.312 4.328 1 96.12 13 SER B O 1
ATOM 1768 N N . PHE B 1 14 ? -5.715 -27.688 3.908 1 97.44 14 PHE B N 1
ATOM 1769 C CA . PHE B 1 14 ? -6.113 -26.312 3.627 1 97.44 14 PHE B CA 1
ATOM 1770 C C . PHE B 1 14 ? -6.531 -26.156 2.17 1 97.44 14 PHE B C 1
ATOM 1772 O O . PHE B 1 14 ? -7.031 -25.094 1.769 1 97.44 14 PHE B O 1
ATOM 1779 N N . PHE B 1 15 ? -6.324 -27.188 1.386 1 98.25 15 PHE B N 1
ATOM 1780 C CA . PHE B 1 15 ? -6.523 -27.078 -0.055 1 98.25 15 PHE B CA 1
ATOM 1781 C C . PHE B 1 15 ? -7.586 -28.062 -0.535 1 98.25 15 PHE B C 1
ATOM 1783 O O . PHE B 1 15 ? -7.605 -29.219 -0.118 1 98.25 15 PHE B O 1
ATOM 1790 N N . LYS B 1 16 ? -8.438 -27.641 -1.373 1 98.31 16 LYS B N 1
ATOM 1791 C CA . LYS B 1 16 ? -9.461 -28.484 -1.991 1 98.31 16 LYS B CA 1
ATOM 1792 C C . LYS B 1 16 ? -9.805 -27.984 -3.393 1 98.31 16 LYS B C 1
ATOM 1794 O O . LYS B 1 16 ? -9.453 -26.859 -3.764 1 98.31 16 LYS B O 1
ATOM 1799 N N . ASP B 1 17 ? -10.523 -28.75 -4.133 1 98.69 17 ASP B N 1
ATOM 1800 C CA . ASP B 1 17 ? -10.961 -28.391 -5.473 1 98.69 17 ASP B CA 1
ATOM 1801 C C . ASP B 1 17 ? -11.844 -27.141 -5.445 1 98.69 17 ASP B C 1
ATOM 1803 O O . ASP B 1 17 ? -12.617 -26.938 -4.508 1 98.69 17 ASP B O 1
ATOM 1807 N N . GLY B 1 18 ? -11.688 -26.297 -6.367 1 98.75 18 GLY B N 1
ATOM 1808 C CA . GLY B 1 18 ? -12.602 -25.172 -6.566 1 98.75 18 GLY B CA 1
ATOM 1809 C C . GLY B 1 18 ? -12.211 -23.938 -5.793 1 98.75 18 GLY B C 1
ATOM 1810 O O . GLY B 1 18 ? -12.891 -22.906 -5.859 1 98.75 18 GLY B O 1
ATOM 1811 N N . MET B 1 19 ? -11.047 -24.016 -5.184 1 98.75 19 MET B N 1
ATOM 1812 C CA . MET B 1 19 ? -10.641 -22.906 -4.324 1 98.75 19 MET B CA 1
ATOM 1813 C C . MET B 1 19 ? -10.117 -21.734 -5.156 1 98.75 19 MET B C 1
ATOM 1815 O O . MET B 1 19 ? -9.641 -21.938 -6.273 1 98.75 19 MET B O 1
ATOM 1819 N N . THR B 1 20 ? -10.266 -20.531 -4.586 1 98.94 20 THR B N 1
ATOM 1820 C CA . THR B 1 20 ? -9.57 -19.359 -5.082 1 98.94 20 THR B CA 1
ATOM 1821 C C . THR B 1 20 ? -8.258 -19.141 -4.324 1 98.94 20 THR B C 1
ATOM 1823 O O . THR B 1 20 ? -8.258 -19.016 -3.098 1 98.94 20 THR B O 1
ATOM 1826 N N . ILE B 1 21 ? -7.156 -19.125 -5.094 1 98.94 21 ILE B N 1
ATOM 1827 C CA . ILE B 1 21 ? -5.836 -19.016 -4.488 1 98.94 21 ILE B CA 1
ATOM 1828 C C . ILE B 1 21 ? -5.078 -17.844 -5.105 1 98.94 21 ILE B C 1
ATOM 1830 O O . ILE B 1 21 ? -4.992 -17.719 -6.332 1 98.94 21 ILE B O 1
ATOM 1834 N N . MET B 1 22 ? -4.578 -16.938 -4.199 1 98.94 22 MET B N 1
ATOM 1835 C CA . MET B 1 22 ? -3.641 -15.891 -4.617 1 98.94 22 MET B CA 1
ATOM 1836 C C . MET B 1 22 ? -2.201 -16.375 -4.508 1 98.94 22 MET B C 1
ATOM 1838 O O . MET B 1 22 ? -1.822 -16.984 -3.506 1 98.94 22 MET B O 1
ATOM 1842 N N . ILE B 1 23 ? -1.45 -16.141 -5.555 1 98.88 23 ILE B N 1
ATOM 1843 C CA . ILE B 1 23 ? -0.04 -16.516 -5.523 1 98.88 23 ILE B CA 1
ATOM 1844 C C . ILE B 1 23 ? 0.824 -15.297 -5.824 1 98.88 23 ILE B C 1
ATOM 1846 O O . ILE B 1 23 ? 0.733 -14.719 -6.91 1 98.88 23 ILE B O 1
ATOM 1850 N N . GLY B 1 24 ? 1.667 -14.914 -4.84 1 98.31 24 GLY B N 1
ATOM 1851 C CA . GLY B 1 24 ? 2.527 -13.75 -4.977 1 98.31 24 GLY B CA 1
ATOM 1852 C C . GLY B 1 24 ? 3.658 -13.961 -5.969 1 98.31 24 GLY B C 1
ATOM 1853 O O . GLY B 1 24 ? 3.881 -15.07 -6.441 1 98.31 24 GLY B O 1
ATOM 1854 N N . GLY B 1 25 ? 4.277 -12.773 -6.305 1 96.12 25 GLY B N 1
ATOM 1855 C CA . GLY B 1 25 ? 5.461 -12.844 -7.148 1 96.12 25 GLY B CA 1
ATOM 1856 C C . GLY B 1 25 ? 5.27 -12.172 -8.5 1 96.12 25 GLY B C 1
ATOM 1857 O O . GLY B 1 25 ? 4.18 -11.688 -8.805 1 96.12 25 GLY B O 1
ATOM 1858 N N . PHE B 1 26 ? 6.289 -12.094 -9.219 1 95.69 26 PHE B N 1
ATOM 1859 C CA . PHE B 1 26 ? 6.441 -11.648 -10.594 1 95.69 26 PHE B CA 1
ATOM 1860 C C . PHE B 1 26 ? 7.426 -12.539 -11.344 1 95.69 26 PHE B C 1
ATOM 1862 O O . PHE B 1 26 ? 8.641 -12.43 -11.148 1 95.69 26 PHE B O 1
ATOM 1869 N N . LEU B 1 27 ? 6.801 -13.344 -12.172 1 93.5 27 LEU B N 1
ATOM 1870 C CA . LEU B 1 27 ? 7.59 -14.445 -12.719 1 93.5 27 LEU B CA 1
ATOM 1871 C C . LEU B 1 27 ? 8.234 -15.25 -11.602 1 93.5 27 LEU B C 1
ATOM 1873 O O . LEU B 1 27 ? 7.539 -15.82 -10.75 1 93.5 27 LEU B O 1
ATOM 1877 N N . ASN B 1 28 ? 9.609 -15.242 -11.578 1 89.19 28 ASN B N 1
ATOM 1878 C CA . ASN B 1 28 ? 10.258 -16.016 -10.531 1 89.19 28 ASN B CA 1
ATOM 1879 C C . ASN B 1 28 ? 10.648 -15.133 -9.344 1 89.19 28 ASN B C 1
ATOM 1881 O O . ASN B 1 28 ? 10.977 -15.641 -8.273 1 89.19 28 ASN B O 1
ATOM 1885 N N . CYS B 1 29 ? 10.539 -13.922 -9.523 1 93.94 29 CYS B N 1
ATOM 1886 C CA . CYS B 1 29 ? 10.945 -12.977 -8.492 1 93.94 29 CYS B CA 1
ATOM 1887 C C . CYS B 1 29 ? 9.914 -12.898 -7.375 1 93.94 29 CYS B C 1
ATOM 1889 O O . CYS B 1 29 ? 8.797 -12.422 -7.582 1 93.94 29 CYS B O 1
ATOM 1891 N N . GLY B 1 30 ? 10.227 -13.375 -6.125 1 95.44 30 GLY B N 1
ATOM 1892 C CA . GLY B 1 30 ? 9.328 -13.336 -4.988 1 95.44 30 GLY B CA 1
ATOM 1893 C C . GLY B 1 30 ? 8.203 -14.352 -5.074 1 95.44 30 GLY B C 1
ATOM 1894 O O . GLY B 1 30 ? 7.168 -14.203 -4.426 1 95.44 30 GLY B O 1
ATOM 1895 N N . THR B 1 31 ? 8.375 -15.328 -5.961 1 96.81 31 THR B N 1
ATOM 1896 C CA . THR B 1 31 ? 7.367 -16.359 -6.137 1 96.81 31 THR B CA 1
ATOM 1897 C C . THR B 1 31 ? 7.633 -17.547 -5.203 1 96.81 31 THR B C 1
ATOM 1899 O O . THR B 1 31 ? 8.773 -17.984 -5.062 1 96.81 31 THR B O 1
ATOM 1902 N N . PRO B 1 32 ? 6.57 -18 -4.469 1 97.81 32 PRO B N 1
ATOM 1903 C CA . PRO B 1 32 ? 6.727 -19.141 -3.568 1 97.81 32 PRO B CA 1
ATOM 1904 C C . PRO B 1 32 ? 6.734 -20.484 -4.309 1 97.81 32 PRO B C 1
ATOM 1906 O O . PRO B 1 32 ? 5.781 -21.25 -4.199 1 97.81 32 PRO B O 1
ATOM 1909 N N . THR B 1 33 ? 7.82 -20.812 -4.938 1 97.19 33 THR B N 1
ATOM 1910 C CA . THR B 1 33 ? 7.926 -21.922 -5.891 1 97.19 33 THR B CA 1
ATOM 1911 C C . THR B 1 33 ? 7.727 -23.266 -5.195 1 97.19 33 THR B C 1
ATOM 1913 O O . THR B 1 33 ? 7.168 -24.188 -5.781 1 97.19 33 THR B O 1
ATOM 1916 N N . LYS B 1 34 ? 8.188 -23.422 -3.938 1 97.31 34 LYS B N 1
ATOM 1917 C CA . LYS B 1 34 ? 8.031 -24.703 -3.248 1 97.31 34 LYS B CA 1
ATOM 1918 C C . LYS B 1 34 ? 6.582 -24.953 -2.854 1 97.31 34 LYS B C 1
ATOM 1920 O O . LYS B 1 34 ? 6.098 -26.078 -2.908 1 97.31 34 LYS B O 1
ATOM 1925 N N . LEU B 1 35 ? 5.938 -23.891 -2.453 1 97.94 35 LEU B N 1
ATOM 1926 C CA . LEU B 1 35 ? 4.516 -24.016 -2.16 1 97.94 35 LEU B CA 1
ATOM 1927 C C . LEU B 1 35 ? 3.727 -24.359 -3.422 1 97.94 35 LEU B C 1
ATOM 1929 O O . LEU B 1 35 ? 2.764 -25.125 -3.375 1 97.94 35 LEU B O 1
ATOM 1933 N N . ILE B 1 36 ? 4.133 -23.766 -4.523 1 98.19 36 ILE B N 1
ATOM 1934 C CA . ILE B 1 36 ? 3.473 -24.062 -5.793 1 98.19 36 ILE B CA 1
ATOM 1935 C C . ILE B 1 36 ? 3.709 -25.516 -6.168 1 98.19 36 ILE B C 1
ATOM 1937 O O . ILE B 1 36 ? 2.785 -26.219 -6.598 1 98.19 36 ILE B O 1
ATOM 1941 N N . ASP B 1 37 ? 4.969 -25.969 -6.012 1 97.44 37 ASP B N 1
ATOM 1942 C CA . ASP B 1 37 ? 5.27 -27.375 -6.27 1 97.44 37 ASP B CA 1
ATOM 1943 C C . ASP B 1 37 ? 4.379 -28.297 -5.43 1 97.44 37 ASP B C 1
ATOM 1945 O O . ASP B 1 37 ? 3.883 -29.312 -5.922 1 97.44 37 ASP B O 1
ATOM 1949 N N . PHE B 1 38 ? 4.25 -27.953 -4.184 1 97.62 38 PHE B N 1
ATOM 1950 C CA . PHE B 1 38 ? 3.375 -28.719 -3.299 1 97.62 38 PHE B CA 1
ATOM 1951 C C . PHE B 1 38 ? 1.951 -28.75 -3.842 1 97.62 38 PHE B C 1
ATOM 1953 O O . PHE B 1 38 ? 1.326 -29.812 -3.904 1 97.62 38 PHE B O 1
ATOM 1960 N N . LEU B 1 39 ? 1.443 -27.609 -4.238 1 97.69 39 LEU B N 1
ATOM 1961 C CA . LEU B 1 39 ? 0.095 -27.484 -4.781 1 97.69 39 LEU B CA 1
ATOM 1962 C C . LEU B 1 39 ? -0.064 -28.328 -6.039 1 97.69 39 LEU B C 1
ATOM 1964 O O . LEU B 1 39 ? -1.095 -28.984 -6.23 1 97.69 39 LEU B O 1
ATOM 1968 N N . VAL B 1 40 ? 0.974 -28.328 -6.906 1 98.12 40 VAL B N 1
ATOM 1969 C CA . VAL B 1 40 ? 0.973 -29.125 -8.125 1 98.12 40 VAL B CA 1
ATOM 1970 C C . VAL B 1 40 ? 0.854 -30.609 -7.777 1 98.12 40 VAL B C 1
ATOM 1972 O O . VAL B 1 40 ? 0.048 -31.328 -8.367 1 98.12 40 VAL B O 1
ATOM 1975 N N . ASN B 1 41 ? 1.561 -31 -6.805 1 97.69 41 ASN B N 1
ATOM 1976 C CA . ASN B 1 41 ? 1.594 -32.406 -6.398 1 97.69 41 ASN B CA 1
ATOM 1977 C C . ASN B 1 41 ? 0.268 -32.844 -5.781 1 97.69 41 ASN B C 1
ATOM 1979 O O . ASN B 1 41 ? -0.112 -34 -5.879 1 97.69 41 ASN B O 1
ATOM 1983 N N . LEU B 1 42 ? -0.37 -31.938 -5.098 1 97.44 42 LEU B N 1
ATOM 1984 C CA . LEU B 1 42 ? -1.68 -32.25 -4.535 1 97.44 42 LEU B CA 1
ATOM 1985 C C . LEU B 1 42 ? -2.668 -32.625 -5.633 1 97.44 42 LEU B C 1
ATOM 1987 O O . LEU B 1 42 ? -3.645 -33.312 -5.383 1 97.44 42 LEU B O 1
ATOM 1991 N N . ASN B 1 43 ? -2.469 -32.031 -6.84 1 97.81 43 ASN B N 1
ATOM 1992 C CA . ASN B 1 43 ? -3.236 -32.344 -8.047 1 97.81 43 ASN B CA 1
ATOM 1993 C C . ASN B 1 43 ? -4.719 -32.031 -7.855 1 97.81 43 ASN B C 1
ATOM 1995 O O . ASN B 1 43 ? -5.578 -32.75 -8.352 1 97.81 43 ASN B O 1
ATOM 1999 N N . ILE B 1 44 ? -5.035 -31.031 -6.922 1 97.94 44 ILE B N 1
ATOM 2000 C CA . ILE B 1 44 ? -6.402 -30.531 -6.832 1 97.94 44 ILE B CA 1
ATOM 2001 C C . ILE B 1 44 ? -6.746 -29.734 -8.086 1 97.94 44 ILE B C 1
ATOM 2003 O O . ILE B 1 44 ? -5.859 -29.156 -8.727 1 97.94 44 ILE B O 1
ATOM 2007 N N . LYS B 1 45 ? -8.102 -29.594 -8.445 1 98.12 45 LYS B N 1
ATOM 2008 C CA . LYS B 1 45 ? -8.5 -29.078 -9.75 1 98.12 45 LYS B CA 1
ATOM 2009 C C . LYS B 1 45 ? -9.523 -27.953 -9.602 1 98.12 45 LYS B C 1
ATOM 2011 O O . LYS B 1 45 ? -9.953 -27.641 -8.492 1 98.12 45 LYS B O 1
ATOM 2016 N N . ASN B 1 46 ? -9.836 -27.344 -10.703 1 98.69 46 ASN B N 1
ATOM 2017 C CA . ASN B 1 46 ? -10.852 -26.297 -10.836 1 98.69 46 ASN B CA 1
ATOM 2018 C C . ASN B 1 46 ? -10.516 -25.078 -9.977 1 98.69 46 ASN B C 1
ATOM 2020 O O . ASN B 1 46 ? -11.406 -24.484 -9.367 1 98.69 46 ASN B O 1
ATOM 2024 N N . LEU B 1 47 ? -9.227 -24.766 -9.953 1 98.88 47 LEU B N 1
ATOM 2025 C CA . LEU B 1 47 ? -8.773 -23.641 -9.133 1 98.88 47 LEU B CA 1
ATOM 2026 C C . LEU B 1 47 ? -9.016 -22.312 -9.844 1 98.88 47 LEU B C 1
ATOM 2028 O O . LEU B 1 47 ? -8.93 -22.234 -11.078 1 98.88 47 LEU B O 1
ATOM 2032 N N . THR B 1 48 ? -9.391 -21.312 -9.109 1 98.94 48 THR B N 1
ATOM 2033 C CA . THR B 1 48 ? -9.227 -19.922 -9.531 1 98.94 48 THR B CA 1
ATOM 2034 C C . THR B 1 48 ? -7.926 -19.344 -8.992 1 98.94 48 THR B C 1
ATOM 2036 O O . THR B 1 48 ? -7.723 -19.281 -7.777 1 98.94 48 THR B O 1
ATOM 2039 N N . ILE B 1 49 ? -7.047 -18.969 -9.945 1 98.94 49 ILE B N 1
ATOM 2040 C CA . ILE B 1 49 ? -5.758 -18.406 -9.547 1 98.94 49 ILE B CA 1
ATOM 2041 C C . ILE B 1 49 ? -5.738 -16.906 -9.82 1 98.94 49 ILE B C 1
ATOM 2043 O O . ILE B 1 49 ? -6.125 -16.453 -10.898 1 98.94 49 ILE B O 1
ATOM 2047 N N . ILE B 1 50 ? -5.383 -16.156 -8.789 1 98.94 50 ILE B N 1
ATOM 2048 C CA . ILE B 1 50 ? -5.117 -14.727 -8.914 1 98.94 50 ILE B CA 1
ATOM 2049 C C . ILE B 1 50 ? -3.621 -14.469 -8.758 1 98.94 50 ILE B C 1
ATOM 2051 O O . ILE B 1 50 ? -3.049 -14.727 -7.695 1 98.94 50 ILE B O 1
ATOM 2055 N N . SER B 1 51 ? -2.969 -14.023 -9.805 1 98.69 51 SER B N 1
ATOM 2056 C CA . SER B 1 51 ? -1.528 -13.789 -9.82 1 98.69 51 SER B CA 1
ATOM 2057 C C . SER B 1 51 ? -1.155 -12.719 -10.844 1 98.69 51 SER B C 1
ATOM 2059 O O . SER B 1 51 ? -1.98 -12.328 -11.672 1 98.69 51 SER B O 1
ATOM 2061 N N . ASN B 1 52 ? 0.088 -12.164 -10.68 1 98.31 52 ASN B N 1
ATOM 2062 C CA . ASN B 1 52 ? 0.531 -11.18 -11.664 1 98.31 52 ASN B CA 1
ATOM 2063 C C . ASN B 1 52 ? 0.669 -11.789 -13.055 1 98.31 52 ASN B C 1
ATOM 2065 O O . ASN B 1 52 ? 0.314 -11.164 -14.047 1 98.31 52 ASN B O 1
ATOM 2069 N N . ASP B 1 53 ? 1.191 -13.016 -13.094 1 98.19 53 ASP B N 1
ATOM 2070 C CA . ASP B 1 53 ? 1.468 -13.734 -14.336 1 98.19 53 ASP B CA 1
ATOM 2071 C C . ASP B 1 53 ? 1.485 -15.242 -14.109 1 98.19 53 ASP B C 1
ATOM 2073 O O . ASP B 1 53 ? 1.243 -15.711 -12.992 1 98.19 53 ASP B O 1
ATOM 2077 N N . THR B 1 54 ? 1.747 -15.93 -15.234 1 97.69 54 THR B N 1
ATOM 2078 C CA . THR B 1 54 ? 1.791 -17.391 -15.125 1 97.69 54 THR B CA 1
ATOM 2079 C C . THR B 1 54 ? 3.197 -17.906 -15.406 1 97.69 54 THR B C 1
ATOM 2081 O O . THR B 1 54 ? 3.369 -19.062 -15.789 1 97.69 54 THR B O 1
ATOM 2084 N N . CYS B 1 55 ? 4.18 -17.109 -15.227 1 96.81 55 CYS B N 1
ATOM 2085 C CA . CYS B 1 55 ? 5.594 -17.438 -15.391 1 96.81 55 CYS B CA 1
ATOM 2086 C C . CYS B 1 55 ? 5.848 -18.078 -16.75 1 96.81 55 CYS B C 1
ATOM 2088 O O . CYS B 1 55 ? 5.477 -17.516 -17.781 1 96.81 55 CYS B O 1
ATOM 2090 N N . TYR B 1 56 ? 6.781 -19.062 -16.844 1 95.31 56 TYR B N 1
ATOM 2091 C CA . TYR B 1 56 ? 7.109 -19.859 -18.031 1 95.31 56 TYR B CA 1
ATOM 2092 C C . TYR B 1 56 ? 6.523 -21.25 -17.922 1 95.31 56 TYR B C 1
ATOM 2094 O O . TYR B 1 56 ? 6.113 -21.688 -16.844 1 95.31 56 TYR B O 1
ATOM 2102 N N . PRO B 1 57 ? 6.637 -21.828 -19.172 1 92.5 57 PRO B N 1
ATOM 2103 C CA . PRO B 1 57 ? 6.164 -23.219 -19.078 1 92.5 57 PRO B CA 1
ATOM 2104 C C . PRO B 1 57 ? 6.941 -24.031 -18.047 1 92.5 57 PRO B C 1
ATOM 2106 O O . PRO B 1 57 ? 8.164 -23.906 -17.953 1 92.5 57 PRO B O 1
ATOM 2109 N N . ASN B 1 58 ? 6.418 -24.734 -17.109 1 91.75 58 ASN B N 1
ATOM 2110 C CA . ASN B 1 58 ? 6.953 -25.672 -16.141 1 91.75 58 ASN B CA 1
ATOM 2111 C C . ASN B 1 58 ? 7.676 -24.969 -15.008 1 91.75 58 ASN B C 1
ATOM 2113 O O . ASN B 1 58 ? 8.539 -25.562 -14.352 1 91.75 58 ASN B O 1
ATOM 2117 N N . THR B 1 59 ? 7.543 -23.719 -14.906 1 95.5 59 THR B N 1
ATOM 2118 C CA . THR B 1 59 ? 8.117 -22.969 -13.797 1 95.5 59 THR B CA 1
ATOM 2119 C C . THR B 1 59 ? 7.02 -22.297 -12.969 1 95.5 59 THR B C 1
ATOM 2121 O O . THR B 1 59 ? 6.098 -21.703 -13.523 1 95.5 59 THR B O 1
ATOM 2124 N N . GLY B 1 60 ? 7.172 -22.406 -11.633 1 95.88 60 GLY B N 1
ATOM 2125 C CA . GLY B 1 60 ? 6.234 -21.719 -10.766 1 95.88 60 GLY B CA 1
ATOM 2126 C C . GLY B 1 60 ? 4.785 -22.016 -11.094 1 95.88 60 GLY B C 1
ATOM 2127 O O . GLY B 1 60 ? 4.383 -23.172 -11.164 1 95.88 60 GLY B O 1
ATOM 2128 N N . ILE B 1 61 ? 4.062 -21 -11.352 1 97.88 61 ILE B N 1
ATOM 2129 C CA . ILE B 1 61 ? 2.631 -21.094 -11.609 1 97.88 61 ILE B CA 1
ATOM 2130 C C . ILE B 1 61 ? 2.391 -21.781 -12.953 1 97.88 61 ILE B C 1
ATOM 2132 O O . ILE B 1 61 ? 1.335 -22.375 -13.172 1 97.88 61 ILE B O 1
ATOM 2136 N N . GLY B 1 62 ? 3.379 -21.641 -13.875 1 98.12 62 GLY B N 1
ATOM 2137 C CA . GLY B 1 62 ? 3.262 -22.312 -15.156 1 98.12 62 GLY B CA 1
ATOM 2138 C C . GLY B 1 62 ? 3.039 -23.812 -15.023 1 98.12 62 GLY B C 1
ATOM 2139 O O . GLY B 1 62 ? 2.369 -24.422 -15.867 1 98.12 62 GLY B O 1
ATOM 2140 N N . LYS B 1 63 ? 3.551 -24.422 -13.977 1 98.06 63 LYS B N 1
ATOM 2141 C CA . LYS B 1 63 ? 3.359 -25.859 -13.742 1 98.06 63 LYS B CA 1
ATOM 2142 C C . LYS B 1 63 ? 1.893 -26.172 -13.469 1 98.06 63 LYS B C 1
ATOM 2144 O O . LYS B 1 63 ? 1.396 -27.219 -13.875 1 98.06 63 LYS B O 1
ATOM 2149 N N . LEU B 1 64 ? 1.18 -25.234 -12.75 1 98.25 64 LEU B N 1
ATOM 2150 C CA . LEU B 1 64 ? -0.242 -25.422 -12.477 1 98.25 64 LEU B CA 1
ATOM 2151 C C . LEU B 1 64 ? -1.053 -25.359 -13.766 1 98.25 64 LEU B C 1
ATOM 2153 O O . LEU B 1 64 ? -2 -26.125 -13.945 1 98.25 64 LEU B O 1
ATOM 2157 N N . ILE B 1 65 ? -0.608 -24.469 -14.656 1 98.31 65 ILE B N 1
ATOM 2158 C CA . ILE B 1 65 ? -1.266 -24.312 -15.953 1 98.31 65 ILE B CA 1
ATOM 2159 C C . ILE B 1 65 ? -1.061 -25.562 -16.797 1 98.31 65 ILE B C 1
ATOM 2161 O O . ILE B 1 65 ? -2.021 -26.141 -17.312 1 98.31 65 ILE B O 1
ATOM 2165 N N . SER B 1 66 ? 0.141 -25.984 -16.875 1 96.56 66 SER B N 1
ATOM 2166 C CA . SER B 1 66 ? 0.497 -27.141 -17.688 1 96.56 66 SER B CA 1
ATOM 2167 C C . SER B 1 66 ? -0.193 -28.406 -17.188 1 96.56 66 SER B C 1
ATOM 2169 O O . SER B 1 66 ? -0.542 -29.281 -17.984 1 96.56 66 SER B O 1
ATOM 2171 N N . ASN B 1 67 ? -0.403 -28.469 -15.93 1 97.19 67 ASN B N 1
ATOM 2172 C CA . ASN B 1 67 ? -0.992 -29.641 -15.297 1 97.19 67 ASN B CA 1
ATOM 2173 C C . ASN B 1 67 ? -2.516 -29.562 -15.273 1 97.19 67 ASN B C 1
ATOM 2175 O O . ASN B 1 67 ? -3.172 -30.344 -14.586 1 97.19 67 ASN B O 1
ATOM 2179 N N . ASN B 1 68 ? -3.133 -28.547 -15.93 1 97.38 68 ASN B N 1
ATOM 2180 C CA . ASN B 1 68 ? -4.574 -28.375 -16.094 1 97.38 68 ASN B CA 1
ATOM 2181 C C . ASN B 1 68 ? -5.293 -28.297 -14.758 1 97.38 68 ASN B C 1
ATOM 2183 O O . ASN B 1 68 ? -6.363 -28.875 -14.586 1 97.38 68 ASN B O 1
ATOM 2187 N N . GLN B 1 69 ? -4.707 -27.625 -13.75 1 98.5 69 GLN B N 1
ATOM 2188 C CA . GLN B 1 69 ? -5.316 -27.516 -12.43 1 98.5 69 GLN B CA 1
ATOM 2189 C C . GLN B 1 69 ? -6.129 -26.219 -12.312 1 98.5 69 GLN B C 1
ATOM 2191 O O . GLN B 1 69 ? -6.945 -26.078 -11.406 1 98.5 69 GLN B O 1
ATOM 2196 N N . VAL B 1 70 ? -5.984 -25.312 -13.227 1 98.75 70 VAL B N 1
ATOM 2197 C CA . VAL B 1 70 ? -6.582 -23.984 -13.141 1 98.75 70 VAL B CA 1
ATOM 2198 C C . VAL B 1 70 ? -7.777 -23.891 -14.086 1 98.75 70 VAL B C 1
ATOM 2200 O O . VAL B 1 70 ? -7.648 -24.156 -15.281 1 98.75 70 VAL B O 1
ATOM 2203 N N . LYS B 1 71 ? -8.859 -23.578 -13.508 1 98.69 71 LYS B N 1
ATOM 2204 C CA . LYS B 1 71 ? -10.062 -23.359 -14.305 1 98.69 71 LYS B CA 1
ATOM 2205 C C . LYS B 1 71 ? -10.188 -21.891 -14.711 1 98.69 71 LYS B C 1
ATOM 2207 O O . LYS B 1 71 ? -10.586 -21.578 -15.836 1 98.69 71 LYS B O 1
ATOM 2212 N N . LYS B 1 72 ? -9.898 -20.969 -13.828 1 98.81 72 LYS B N 1
ATOM 2213 C CA . LYS B 1 72 ? -9.977 -19.531 -14.062 1 98.81 72 LYS B CA 1
ATOM 2214 C C . LYS B 1 72 ? -8.719 -18.828 -13.57 1 98.81 72 LYS B C 1
ATOM 2216 O O . LYS B 1 72 ? -8.203 -19.125 -12.492 1 98.81 72 LYS B O 1
ATOM 2221 N N . LEU B 1 73 ? -8.188 -17.922 -14.43 1 98.81 73 LEU B N 1
ATOM 2222 C CA . LEU B 1 73 ? -7.016 -17.109 -14.117 1 98.81 73 LEU B CA 1
ATOM 2223 C C . LEU B 1 73 ? -7.348 -15.625 -14.172 1 98.81 73 LEU B C 1
ATOM 2225 O O . LEU B 1 73 ? -7.961 -15.156 -15.133 1 98.81 73 LEU B O 1
ATOM 2229 N N . ILE B 1 74 ? -7.07 -14.898 -13.156 1 98.75 74 ILE B N 1
ATOM 2230 C CA . ILE B 1 74 ? -7.047 -13.438 -13.164 1 98.75 74 ILE B CA 1
ATOM 2231 C C . ILE B 1 74 ? -5.605 -12.945 -13.062 1 98.75 74 ILE B C 1
ATOM 2233 O O . ILE B 1 74 ? -4.934 -13.172 -12.055 1 98.75 74 ILE B O 1
ATOM 2237 N N . ALA B 1 75 ? -5.094 -12.312 -14.148 1 98.44 75 ALA B N 1
ATOM 2238 C CA . ALA B 1 75 ? -3.686 -11.93 -14.219 1 98.44 75 ALA B CA 1
ATOM 2239 C C . ALA B 1 75 ? -3.498 -10.656 -15.039 1 98.44 75 ALA B C 1
ATOM 2241 O O . ALA B 1 75 ? -4.398 -10.25 -15.773 1 98.44 75 ALA B O 1
ATOM 2242 N N . SER B 1 76 ? -2.332 -10.055 -14.805 1 97.38 76 SER B N 1
ATOM 2243 C CA . SER B 1 76 ? -2.041 -8.859 -15.594 1 97.38 76 SER B CA 1
ATOM 2244 C C . SER B 1 76 ? -1.267 -9.211 -16.859 1 97.38 76 SER B C 1
ATOM 2246 O O . SER B 1 76 ? -1.286 -8.453 -17.828 1 97.38 76 SER B O 1
ATOM 2248 N N . TYR B 1 77 ? -0.573 -10.328 -16.875 1 96.44 77 TYR B N 1
ATOM 2249 C CA . TYR B 1 77 ? 0.31 -10.656 -17.984 1 96.44 77 TYR B CA 1
ATOM 2250 C C . TYR B 1 77 ? 0.407 -12.164 -18.172 1 96.44 77 TYR B C 1
ATOM 2252 O O . TYR B 1 77 ? 0.738 -12.891 -17.234 1 96.44 77 TYR B O 1
ATOM 2260 N N . ILE B 1 78 ? 0.162 -12.602 -19.422 1 95.56 78 ILE B N 1
ATOM 2261 C CA . ILE B 1 78 ? 0.228 -14.039 -19.688 1 95.56 78 ILE B CA 1
ATOM 2262 C C . ILE B 1 78 ? 1.176 -14.297 -20.859 1 95.56 78 ILE B C 1
ATOM 2264 O O . ILE B 1 78 ? 1.301 -15.43 -21.328 1 95.56 78 ILE B O 1
ATOM 2268 N N . GLY B 1 79 ? 1.924 -13.375 -21.328 1 93.25 79 GLY B N 1
ATOM 2269 C CA . GLY B 1 79 ? 2.678 -13.445 -22.562 1 93.25 79 GLY B CA 1
ATOM 2270 C C . GLY B 1 79 ? 3.918 -14.312 -22.453 1 93.25 79 GLY B C 1
ATOM 2271 O O . GLY B 1 79 ? 4.418 -14.82 -23.469 1 93.25 79 GLY B O 1
ATOM 2272 N N . SER B 1 80 ? 4.418 -14.445 -21.359 1 94.25 80 SER B N 1
ATOM 2273 C CA . SER B 1 80 ? 5.652 -15.195 -21.188 1 94.25 80 SER B CA 1
ATOM 2274 C C . SER B 1 80 ? 5.398 -16.703 -21.25 1 94.25 80 SER B C 1
ATOM 2276 O O . SER B 1 80 ? 6.34 -17.484 -21.359 1 94.25 80 SER B O 1
ATOM 2278 N N . ASN B 1 81 ? 4.145 -17.141 -21.172 1 96.94 81 ASN B N 1
ATOM 2279 C CA . ASN B 1 81 ? 3.775 -18.562 -21.109 1 96.94 81 ASN B CA 1
ATOM 2280 C C . ASN B 1 81 ? 2.85 -18.938 -22.266 1 96.94 81 ASN B C 1
ATOM 2282 O O . ASN B 1 81 ? 1.631 -18.797 -22.172 1 96.94 81 ASN B O 1
ATOM 2286 N N . PRO B 1 82 ? 3.422 -19.406 -23.391 1 96 82 PRO B N 1
ATOM 2287 C CA . PRO B 1 82 ? 2.596 -19.75 -24.547 1 96 82 PRO B CA 1
ATOM 2288 C C . PRO B 1 82 ? 1.505 -20.766 -24.203 1 96 82 PRO B C 1
ATOM 2290 O O . PRO B 1 82 ? 0.449 -20.781 -24.844 1 96 82 PRO B O 1
ATOM 2293 N N . ASP B 1 83 ? 1.663 -21.562 -23.188 1 96.62 83 ASP B N 1
ATOM 2294 C CA . ASP B 1 83 ? 0.658 -22.547 -22.797 1 96.62 83 ASP B CA 1
ATOM 2295 C C . ASP B 1 83 ? -0.606 -21.859 -22.281 1 96.62 83 ASP B C 1
ATOM 2297 O O . ASP B 1 83 ? -1.718 -22.344 -22.516 1 96.62 83 ASP B O 1
ATOM 2301 N N . THR B 1 84 ? -0.445 -20.828 -21.562 1 97.38 84 THR B N 1
ATOM 2302 C CA . THR B 1 84 ? -1.604 -20.078 -21.078 1 97.38 84 THR B CA 1
ATOM 2303 C C . THR B 1 84 ? -2.455 -19.578 -22.234 1 97.38 84 THR B C 1
ATOM 2305 O O . THR B 1 84 ? -3.678 -19.734 -22.234 1 97.38 84 THR B O 1
ATOM 2308 N N . GLY B 1 85 ? -1.714 -19.047 -23.234 1 95.81 85 GLY B N 1
ATOM 2309 C CA . GLY B 1 85 ? -2.418 -18.578 -24.422 1 95.81 85 GLY B CA 1
ATOM 2310 C C . GLY B 1 85 ? -3.135 -19.672 -25.172 1 95.81 85 GLY B C 1
ATOM 2311 O O . GLY B 1 85 ? -4.285 -19.516 -25.578 1 95.81 85 GLY B O 1
ATOM 2312 N N . LYS B 1 86 ? -2.496 -20.703 -25.375 1 96.06 86 LYS B N 1
ATOM 2313 C CA . LYS B 1 86 ? -3.08 -21.859 -26.078 1 96.06 86 LYS B CA 1
ATOM 2314 C C . LYS B 1 86 ? -4.336 -22.344 -25.359 1 96.06 86 LYS B C 1
ATOM 2316 O O . LYS B 1 86 ? -5.363 -22.578 -26 1 96.06 86 LYS B O 1
ATOM 2321 N N . LYS B 1 87 ? -4.289 -22.438 -24.094 1 97 87 LYS B N 1
ATOM 2322 C CA . LYS B 1 87 ? -5.414 -22.938 -23.312 1 97 87 LYS B CA 1
ATOM 2323 C C . LYS B 1 87 ? -6.57 -21.938 -23.297 1 97 87 LYS B C 1
ATOM 2325 O O . LYS B 1 87 ? -7.738 -22.344 -23.297 1 97 87 LYS B O 1
ATOM 2330 N N . LEU B 1 88 ? -6.18 -20.703 -23.188 1 96.06 88 LEU B N 1
ATOM 2331 C CA . LEU B 1 88 ? -7.195 -19.672 -23.344 1 96.06 88 LEU B CA 1
ATOM 2332 C C . LEU B 1 88 ? -7.922 -19.797 -24.672 1 96.06 88 LEU B C 1
ATOM 2334 O O . LEU B 1 88 ? -9.156 -19.812 -24.719 1 96.06 88 LEU B O 1
ATOM 2338 N N . PHE B 1 89 ? -7.227 -19.938 -25.766 1 94.56 89 PHE B N 1
ATOM 2339 C CA . PHE B 1 89 ? -7.785 -19.984 -27.109 1 94.56 89 PHE B CA 1
ATOM 2340 C C . PHE B 1 89 ? -8.609 -21.266 -27.297 1 94.56 89 PHE B C 1
ATOM 2342 O O . PHE B 1 89 ? -9.609 -21.25 -28.016 1 94.56 89 PHE B O 1
ATOM 2349 N N . ASN B 1 90 ? -8.172 -22.359 -26.672 1 96.56 90 ASN B N 1
ATOM 2350 C CA . ASN B 1 90 ? -8.859 -23.641 -26.781 1 96.56 90 ASN B CA 1
ATOM 2351 C C . ASN B 1 90 ? -10.031 -23.734 -25.797 1 96.56 90 ASN B C 1
ATOM 2353 O O . ASN B 1 90 ? -10.656 -24.797 -25.672 1 96.56 90 ASN B O 1
ATOM 2357 N N . ASN B 1 91 ? -10.211 -22.672 -25 1 96.19 91 ASN B N 1
ATOM 2358 C CA . ASN B 1 91 ? -11.305 -22.594 -24.047 1 96.19 91 ASN B CA 1
ATOM 2359 C C . ASN B 1 91 ? -11.125 -23.594 -22.906 1 96.19 91 ASN B C 1
ATOM 2361 O O . ASN B 1 91 ? -12.094 -24.156 -22.391 1 96.19 91 ASN B O 1
ATOM 2365 N N . GLU B 1 92 ? -9.914 -23.922 -22.531 1 97.19 92 GLU B N 1
ATOM 2366 C CA . GLU B 1 92 ? -9.578 -24.812 -21.422 1 97.19 92 GLU B CA 1
ATOM 2367 C C . GLU B 1 92 ? -9.289 -24.016 -20.156 1 97.19 92 GLU B C 1
ATOM 2369 O O . GLU B 1 92 ? -9.203 -24.594 -19.062 1 97.19 92 GLU B O 1
ATOM 2374 N N . LEU B 1 93 ? -9.125 -22.812 -20.328 1 98 93 LEU B N 1
ATOM 2375 C CA . LEU B 1 93 ? -8.797 -21.875 -19.266 1 98 93 LEU B CA 1
ATOM 2376 C C . LEU B 1 93 ? -9.516 -20.547 -19.469 1 98 93 LEU B C 1
ATOM 2378 O O . LEU B 1 93 ? -9.484 -19.969 -20.562 1 98 93 LEU B O 1
ATOM 2382 N N . GLU B 1 94 ? -10.305 -20.141 -18.484 1 98.19 94 GLU B N 1
ATOM 2383 C CA . GLU B 1 94 ? -10.859 -18.781 -18.5 1 98.19 94 GLU B CA 1
ATOM 2384 C C . GLU B 1 94 ? -9.852 -17.781 -17.969 1 98.19 94 GLU B C 1
ATOM 2386 O O . GLU B 1 94 ? -9.242 -17.984 -16.906 1 98.19 94 GLU B O 1
ATOM 2391 N N . VAL B 1 95 ? -9.602 -16.703 -18.734 1 97.75 95 VAL B N 1
ATOM 2392 C CA . VAL B 1 95 ? -8.617 -15.719 -18.328 1 97.75 95 VAL B CA 1
ATOM 2393 C C . VAL B 1 95 ? -9.266 -14.336 -18.266 1 97.75 95 VAL B C 1
ATOM 2395 O O . VAL B 1 95 ? -9.922 -13.906 -19.219 1 97.75 95 VAL B O 1
ATOM 2398 N N . GLU B 1 96 ? -9.234 -13.742 -17.156 1 97.38 96 GLU B N 1
ATOM 2399 C CA . GLU B 1 96 ? -9.516 -12.32 -17 1 97.38 96 GLU B CA 1
ATOM 2400 C C . GLU B 1 96 ? -8.227 -11.516 -16.906 1 97.38 96 GLU B C 1
ATOM 2402 O O . GLU B 1 96 ? -7.461 -11.664 -15.945 1 97.38 96 GLU B O 1
ATOM 2407 N N . LEU B 1 97 ? -7.992 -10.734 -17.906 1 96.25 97 LEU B N 1
ATOM 2408 C CA . LEU B 1 97 ? -6.832 -9.852 -17.891 1 96.25 97 LEU B CA 1
ATOM 2409 C C . LEU B 1 97 ? -7.16 -8.539 -17.188 1 96.25 97 LEU B C 1
ATOM 2411 O O . LEU B 1 97 ? -8.164 -7.902 -17.484 1 96.25 97 LEU B O 1
ATOM 2415 N N . SER B 1 98 ? -6.426 -8.195 -16.234 1 97.25 98 SER B N 1
ATOM 2416 C CA . SER B 1 98 ? -6.512 -6.957 -15.469 1 97.25 98 SER B CA 1
ATOM 2417 C C . SER B 1 98 ? -5.199 -6.188 -15.516 1 97.25 98 SER B C 1
ATOM 2419 O O . SER B 1 98 ? -4.141 -6.727 -15.172 1 97.25 98 SER B O 1
ATOM 2421 N N . PRO B 1 99 ? -5.301 -4.934 -16 1 97.31 99 PRO B N 1
ATOM 2422 C CA . PRO B 1 99 ? -4.059 -4.16 -15.938 1 97.31 99 PRO B CA 1
ATOM 2423 C C . PRO B 1 99 ? -3.379 -4.242 -14.57 1 97.31 99 PRO B C 1
ATOM 2425 O O . PRO B 1 99 ? -4.059 -4.309 -13.547 1 97.31 99 PRO B O 1
ATOM 2428 N N . GLN B 1 100 ? -2.074 -4.285 -14.617 1 97.44 100 GLN B N 1
ATOM 2429 C CA . GLN B 1 100 ? -1.307 -4.609 -13.422 1 97.44 100 GLN B CA 1
ATOM 2430 C C . GLN B 1 100 ? -1.68 -3.691 -12.258 1 97.44 100 GLN B C 1
ATOM 2432 O O . GLN B 1 100 ? -1.902 -4.156 -11.141 1 97.44 100 GLN B O 1
ATOM 2437 N N . GLY B 1 101 ? -1.737 -2.383 -12.438 1 97 101 GLY B N 1
ATOM 2438 C CA . GLY B 1 101 ? -2.16 -1.45 -11.406 1 97 101 GLY B CA 1
ATOM 2439 C C . GLY B 1 101 ? -3.566 -1.716 -10.898 1 97 101 GLY B C 1
ATOM 2440 O O . GLY B 1 101 ? -3.832 -1.607 -9.703 1 97 101 GLY B O 1
ATOM 2441 N N . THR B 1 102 ? -4.531 -2.025 -11.773 1 98.12 102 THR B N 1
ATOM 2442 C CA . THR B 1 102 ? -5.906 -2.346 -11.406 1 98.12 102 THR B CA 1
ATOM 2443 C C . THR B 1 102 ? -5.961 -3.639 -10.602 1 98.12 102 THR B C 1
ATOM 2445 O O . THR B 1 102 ? -6.699 -3.729 -9.617 1 98.12 102 THR B O 1
ATOM 2448 N N . LEU B 1 103 ? -5.117 -4.602 -11.062 1 98.44 103 LEU B N 1
ATOM 2449 C CA . LEU B 1 103 ? -5.086 -5.879 -10.359 1 98.44 103 LEU B CA 1
ATOM 2450 C C . LEU B 1 103 ? -4.707 -5.688 -8.891 1 98.44 103 LEU B C 1
ATOM 2452 O O . LEU B 1 103 ? -5.402 -6.18 -8 1 98.44 103 LEU B O 1
ATOM 2456 N N . VAL B 1 104 ? -3.674 -4.961 -8.672 1 97.94 104 VAL B N 1
ATOM 2457 C CA . VAL B 1 104 ? -3.213 -4.77 -7.301 1 97.94 104 VAL B CA 1
ATOM 2458 C C . VAL B 1 104 ? -4.25 -3.975 -6.512 1 97.94 104 VAL B C 1
ATOM 2460 O O . VAL B 1 104 ? -4.473 -4.238 -5.328 1 97.94 104 VAL B O 1
ATOM 2463 N N . GLU B 1 105 ? -4.887 -2.977 -7.141 1 98.38 105 GLU B N 1
ATOM 2464 C CA . GLU B 1 105 ? -5.902 -2.184 -6.453 1 98.38 105 GLU B CA 1
ATOM 2465 C C . GLU B 1 105 ? -7.109 -3.039 -6.078 1 98.38 105 GLU B C 1
ATOM 2467 O O . GLU B 1 105 ? -7.715 -2.84 -5.023 1 98.38 105 GLU B O 1
ATOM 2472 N N . ARG B 1 106 ? -7.496 -3.93 -6.914 1 98.69 106 ARG B N 1
ATOM 2473 C CA . ARG B 1 106 ? -8.609 -4.824 -6.613 1 98.69 106 ARG B CA 1
ATOM 2474 C C . ARG B 1 106 ? -8.273 -5.738 -5.441 1 98.69 106 ARG B C 1
ATOM 2476 O O . ARG B 1 106 ? -9.125 -5.988 -4.578 1 98.69 106 ARG B O 1
ATOM 2483 N N . ILE B 1 107 ? -7.039 -6.211 -5.453 1 98.81 107 ILE B N 1
ATOM 2484 C CA . ILE B 1 107 ? -6.598 -7.062 -4.352 1 98.81 107 ILE B CA 1
ATOM 2485 C C . ILE B 1 107 ? -6.559 -6.254 -3.059 1 98.81 107 ILE B C 1
ATOM 2487 O O . ILE B 1 107 ? -7.062 -6.695 -2.025 1 98.81 107 ILE B O 1
ATOM 2491 N N . ARG B 1 108 ? -5.973 -5.141 -3.105 1 98.19 108 ARG B N 1
ATOM 2492 C CA . ARG B 1 108 ? -5.91 -4.254 -1.947 1 98.19 108 ARG B CA 1
ATOM 2493 C C . ARG B 1 108 ? -7.309 -3.926 -1.436 1 98.19 108 ARG B C 1
ATOM 2495 O O . ARG B 1 108 ? -7.547 -3.908 -0.226 1 98.19 108 ARG B O 1
ATOM 2502 N N . ALA B 1 109 ? -8.289 -3.561 -2.357 1 98.38 109 ALA B N 1
ATOM 2503 C CA . ALA B 1 109 ? -9.672 -3.281 -1.99 1 98.38 109 ALA B CA 1
ATOM 2504 C C . ALA B 1 109 ? -10.289 -4.461 -1.24 1 98.38 109 ALA B C 1
ATOM 2506 O O . ALA B 1 109 ? -10.953 -4.273 -0.219 1 98.38 109 ALA B O 1
ATOM 2507 N N . GLY B 1 110 ? -10.039 -5.641 -1.703 1 98.44 110 GLY B N 1
ATOM 2508 C CA . GLY B 1 110 ? -10.516 -6.828 -1.012 1 98.44 110 GLY B CA 1
ATOM 2509 C C . GLY B 1 110 ? -9.961 -6.965 0.394 1 98.44 110 GLY B C 1
ATOM 2510 O O . GLY B 1 110 ? -10.711 -7.199 1.343 1 98.44 110 GLY B O 1
ATOM 2511 N N . GLY B 1 111 ? -8.703 -6.766 0.484 1 97.94 111 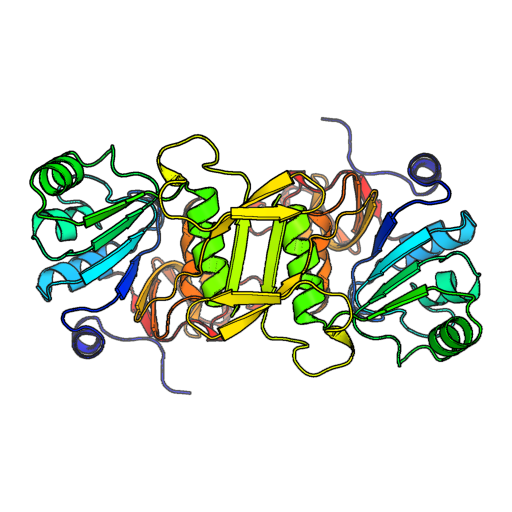GLY B N 1
ATOM 2512 C CA . GLY B 1 111 ? -8.047 -6.875 1.777 1 97.94 111 GLY B CA 1
ATOM 2513 C C . GLY B 1 111 ? -8.484 -5.805 2.76 1 97.94 111 GLY B C 1
ATOM 2514 O O . GLY B 1 111 ? -8.344 -5.973 3.973 1 97.94 111 GLY B O 1
ATOM 2515 N N . SER B 1 112 ? -8.992 -4.684 2.285 1 97.12 112 SER B N 1
ATOM 2516 C CA . SER B 1 112 ? -9.367 -3.557 3.129 1 97.12 112 SER B CA 1
ATOM 2517 C C . SER B 1 112 ? -10.875 -3.52 3.367 1 97.12 112 SER B C 1
ATOM 2519 O O . SER B 1 112 ? -11.383 -2.596 4.004 1 97.12 112 SER B O 1
ATOM 2521 N N . GLY B 1 113 ? -11.594 -4.422 2.789 1 97 113 GLY B N 1
ATOM 2522 C CA . GLY B 1 113 ? -13.031 -4.504 3 1 97 113 GLY B CA 1
ATOM 2523 C C . GLY B 1 113 ? -13.812 -3.49 2.188 1 97 113 GLY B C 1
ATOM 2524 O O . GLY B 1 113 ? -14.945 -3.146 2.537 1 97 113 GLY B O 1
ATOM 2525 N N . LEU B 1 114 ? -13.234 -2.988 1.136 1 98.19 114 LEU B N 1
ATOM 2526 C CA . LEU B 1 114 ? -13.93 -2.043 0.264 1 98.19 114 LEU B CA 1
ATOM 2527 C C . LEU B 1 114 ? -14.852 -2.771 -0.706 1 98.19 114 LEU B C 1
ATOM 2529 O O . LEU B 1 114 ? -14.648 -3.955 -0.99 1 98.19 114 LEU B O 1
ATOM 2533 N N . GLY B 1 115 ? -15.812 -2.055 -1.266 1 98.31 115 GLY B N 1
ATOM 2534 C CA . GLY B 1 115 ? -16.734 -2.602 -2.244 1 98.31 115 GLY B CA 1
ATOM 2535 C C . GLY B 1 115 ? -16.234 -2.502 -3.67 1 98.31 115 GLY B C 1
ATOM 2536 O O . GLY B 1 115 ? -16.766 -3.15 -4.574 1 98.31 115 GLY B O 1
ATOM 2537 N N . GLY B 1 116 ? -15.211 -1.652 -3.824 1 98.38 116 GLY B N 1
ATOM 2538 C CA . GLY B 1 116 ? -14.633 -1.437 -5.141 1 98.38 116 GLY B CA 1
ATOM 2539 C C . GLY B 1 116 ? -13.859 -0.139 -5.25 1 98.38 116 GLY B C 1
ATOM 2540 O O . GLY B 1 116 ? -13.812 0.645 -4.301 1 98.38 116 GLY B O 1
ATOM 2541 N N . VAL B 1 117 ? -13.195 -0.002 -6.383 1 98.69 117 VAL B N 1
ATOM 2542 C CA . VAL B 1 117 ? -12.438 1.213 -6.672 1 98.69 117 VAL B CA 1
ATOM 2543 C C . VAL B 1 117 ? -12.773 1.706 -8.078 1 98.69 117 VAL B C 1
ATOM 2545 O O . VAL B 1 117 ? -13.219 0.928 -8.93 1 98.69 117 VAL B O 1
ATOM 2548 N N . LEU B 1 118 ? -12.586 2.984 -8.297 1 98.69 118 LEU B N 1
ATOM 2549 C CA . LEU B 1 118 ? -12.82 3.6 -9.602 1 98.69 118 LEU B CA 1
ATOM 2550 C C . LEU B 1 118 ? -11.508 3.971 -10.273 1 98.69 118 LEU B C 1
ATOM 2552 O O . LEU B 1 118 ? -10.648 4.605 -9.664 1 98.69 118 LEU B O 1
ATOM 2556 N N . THR B 1 119 ? -11.305 3.51 -11.508 1 98.62 119 THR B N 1
ATOM 2557 C CA . THR B 1 119 ? -10.094 3.826 -12.258 1 98.62 119 THR B CA 1
ATOM 2558 C C . THR B 1 119 ? -10.422 4.168 -13.703 1 98.62 119 THR B C 1
ATOM 2560 O O . THR B 1 119 ? -11.406 3.662 -14.258 1 98.62 119 THR B O 1
ATOM 2563 N N . LYS B 1 120 ? -9.648 5.059 -14.336 1 97.81 120 LYS B N 1
ATOM 2564 C CA . LYS B 1 120 ? -9.781 5.371 -15.758 1 97.81 120 LYS B CA 1
ATOM 2565 C C . LYS B 1 120 ? -9.086 4.328 -16.625 1 97.81 120 LYS B C 1
ATOM 2567 O O . LYS B 1 120 ? -9.32 4.258 -17.828 1 97.81 120 LYS B O 1
ATOM 2572 N N . THR B 1 121 ? -8.148 3.492 -15.938 1 96.88 121 THR B N 1
ATOM 2573 C CA . THR B 1 121 ? -7.375 2.498 -16.672 1 96.88 121 THR B CA 1
ATOM 2574 C C . THR B 1 121 ? -8.289 1.455 -17.297 1 96.88 121 THR B C 1
ATOM 2576 O O . THR B 1 121 ? -9.102 0.833 -16.609 1 96.88 121 THR B O 1
ATOM 2579 N N . GLY B 1 122 ? -8.156 1.276 -18.609 1 96.44 122 GLY B N 1
ATOM 2580 C CA . GLY B 1 122 ? -8.938 0.296 -19.344 1 96.44 122 GLY B CA 1
ATOM 2581 C C . GLY B 1 122 ? -10.055 0.918 -20.172 1 96.44 122 GLY B C 1
ATOM 2582 O O . GLY B 1 122 ? -10.656 0.251 -21.016 1 96.44 122 GLY B O 1
ATOM 2583 N N . LEU B 1 123 ? -10.375 2.207 -19.859 1 96.56 123 LEU B N 1
ATOM 2584 C CA . LEU B 1 123 ? -11.391 2.877 -20.672 1 96.56 123 LEU B CA 1
ATOM 2585 C C . LEU B 1 123 ? -11.008 2.869 -22.141 1 96.56 123 LEU B C 1
ATOM 2587 O O . LEU B 1 123 ? -9.859 3.141 -22.5 1 96.56 123 LEU B O 1
ATOM 2591 N N . GLY B 1 124 ? -11.898 2.594 -22.953 1 96.25 124 GLY B N 1
ATOM 2592 C CA . GLY B 1 124 ? -11.664 2.619 -24.391 1 96.25 124 GLY B CA 1
ATOM 2593 C C . GLY B 1 124 ? -10.953 1.383 -24.906 1 96.25 124 GLY B C 1
ATOM 2594 O O . GLY B 1 124 ? -10.547 1.333 -26.062 1 96.25 124 GLY B O 1
ATOM 2595 N N . THR B 1 125 ? -10.719 0.378 -24.031 1 95.62 125 THR B N 1
ATOM 2596 C CA . THR B 1 125 ? -10.086 -0.878 -24.422 1 95.62 125 THR B CA 1
ATOM 2597 C C . THR B 1 125 ? -11.039 -2.051 -24.203 1 95.62 125 THR B C 1
ATOM 2599 O O . THR B 1 125 ? -12.188 -1.86 -23.797 1 95.62 125 THR B O 1
ATOM 2602 N N . LEU B 1 126 ? -10.594 -3.193 -24.516 1 93 126 LEU B N 1
ATOM 2603 C CA . LEU B 1 126 ? -11.375 -4.41 -24.359 1 93 126 LEU B CA 1
ATOM 2604 C C . LEU B 1 126 ? -11.633 -4.684 -22.875 1 93 126 LEU B C 1
ATOM 2606 O O . LEU B 1 126 ? -12.594 -5.383 -22.531 1 93 126 LEU B O 1
ATOM 2610 N N . ILE B 1 127 ? -10.852 -4.137 -22.031 1 92.31 127 ILE B N 1
ATOM 2611 C CA . ILE B 1 127 ? -10.984 -4.348 -20.594 1 92.31 127 ILE B CA 1
ATOM 2612 C C . ILE B 1 127 ? -12.305 -3.762 -20.094 1 92.31 127 ILE B C 1
ATOM 2614 O O . ILE B 1 127 ? -12.859 -4.223 -19.094 1 92.31 127 ILE B O 1
ATOM 2618 N N . GLU B 1 128 ? -12.766 -2.809 -20.766 1 94.56 128 GLU B N 1
ATOM 2619 C CA . GLU B 1 128 ? -13.953 -2.059 -20.375 1 94.56 128 GLU B CA 1
ATOM 2620 C C . GLU B 1 128 ? -15.219 -2.895 -20.547 1 94.56 128 GLU B C 1
ATOM 2622 O O . GLU B 1 128 ? -16.234 -2.645 -19.906 1 94.56 128 GLU B O 1
ATOM 2627 N N . LYS B 1 129 ? -15.195 -3.873 -21.359 1 92.44 129 LYS B N 1
ATOM 2628 C CA . LYS B 1 129 ? -16.391 -4.625 -21.719 1 92.44 129 LYS B CA 1
ATOM 2629 C C . LYS B 1 129 ? -17 -5.301 -20.5 1 92.44 129 LYS B C 1
ATOM 2631 O O . LYS B 1 129 ? -16.312 -6 -19.75 1 92.44 129 LYS B O 1
ATOM 2636 N N . GLY B 1 130 ? -18.234 -5.027 -20.281 1 93.38 130 GLY B N 1
ATOM 2637 C CA . GLY B 1 130 ? -18.984 -5.691 -19.219 1 93.38 130 GLY B CA 1
ATOM 2638 C C . GLY B 1 130 ? -18.828 -5.031 -17.875 1 93.38 130 GLY B C 1
ATOM 2639 O O . GLY B 1 130 ? -19.453 -5.445 -16.891 1 93.38 130 GLY B O 1
ATOM 2640 N N . LYS B 1 131 ? -18.031 -4.035 -17.797 1 95.62 131 LYS B N 1
ATOM 2641 C CA . LYS B 1 131 ? -17.797 -3.391 -16.5 1 95.62 131 LYS B CA 1
ATOM 2642 C C . LYS B 1 131 ? -18.734 -2.201 -16.312 1 95.62 131 LYS B C 1
ATOM 2644 O O . LYS B 1 131 ? -19.141 -1.55 -17.281 1 95.62 131 LYS B O 1
ATOM 2649 N N . LYS B 1 132 ? -19.094 -1.968 -15.094 1 96.25 132 LYS B N 1
ATOM 2650 C CA . LYS B 1 132 ? -19.891 -0.801 -14.742 1 96.25 132 LYS B CA 1
ATOM 2651 C C . LYS B 1 132 ? -19.062 0.478 -14.805 1 96.25 132 LYS B C 1
ATOM 2653 O O . LYS B 1 132 ? -17.938 0.511 -14.328 1 96.25 132 LYS B O 1
ATOM 2658 N N . LYS B 1 133 ? -19.609 1.52 -15.477 1 96.62 133 LYS B N 1
ATOM 2659 C CA . LYS B 1 133 ? -19 2.84 -15.539 1 96.62 133 LYS B CA 1
ATOM 2660 C C . LYS B 1 133 ? -19.688 3.82 -14.594 1 96.62 133 LYS B C 1
ATOM 2662 O O . LYS B 1 133 ? -20.922 3.811 -14.484 1 96.62 133 LYS B O 1
ATOM 2667 N N . ILE B 1 134 ? -18.984 4.633 -13.867 1 96.81 134 ILE B N 1
ATOM 2668 C CA . ILE B 1 134 ? -19.484 5.668 -12.969 1 96.81 134 ILE B CA 1
ATOM 2669 C C . ILE B 1 134 ? -18.984 7.035 -13.422 1 96.81 134 ILE B C 1
ATOM 2671 O O . ILE B 1 134 ? -17.797 7.215 -13.672 1 96.81 134 ILE B O 1
ATOM 2675 N N . SER B 1 135 ? -19.875 7.91 -13.594 1 96.56 135 SER B N 1
ATOM 2676 C CA . SER B 1 135 ? -19.5 9.273 -13.977 1 96.56 135 SER B CA 1
ATOM 2677 C C . SER B 1 135 ? -19.422 10.188 -12.758 1 96.56 135 SER B C 1
ATOM 2679 O O . SER B 1 135 ? -20.328 10.211 -11.93 1 96.56 135 SER B O 1
ATOM 2681 N N . ILE B 1 136 ? -18.312 10.859 -12.578 1 96 136 ILE B N 1
ATOM 2682 C CA . ILE B 1 136 ? -18.109 11.859 -11.531 1 96 136 ILE B CA 1
ATOM 2683 C C . ILE B 1 136 ? -17.719 13.195 -12.164 1 96 136 ILE B C 1
ATOM 2685 O O . ILE B 1 136 ? -16.625 13.32 -12.734 1 96 136 ILE B O 1
ATOM 2689 N N . ASN B 1 137 ? -18.531 14.188 -12.047 1 93.94 137 ASN B N 1
ATOM 2690 C CA . ASN B 1 137 ? -18.281 15.516 -12.609 1 93.94 137 ASN B CA 1
ATOM 2691 C C . ASN B 1 137 ? -17.875 15.43 -14.078 1 93.94 137 ASN B C 1
ATOM 2693 O O . ASN B 1 137 ? -16.875 16.047 -14.484 1 93.94 137 ASN B O 1
ATOM 2697 N N . GLY B 1 138 ? -18.484 14.555 -14.844 1 96.44 138 GLY B N 1
ATOM 2698 C CA . GLY B 1 138 ? -18.297 14.469 -16.281 1 96.44 138 GLY B CA 1
ATOM 2699 C C . GLY B 1 138 ? -17.172 13.531 -16.688 1 96.44 138 GLY B C 1
ATOM 2700 O O . GLY B 1 138 ? -16.922 13.312 -17.875 1 96.44 138 GLY B O 1
ATOM 2701 N N . THR B 1 139 ? -16.484 12.992 -15.703 1 97.12 139 THR B N 1
ATOM 2702 C CA . THR B 1 139 ? -15.406 12.047 -15.992 1 97.12 139 THR B CA 1
ATOM 2703 C C . THR B 1 139 ? -15.859 10.609 -15.734 1 97.12 139 THR B C 1
ATOM 2705 O O . THR B 1 139 ? -16.438 10.32 -14.68 1 97.12 139 THR B O 1
ATOM 2708 N N . GLU B 1 140 ? -15.625 9.789 -16.688 1 97.94 140 GLU B N 1
ATOM 2709 C CA . GLU B 1 140 ? -16.031 8.391 -16.562 1 97.94 140 GLU B CA 1
ATOM 2710 C C . GLU B 1 140 ? -14.914 7.551 -15.938 1 97.94 140 GLU B C 1
ATOM 2712 O O . GLU B 1 140 ? -13.742 7.727 -16.25 1 97.94 140 GLU B O 1
ATOM 2717 N N . TYR B 1 141 ? -15.336 6.656 -15.047 1 98.44 141 TYR B N 1
ATOM 2718 C CA . TYR B 1 141 ? -14.453 5.68 -14.414 1 98.44 141 TYR B CA 1
ATOM 2719 C C . TYR B 1 141 ? -15.031 4.273 -14.523 1 98.44 141 TYR B C 1
ATOM 2721 O O . TYR B 1 141 ? -16.25 4.098 -14.586 1 98.44 141 TYR B O 1
ATOM 2729 N N . LEU B 1 142 ? -14.109 3.307 -14.641 1 98.56 142 LEU B N 1
ATOM 2730 C CA . LEU B 1 142 ? -14.516 1.914 -14.5 1 98.56 142 LEU B CA 1
ATOM 2731 C C . LEU B 1 142 ? -14.57 1.515 -13.031 1 98.56 142 LEU B C 1
ATOM 2733 O O . LEU B 1 142 ? -13.672 1.852 -12.25 1 98.56 142 LEU B O 1
ATOM 2737 N N . LEU B 1 143 ? -15.703 0.899 -12.664 1 98.38 143 LEU B N 1
ATOM 2738 C CA . LEU B 1 143 ? -15.773 0.289 -11.344 1 98.38 143 LEU B CA 1
ATOM 2739 C C . LEU B 1 143 ? -15.086 -1.074 -11.336 1 98.38 143 LEU B C 1
ATOM 2741 O O . LEU B 1 143 ? -15.484 -1.975 -12.086 1 98.38 143 LEU B O 1
ATOM 2745 N N . GLU B 1 144 ? -14.008 -1.225 -10.578 1 98.62 144 GLU B N 1
ATOM 2746 C CA . GLU B 1 144 ? -13.289 -2.482 -10.391 1 98.62 144 GLU B CA 1
ATOM 2747 C C . GLU B 1 144 ? -13.594 -3.098 -9.031 1 98.62 144 GLU B C 1
ATOM 2749 O O . GLU B 1 144 ? -13.406 -2.449 -7.996 1 98.62 144 GLU B O 1
ATOM 2754 N N . LEU B 1 145 ? -14.062 -4.273 -9.047 1 98.5 145 LEU B N 1
ATOM 2755 C CA . LEU B 1 145 ? -14.539 -4.938 -7.84 1 98.5 145 LEU B CA 1
ATOM 2756 C C . LEU B 1 145 ? -13.391 -5.602 -7.094 1 98.5 145 LEU B C 1
ATOM 2758 O O . LEU B 1 145 ? -12.383 -5.98 -7.703 1 98.5 145 LEU B O 1
ATOM 2762 N N . PRO B 1 146 ? -13.547 -5.746 -5.766 1 98.62 146 PRO B N 1
ATOM 2763 C CA . PRO B 1 146 ? -12.477 -6.336 -4.953 1 98.62 146 PRO B CA 1
ATOM 2764 C C . PRO B 1 146 ? -12.227 -7.805 -5.285 1 98.62 146 PRO B C 1
ATOM 2766 O O . PRO B 1 146 ? -13.125 -8.484 -5.797 1 98.62 146 PRO B O 1
ATOM 2769 N N . LEU B 1 147 ? -10.984 -8.188 -5.031 1 98.81 147 LEU B N 1
ATOM 2770 C CA . LEU B 1 147 ? -10.594 -9.594 -5.129 1 98.81 147 LEU B CA 1
ATOM 2771 C C . LEU B 1 147 ? -10.156 -10.133 -3.773 1 98.81 147 LEU B C 1
ATOM 2773 O O . LEU B 1 147 ? -9.367 -9.492 -3.072 1 98.81 147 LEU B O 1
ATOM 2777 N N . THR B 1 148 ? -10.719 -11.25 -3.373 1 98.81 148 THR B N 1
ATOM 2778 C CA . THR B 1 148 ? -10.32 -12 -2.184 1 98.81 148 THR B CA 1
ATOM 2779 C C . THR B 1 148 ? -10.07 -13.461 -2.523 1 98.81 148 THR B C 1
ATOM 2781 O O . THR B 1 148 ? -10.375 -13.914 -3.631 1 98.81 148 THR B O 1
ATOM 2784 N N . ALA B 1 149 ? -9.484 -14.109 -1.625 1 98.88 149 ALA B N 1
ATOM 2785 C CA . ALA B 1 149 ? -9.164 -15.516 -1.871 1 98.88 149 ALA B CA 1
ATOM 2786 C C . ALA B 1 149 ? -9.32 -16.344 -0.6 1 98.88 149 ALA B C 1
ATOM 2788 O O . ALA B 1 149 ? -9.352 -15.797 0.505 1 98.88 149 ALA B O 1
ATOM 2789 N N . ASP B 1 150 ? -9.438 -17.688 -0.81 1 98.88 150 ASP B N 1
ATOM 2790 C CA . ASP B 1 150 ? -9.43 -18.625 0.306 1 98.88 150 ASP B CA 1
ATOM 2791 C C . ASP B 1 150 ? -8.031 -18.75 0.908 1 98.88 150 ASP B C 1
ATOM 2793 O O . ASP B 1 150 ? -7.875 -18.781 2.131 1 98.88 150 ASP B O 1
ATOM 2797 N N . VAL B 1 151 ? -7.062 -18.75 0.063 1 98.88 151 VAL B N 1
ATOM 2798 C CA . VAL B 1 151 ? -5.676 -18.906 0.49 1 98.88 151 VAL B CA 1
ATOM 2799 C C . VAL B 1 151 ? -4.777 -17.984 -0.322 1 98.88 151 VAL B C 1
ATOM 2801 O O . VAL B 1 151 ? -4.98 -17.797 -1.525 1 98.88 151 VAL B O 1
ATOM 2804 N N . ALA B 1 152 ? -3.828 -17.359 0.356 1 98.94 152 ALA B N 1
ATOM 2805 C CA . ALA B 1 152 ? -2.717 -16.672 -0.303 1 98.94 152 ALA B CA 1
ATOM 2806 C C . ALA B 1 152 ? -1.396 -17.391 -0.028 1 98.94 152 ALA B C 1
ATOM 2808 O O . ALA B 1 152 ? -1.076 -17.688 1.123 1 98.94 152 ALA B O 1
ATOM 2809 N N . LEU B 1 153 ? -0.716 -17.734 -1.099 1 98.81 153 LEU B N 1
ATOM 2810 C CA . LEU B 1 153 ? 0.66 -18.203 -1.034 1 98.81 153 LEU B CA 1
ATOM 2811 C C . LEU B 1 153 ? 1.644 -17.094 -1.357 1 98.81 153 LEU B C 1
ATOM 2813 O O . LEU B 1 153 ? 1.658 -16.578 -2.479 1 98.81 153 LEU B O 1
ATOM 2817 N N . ILE B 1 154 ? 2.434 -16.719 -0.363 1 98.62 154 ILE B N 1
ATOM 2818 C CA . ILE B 1 154 ? 3.367 -15.625 -0.568 1 98.62 154 ILE B CA 1
ATOM 2819 C C . ILE B 1 154 ? 4.777 -16.062 -0.192 1 98.62 154 ILE B C 1
ATOM 2821 O O . ILE B 1 154 ? 4.965 -17.141 0.391 1 98.62 154 ILE B O 1
ATOM 2825 N N . LYS B 1 155 ? 5.785 -15.297 -0.68 1 98.25 155 LYS B N 1
ATOM 2826 C CA . LYS B 1 155 ? 7.184 -15.547 -0.345 1 98.25 155 LYS B CA 1
ATOM 2827 C C . LYS B 1 155 ? 7.785 -14.375 0.424 1 98.25 155 LYS B C 1
ATOM 2829 O O . LYS B 1 155 ? 7.59 -13.219 0.052 1 98.25 155 LYS B O 1
ATOM 2834 N N . GLY B 1 156 ? 8.406 -14.656 1.547 1 97.19 156 GLY B N 1
ATOM 2835 C CA . GLY B 1 156 ? 9.141 -13.672 2.32 1 97.19 156 GLY B CA 1
ATOM 2836 C C . GLY B 1 156 ? 10.641 -13.883 2.287 1 97.19 156 GLY B C 1
ATOM 2837 O O . GLY B 1 156 ? 11.117 -15.016 2.375 1 97.19 156 GLY B O 1
ATOM 2838 N N . SER B 1 157 ? 11.375 -12.828 2.139 1 95.44 157 SER B N 1
ATOM 2839 C CA . SER B 1 157 ? 12.836 -12.914 2.16 1 95.44 157 SER B CA 1
ATOM 2840 C C . SER B 1 157 ? 13.344 -13.242 3.561 1 95.44 157 SER B C 1
ATOM 2842 O O . SER B 1 157 ? 14.219 -14.102 3.725 1 95.44 157 SER B O 1
ATOM 2844 N N . ILE B 1 158 ? 12.906 -12.477 4.523 1 95.38 158 ILE B N 1
ATOM 2845 C CA . ILE B 1 158 ? 13.18 -12.711 5.934 1 95.38 158 ILE B CA 1
ATOM 2846 C C . ILE B 1 158 ? 11.867 -12.781 6.711 1 95.38 158 ILE B C 1
ATOM 2848 O O . ILE B 1 158 ? 11.039 -11.875 6.625 1 95.38 158 ILE B O 1
ATOM 2852 N N . VAL B 1 159 ? 11.609 -13.898 7.383 1 96.44 159 VAL B N 1
ATOM 2853 C CA . VAL B 1 159 ? 10.398 -14.117 8.164 1 96.44 159 VAL B CA 1
ATOM 2854 C C . VAL B 1 159 ? 10.773 -14.57 9.578 1 96.44 159 VAL B C 1
ATOM 2856 O O . VAL B 1 159 ? 11.648 -15.414 9.758 1 96.44 159 VAL B O 1
ATOM 2859 N N . ASP B 1 160 ? 10.148 -13.969 10.594 1 96.62 160 ASP B N 1
ATOM 2860 C CA . ASP B 1 160 ? 10.406 -14.461 11.945 1 96.62 160 ASP B CA 1
ATOM 2861 C C . ASP B 1 160 ? 9.32 -15.445 12.383 1 96.62 160 ASP B C 1
ATOM 2863 O O . ASP B 1 160 ? 8.359 -15.68 11.656 1 96.62 160 ASP B O 1
ATOM 2867 N N . GLU B 1 161 ? 9.453 -15.984 13.492 1 95.88 161 GLU B N 1
ATOM 2868 C CA . GLU B 1 161 ? 8.602 -17.078 13.961 1 95.88 161 GLU B CA 1
ATOM 2869 C C . GLU B 1 161 ? 7.176 -16.578 14.219 1 95.88 161 GLU B C 1
ATOM 2871 O O . GLU B 1 161 ? 6.238 -17.375 14.266 1 95.88 161 GLU B O 1
ATOM 2876 N N . ALA B 1 162 ? 7.035 -15.328 14.398 1 95.88 162 ALA B N 1
ATOM 2877 C CA . ALA B 1 162 ? 5.715 -14.75 14.648 1 95.88 162 ALA B CA 1
ATOM 2878 C C . ALA B 1 162 ? 5.012 -14.406 13.344 1 95.88 162 ALA B C 1
ATOM 2880 O O . ALA B 1 162 ? 3.826 -14.062 13.336 1 95.88 162 ALA B O 1
ATOM 2881 N N . GLY B 1 163 ? 5.762 -14.484 12.242 1 96.44 163 GLY B N 1
ATOM 2882 C CA . GLY B 1 163 ? 5.168 -14.273 10.93 1 96.44 163 GLY B CA 1
ATOM 2883 C C . GLY B 1 163 ? 5.477 -12.898 10.352 1 96.44 163 GLY B C 1
ATOM 2884 O O . GLY B 1 163 ? 5.055 -12.578 9.242 1 96.44 163 GLY B O 1
ATOM 2885 N N . ASN B 1 164 ? 6.184 -12.086 11.156 1 96.06 164 ASN B N 1
ATOM 2886 C CA . ASN B 1 164 ? 6.605 -10.82 10.57 1 96.06 164 ASN B CA 1
ATOM 2887 C C . ASN B 1 164 ? 7.492 -11.031 9.344 1 96.06 164 ASN B C 1
ATOM 2889 O O . ASN B 1 164 ? 8.469 -11.781 9.406 1 96.06 164 ASN B O 1
ATOM 2893 N N . THR B 1 165 ? 7.195 -10.328 8.219 1 95.56 165 THR B N 1
ATOM 2894 C CA . THR B 1 165 ? 7.82 -10.68 6.945 1 95.56 165 THR B CA 1
ATOM 2895 C C . THR B 1 165 ? 8.461 -9.453 6.301 1 95.56 165 THR B C 1
ATOM 2897 O O . THR B 1 165 ? 7.84 -8.383 6.234 1 95.56 165 THR B O 1
ATOM 2900 N N . PHE B 1 166 ? 9.688 -9.672 5.875 1 93.69 166 PHE B N 1
ATOM 2901 C CA . PHE B 1 166 ? 10.438 -8.688 5.105 1 93.69 166 PHE B CA 1
ATOM 2902 C C . PHE B 1 166 ? 10.703 -9.188 3.689 1 93.69 166 PHE B C 1
ATOM 2904 O O . PHE B 1 166 ? 10.961 -10.375 3.484 1 93.69 166 PHE B O 1
ATOM 2911 N N . TYR B 1 167 ? 10.68 -8.242 2.748 1 93.75 167 TYR B N 1
ATOM 2912 C CA . TYR B 1 167 ? 10.938 -8.555 1.348 1 93.75 167 TYR B CA 1
ATOM 2913 C C . TYR B 1 167 ? 12.156 -7.789 0.838 1 93.75 167 TYR B C 1
ATOM 2915 O O . TYR B 1 167 ? 12.305 -6.594 1.095 1 93.75 167 TYR B O 1
ATOM 2923 N N . LYS B 1 168 ? 12.984 -8.43 0.175 1 90.5 168 LYS B N 1
ATOM 2924 C CA . LYS B 1 168 ? 14.172 -7.789 -0.376 1 90.5 168 LYS B CA 1
ATOM 2925 C C . LYS B 1 168 ? 13.922 -7.316 -1.806 1 90.5 168 LYS B C 1
ATOM 2927 O O . LYS B 1 168 ? 13.492 -8.094 -2.658 1 90.5 168 LYS B O 1
ATOM 2932 N N . GLY B 1 169 ? 14.117 -6.023 -2.012 1 87.56 169 GLY B N 1
ATOM 2933 C CA . GLY B 1 169 ? 14.031 -5.477 -3.355 1 87.56 169 GLY B CA 1
ATOM 2934 C C . GLY B 1 169 ? 12.672 -5.676 -3.992 1 87.56 169 GLY B C 1
ATOM 2935 O O . GLY B 1 169 ? 11.641 -5.34 -3.395 1 87.56 169 GLY B O 1
ATOM 2936 N N . THR B 1 170 ? 12.719 -6.184 -5.227 1 88 170 THR B N 1
ATOM 2937 C CA . THR B 1 170 ? 11.5 -6.289 -6.023 1 88 170 THR B CA 1
ATOM 2938 C C . THR B 1 170 ? 10.695 -7.527 -5.625 1 88 170 THR B C 1
ATOM 2940 O O . THR B 1 170 ? 9.609 -7.762 -6.148 1 88 170 THR B O 1
ATOM 2943 N N . THR B 1 171 ? 11.195 -8.312 -4.66 1 91.44 171 THR B N 1
ATOM 2944 C CA . THR B 1 171 ? 10.484 -9.516 -4.242 1 91.44 171 THR B CA 1
ATOM 2945 C C . THR B 1 171 ? 9.234 -9.156 -3.439 1 91.44 171 THR B C 1
ATOM 2947 O O . THR B 1 171 ? 8.375 -10.008 -3.201 1 91.44 171 THR B O 1
ATOM 2950 N N . LYS B 1 172 ? 9.102 -7.879 -3.014 1 90.88 172 LYS B N 1
ATOM 2951 C CA . LYS B 1 172 ? 7.914 -7.402 -2.312 1 90.88 172 LYS B CA 1
ATOM 2952 C C . LYS B 1 172 ? 6.664 -7.562 -3.172 1 90.88 172 LYS B C 1
ATOM 2954 O O . LYS B 1 172 ? 5.715 -8.242 -2.773 1 90.88 172 LYS B O 1
ATOM 2959 N N . ASN B 1 173 ? 6.707 -7.109 -4.355 1 92.75 173 ASN B N 1
ATOM 2960 C CA . ASN B 1 173 ? 5.695 -7.152 -5.406 1 92.75 173 ASN B CA 1
ATOM 2961 C C . ASN B 1 173 ? 4.293 -7.305 -4.824 1 92.75 173 ASN B C 1
ATOM 2963 O O . ASN B 1 173 ? 3.85 -6.469 -4.031 1 92.75 173 ASN B O 1
ATOM 2967 N N . PHE B 1 174 ? 3.564 -8.234 -5.09 1 96.12 174 PHE B N 1
ATOM 2968 C CA . PHE B 1 174 ? 2.164 -8.383 -4.711 1 96.12 174 PHE B CA 1
ATOM 2969 C C . PHE B 1 174 ? 2.043 -9.031 -3.336 1 96.12 174 PHE B C 1
ATOM 2971 O O . PHE B 1 174 ? 0.956 -9.062 -2.754 1 96.12 174 PHE B O 1
ATOM 2978 N N . ASN B 1 175 ? 3.068 -9.594 -2.801 1 97.94 175 ASN B N 1
ATOM 2979 C CA . ASN B 1 175 ? 3.076 -10.461 -1.628 1 97.94 175 ASN B CA 1
ATOM 2980 C C . ASN B 1 175 ? 2.389 -9.797 -0.438 1 97.94 175 ASN B C 1
ATOM 2982 O O . ASN B 1 175 ? 1.48 -10.375 0.161 1 97.94 175 ASN B O 1
ATOM 2986 N N . PRO B 1 176 ? 2.777 -8.453 -0.104 1 96.88 176 PRO B N 1
ATOM 2987 C CA . PRO B 1 176 ? 2.127 -7.848 1.061 1 96.88 176 PRO B CA 1
ATOM 2988 C C . PRO B 1 176 ? 0.623 -7.66 0.867 1 96.88 176 PRO B C 1
ATOM 2990 O O . PRO B 1 176 ? -0.151 -7.832 1.812 1 96.88 176 PRO B O 1
ATOM 2993 N N . TYR B 1 177 ? 0.155 -7.383 -0.342 1 97.44 177 TYR B N 1
ATOM 2994 C CA . TYR B 1 177 ? -1.246 -7.078 -0.611 1 97.44 177 TYR B CA 1
ATOM 2995 C C . TYR B 1 177 ? -2.09 -8.344 -0.604 1 97.44 177 TYR B C 1
ATOM 2997 O O . TYR B 1 177 ? -3.232 -8.336 -0.14 1 97.44 177 TYR B O 1
ATOM 3005 N N . MET B 1 178 ? -1.47 -9.383 -1.046 1 98.69 178 MET B N 1
ATOM 3006 C CA . MET B 1 178 ? -2.213 -10.641 -1.064 1 98.69 178 MET B CA 1
ATOM 3007 C C . MET B 1 178 ? -2.363 -11.203 0.344 1 98.69 178 MET B C 1
ATOM 3009 O O . MET B 1 178 ? -3.355 -11.867 0.649 1 98.69 178 MET B O 1
ATOM 3013 N N . ALA B 1 179 ? -1.451 -10.852 1.213 1 98.5 179 ALA B N 1
ATOM 3014 C CA . ALA B 1 179 ? -1.539 -11.281 2.607 1 98.5 179 ALA B CA 1
ATOM 3015 C C . ALA B 1 179 ? -2.754 -10.656 3.293 1 98.5 179 ALA B C 1
ATOM 3017 O O . ALA B 1 179 ? -3.285 -11.219 4.254 1 98.5 179 ALA B O 1
ATOM 3018 N N . MET B 1 180 ? -3.23 -9.57 2.766 1 98 180 MET B N 1
ATOM 3019 C CA . MET B 1 180 ? -4.348 -8.867 3.387 1 98 180 MET B CA 1
ATOM 3020 C C . MET B 1 180 ? -5.68 -9.336 2.809 1 98 180 MET B C 1
ATOM 3022 O O . MET B 1 180 ? -6.738 -9.055 3.369 1 98 180 MET B O 1
ATOM 3026 N N . ALA B 1 181 ? -5.652 -10.078 1.717 1 98.75 181 ALA B N 1
ATOM 3027 C CA . ALA B 1 181 ? -6.875 -10.25 0.936 1 98.75 181 ALA B CA 1
ATOM 3028 C C . ALA B 1 181 ? -7.34 -11.703 0.95 1 98.75 181 ALA B C 1
ATOM 3030 O O . ALA B 1 181 ? -8.289 -12.062 0.257 1 98.75 181 ALA B O 1
ATOM 3031 N N . ALA B 1 182 ? -6.727 -12.578 1.749 1 98.81 182 ALA B N 1
ATOM 3032 C CA . ALA B 1 182 ? -7.082 -13.992 1.786 1 98.81 182 ALA B CA 1
ATOM 3033 C C . ALA B 1 182 ? -7.473 -14.43 3.197 1 98.81 182 ALA B C 1
ATOM 3035 O O . ALA B 1 182 ? -7.031 -13.828 4.18 1 98.81 182 ALA B O 1
ATOM 3036 N N . LYS B 1 183 ? -8.289 -15.422 3.312 1 98.56 183 LYS B N 1
ATOM 3037 C CA . LYS B 1 183 ? -8.719 -15.969 4.598 1 98.56 183 LYS B CA 1
ATOM 3038 C C . LYS B 1 183 ? -7.566 -16.672 5.312 1 98.56 183 LYS B C 1
ATOM 3040 O O . LYS B 1 183 ? -7.422 -16.531 6.531 1 98.56 183 LYS B O 1
ATOM 3045 N N . THR B 1 184 ? -6.77 -17.422 4.613 1 98.75 184 THR B N 1
ATOM 3046 C CA . THR B 1 184 ? -5.594 -18.109 5.129 1 98.75 184 THR B CA 1
ATOM 3047 C C . THR B 1 184 ? -4.344 -17.719 4.348 1 98.75 184 THR B C 1
ATOM 3049 O O . THR B 1 184 ? -4.348 -17.719 3.115 1 98.75 184 THR B O 1
ATOM 3052 N N . VAL B 1 185 ? -3.277 -17.281 5.066 1 98.88 185 VAL B N 1
ATOM 3053 C CA . VAL B 1 185 ? -2.035 -16.844 4.438 1 98.88 185 VAL B CA 1
ATOM 3054 C C . VAL B 1 185 ? -0.897 -17.781 4.832 1 98.88 185 VAL B C 1
ATOM 3056 O O . VAL B 1 185 ? -0.634 -17.984 6.02 1 98.88 185 VAL B O 1
ATOM 3059 N N . ILE B 1 186 ? -0.27 -18.344 3.832 1 98.75 186 ILE B N 1
ATOM 3060 C CA . ILE B 1 186 ? 0.893 -19.203 4.02 1 98.75 186 ILE B CA 1
ATOM 3061 C C . ILE B 1 186 ? 2.121 -18.562 3.383 1 98.75 186 ILE B C 1
ATOM 3063 O O . ILE B 1 186 ? 2.115 -18.234 2.191 1 98.75 186 ILE B O 1
ATOM 3067 N N . VAL B 1 187 ? 3.143 -18.344 4.168 1 98.69 187 VAL B N 1
ATOM 3068 C CA . VAL B 1 187 ? 4.352 -17.703 3.67 1 98.69 187 VAL B CA 1
ATOM 3069 C C . VAL B 1 187 ? 5.48 -18.719 3.568 1 98.69 187 VAL B C 1
ATOM 3071 O O . VAL B 1 187 ? 5.723 -19.484 4.504 1 98.69 187 VAL B O 1
ATOM 3074 N N . GLU B 1 188 ? 6.027 -18.828 2.385 1 98.44 188 GLU B N 1
ATOM 3075 C CA . GLU B 1 188 ? 7.305 -19.5 2.186 1 98.44 188 GLU B CA 1
ATOM 3076 C C . GLU B 1 188 ? 8.477 -18.609 2.596 1 98.44 188 GLU B C 1
ATOM 3078 O O . GLU B 1 188 ? 8.727 -17.578 1.971 1 98.44 188 GLU B O 1
ATOM 3083 N N . ALA B 1 189 ? 9.195 -19.031 3.625 1 97.81 189 ALA B N 1
ATOM 3084 C CA . ALA B 1 189 ? 10.297 -18.234 4.16 1 97.81 189 ALA B CA 1
ATOM 3085 C C . ALA B 1 189 ? 11.617 -18.594 3.494 1 97.81 189 ALA B C 1
ATOM 3087 O O . ALA B 1 189 ? 12.102 -19.719 3.639 1 97.81 189 ALA B O 1
ATOM 3088 N N . GLU B 1 190 ? 12.117 -17.641 2.793 1 96.06 190 GLU B N 1
ATOM 3089 C CA . GLU B 1 190 ? 13.469 -17.859 2.291 1 96.06 190 GLU B CA 1
ATOM 3090 C C . GLU B 1 190 ? 14.477 -17.969 3.436 1 96.06 190 GLU B C 1
ATOM 3092 O O . GLU B 1 190 ? 15.312 -18.859 3.451 1 96.06 190 GLU B O 1
ATOM 3097 N N . ASN B 1 191 ? 14.422 -17.031 4.398 1 96 191 ASN B N 1
ATOM 3098 C CA . ASN B 1 191 ? 15.172 -17.062 5.652 1 96 191 ASN B CA 1
ATOM 3099 C C . ASN B 1 191 ? 14.25 -16.953 6.859 1 96 191 ASN B C 1
ATOM 3101 O O . ASN B 1 191 ? 13.633 -15.906 7.086 1 96 191 ASN B O 1
ATOM 3105 N N . LEU B 1 192 ? 14.133 -17.984 7.559 1 95.69 192 LEU B N 1
ATOM 3106 C CA . LEU B 1 192 ? 13.391 -17.969 8.82 1 95.69 192 LEU B CA 1
ATOM 3107 C C . LEU B 1 192 ? 14.312 -17.641 9.984 1 95.69 192 LEU B C 1
ATOM 3109 O O . LEU B 1 192 ? 15.32 -18.312 10.203 1 95.69 192 LEU B O 1
ATOM 3113 N N . VAL B 1 193 ? 13.914 -16.609 10.742 1 95 193 VAL B N 1
ATOM 3114 C CA . VAL B 1 193 ? 14.797 -16.141 11.812 1 95 193 VAL B CA 1
ATOM 3115 C C . VAL B 1 193 ? 14.023 -16.078 13.125 1 95 193 VAL B C 1
ATOM 3117 O O . VAL B 1 193 ? 12.789 -16.172 13.133 1 95 193 VAL B O 1
ATOM 3120 N N . SER B 1 194 ? 14.812 -15.891 14.211 1 91.88 194 SER B N 1
ATOM 3121 C CA . SER B 1 194 ? 14.18 -15.672 15.508 1 91.88 194 SER B CA 1
ATOM 3122 C C . SER B 1 194 ? 13.539 -14.289 15.586 1 91.88 194 SER B C 1
ATOM 3124 O O . SER B 1 194 ? 14.016 -13.344 14.953 1 91.88 194 SER B O 1
ATOM 3126 N N . CYS B 1 195 ? 12.484 -14.156 16.391 1 87.56 195 CYS B N 1
ATOM 3127 C CA . CYS B 1 195 ? 11.75 -12.906 16.547 1 87.56 195 CYS B CA 1
ATOM 3128 C C . CYS B 1 195 ? 12.656 -11.797 17.047 1 87.56 195 CYS B C 1
ATOM 3130 O O . CYS B 1 195 ? 12.445 -10.625 16.734 1 87.56 195 CYS B O 1
ATOM 3132 N N . GLU B 1 196 ? 13.664 -12.188 17.75 1 82.12 196 GLU B N 1
ATOM 3133 C CA . GLU B 1 196 ? 14.57 -11.219 18.359 1 82.12 196 GLU B CA 1
ATOM 3134 C C . GLU B 1 196 ? 15.422 -10.516 17.297 1 82.12 196 GLU B C 1
ATOM 3136 O O . GLU B 1 196 ? 15.977 -9.445 17.547 1 82.12 196 GLU B O 1
ATOM 3141 N N . LYS B 1 197 ? 15.414 -11.062 16.188 1 81.44 197 LYS B N 1
ATOM 3142 C CA . LYS B 1 197 ? 16.312 -10.562 15.148 1 81.44 197 LYS B CA 1
ATOM 3143 C C . LYS B 1 197 ? 15.602 -9.57 14.234 1 81.44 197 LYS B C 1
ATOM 3145 O O . LYS B 1 197 ? 16.234 -8.906 13.414 1 81.44 197 LYS B O 1
ATOM 3150 N N . LEU B 1 198 ? 14.43 -9.594 14.273 1 81.56 198 LEU B N 1
ATOM 3151 C CA . LEU B 1 198 ? 13.672 -8.695 13.398 1 81.56 198 LEU B CA 1
ATOM 3152 C C . LEU B 1 198 ? 12.977 -7.605 14.211 1 81.56 198 LEU B C 1
ATOM 3154 O O . LEU B 1 198 ? 12.344 -7.895 15.227 1 81.56 198 LEU B O 1
ATOM 3158 N N . GLU B 1 199 ? 13.312 -6.348 13.852 1 81.38 199 GLU B N 1
ATOM 3159 C CA . GLU B 1 199 ? 12.531 -5.254 14.422 1 81.38 199 GLU B CA 1
ATOM 3160 C C . GLU B 1 199 ? 11.094 -5.266 13.914 1 81.38 199 GLU B C 1
ATOM 3162 O O . GLU B 1 199 ? 10.836 -4.875 12.773 1 81.38 199 GLU B O 1
ATOM 3167 N N . LYS B 1 200 ? 10.242 -5.656 14.75 1 80.62 200 LYS B N 1
ATOM 3168 C CA . LYS B 1 200 ? 8.852 -5.902 14.375 1 80.62 200 LYS B CA 1
ATOM 3169 C C . LYS B 1 200 ? 8.234 -4.672 13.719 1 80.62 200 LYS B C 1
ATOM 3171 O O . LYS B 1 200 ? 7.406 -4.793 12.812 1 80.62 200 LYS B O 1
ATOM 3176 N N . GLU B 1 201 ? 8.742 -3.549 14.086 1 78.19 201 GLU B N 1
ATOM 3177 C CA . GLU B 1 201 ? 8.18 -2.289 13.609 1 78.19 201 GLU B CA 1
ATOM 3178 C C . GLU B 1 201 ? 8.531 -2.053 12.141 1 78.19 201 GLU B C 1
ATOM 3180 O O . GLU B 1 201 ? 7.902 -1.229 11.477 1 78.19 201 GLU B O 1
ATOM 3185 N N . LYS B 1 202 ? 9.5 -2.811 11.703 1 81.62 202 LYS B N 1
ATOM 3186 C CA . LYS B 1 202 ? 9.984 -2.596 10.344 1 81.62 202 LYS B CA 1
ATOM 3187 C C . LYS B 1 202 ? 9.438 -3.656 9.391 1 81.62 202 LYS B C 1
ATOM 3189 O O . LYS B 1 202 ? 9.719 -3.625 8.188 1 81.62 202 LYS B O 1
ATOM 3194 N N . ALA B 1 203 ? 8.633 -4.551 10.016 1 89.19 203 ALA B N 1
ATOM 3195 C CA . ALA B 1 203 ? 8.078 -5.594 9.156 1 89.19 203 ALA B CA 1
ATOM 3196 C C . ALA B 1 203 ? 7.168 -5 8.086 1 89.19 203 ALA B C 1
ATOM 3198 O O . ALA B 1 203 ? 6.387 -4.086 8.367 1 89.19 203 ALA B O 1
ATOM 3199 N N . MET B 1 204 ? 7.262 -5.484 6.887 1 91.5 204 MET B N 1
ATOM 3200 C CA . MET B 1 204 ? 6.453 -5.012 5.766 1 91.5 204 MET B CA 1
ATOM 3201 C C . MET B 1 204 ? 5.102 -5.719 5.73 1 91.5 204 MET B C 1
ATOM 3203 O O . MET B 1 204 ? 4.094 -5.121 5.359 1 91.5 204 MET B O 1
ATOM 3207 N N . THR B 1 205 ? 5.082 -6.992 6.094 1 95.31 205 THR B N 1
ATOM 3208 C CA . THR B 1 205 ? 3.854 -7.719 6.398 1 95.31 205 THR B CA 1
ATOM 3209 C C . THR B 1 205 ? 3.82 -8.133 7.863 1 95.31 205 THR B C 1
ATOM 3211 O O . THR B 1 205 ? 4.617 -8.969 8.297 1 95.31 205 THR B O 1
ATOM 3214 N N . PRO B 1 206 ? 2.859 -7.492 8.648 1 94.94 206 PRO B N 1
ATOM 3215 C CA . PRO B 1 206 ? 2.764 -7.84 10.07 1 94.94 206 PRO B CA 1
ATOM 3216 C C . PRO B 1 206 ? 2.432 -9.312 10.297 1 94.94 206 PRO B C 1
ATOM 3218 O O . PRO B 1 206 ? 1.619 -9.883 9.562 1 94.94 206 PRO B O 1
ATOM 3221 N N . GLY B 1 207 ? 3.018 -9.867 11.312 1 96.69 207 GLY B N 1
ATOM 3222 C CA . GLY B 1 207 ? 2.869 -11.281 11.617 1 96.69 207 GLY B CA 1
ATOM 3223 C C . GLY B 1 207 ? 1.429 -11.695 11.852 1 96.69 207 GLY B C 1
ATOM 3224 O O . GLY B 1 207 ? 1.055 -12.844 11.602 1 96.69 207 GLY B O 1
ATOM 3225 N N . VAL B 1 208 ? 0.6 -10.789 12.266 1 96.06 208 VAL B N 1
ATOM 3226 C CA . VAL B 1 208 ? -0.786 -11.102 12.602 1 96.06 208 VAL B CA 1
ATOM 3227 C C . VAL B 1 208 ? -1.54 -11.516 11.336 1 96.06 208 VAL B C 1
ATOM 3229 O O . VAL B 1 208 ? -2.551 -12.219 11.414 1 96.06 208 VAL B O 1
ATOM 3232 N N . LEU B 1 209 ? -1.066 -11.188 10.125 1 97.62 209 LEU B N 1
ATOM 3233 C CA . LEU B 1 209 ? -1.717 -11.516 8.859 1 97.62 209 LEU B CA 1
ATOM 3234 C C . LEU B 1 209 ? -1.294 -12.891 8.367 1 97.62 209 LEU B C 1
ATOM 3236 O O . LEU B 1 209 ? -1.914 -13.453 7.461 1 97.62 209 LEU B O 1
ATOM 3240 N N . ILE B 1 210 ? -0.211 -13.406 8.977 1 98.31 210 ILE B N 1
ATOM 3241 C CA . ILE B 1 210 ? 0.348 -14.688 8.555 1 98.31 210 ILE B CA 1
ATOM 3242 C C . ILE B 1 210 ? -0.209 -15.812 9.422 1 98.31 210 ILE B C 1
ATOM 3244 O O . ILE B 1 210 ? -0.092 -15.766 10.648 1 98.31 210 ILE B O 1
ATOM 3248 N N . ASN B 1 211 ? -0.82 -16.812 8.773 1 98.56 211 ASN B N 1
ATOM 3249 C CA . ASN B 1 211 ? -1.362 -17.953 9.508 1 98.56 211 ASN B CA 1
ATOM 3250 C C . ASN B 1 211 ? -0.323 -19.062 9.68 1 98.56 211 ASN B C 1
ATOM 3252 O O . ASN B 1 211 ? -0.192 -19.625 10.758 1 98.56 211 ASN B O 1
ATOM 3256 N N . TYR B 1 212 ? 0.45 -19.281 8.555 1 98.38 212 TYR B N 1
ATOM 3257 C CA . TYR B 1 212 ? 1.403 -20.391 8.594 1 98.38 212 TYR B CA 1
ATOM 3258 C C . TYR B 1 212 ? 2.691 -20.016 7.871 1 98.38 212 TYR B C 1
ATOM 3260 O O . TYR B 1 212 ? 2.67 -19.25 6.902 1 98.38 212 TYR B O 1
ATOM 3268 N N . ILE B 1 213 ? 3.748 -20.562 8.344 1 98.31 213 ILE B N 1
ATOM 3269 C CA . ILE B 1 213 ? 5.082 -20.344 7.793 1 98.31 213 ILE B CA 1
ATOM 3270 C C . ILE B 1 213 ? 5.691 -21.688 7.387 1 98.31 213 ILE B C 1
ATOM 3272 O O . ILE B 1 213 ? 5.703 -22.625 8.18 1 98.31 213 ILE B O 1
ATOM 3276 N N . VAL B 1 214 ? 6.172 -21.719 6.141 1 97.06 214 VAL B N 1
ATOM 3277 C CA . VAL B 1 214 ? 6.934 -22.891 5.703 1 97.06 214 VAL B CA 1
ATOM 3278 C C . VAL B 1 214 ? 8.359 -22.469 5.359 1 97.06 214 VAL B C 1
ATOM 3280 O O . VAL B 1 214 ? 8.578 -21.438 4.723 1 97.06 214 VAL B O 1
ATOM 3283 N N . LYS B 1 215 ? 9.18 -23.266 5.895 1 91.81 215 LYS B N 1
ATOM 3284 C CA . LYS B 1 215 ? 10.578 -23.031 5.559 1 91.81 215 LYS B CA 1
ATOM 3285 C C . LYS B 1 215 ? 10.945 -23.672 4.223 1 91.81 215 LYS B C 1
ATOM 3287 O O . LYS B 1 215 ? 10.539 -24.797 3.938 1 91.81 215 LYS B O 1
ATOM 3292 N N . GLU B 1 216 ? 11.539 -22.781 3.449 1 84 216 GLU B N 1
ATOM 3293 C CA . GLU B 1 216 ? 12.047 -23.344 2.203 1 84 216 GLU B CA 1
ATOM 3294 C C . GLU B 1 216 ? 12.938 -24.547 2.471 1 84 216 GLU B C 1
ATOM 3296 O O . GLU B 1 216 ? 13.766 -24.531 3.389 1 84 216 GLU B O 1
ATOM 3301 N N . PRO B 1 217 ? 12.531 -25.641 1.961 1 70.31 217 PRO B N 1
ATOM 3302 C CA . PRO B 1 217 ? 13.43 -26.781 2.174 1 70.31 217 PRO B CA 1
ATOM 3303 C C . PRO B 1 217 ? 14.891 -26.438 1.88 1 70.31 217 PRO B C 1
ATOM 3305 O O . PRO B 1 217 ? 15.172 -25.609 1.02 1 70.31 217 PRO B O 1
ATOM 3308 N N . ALA B 1 218 ? 15.773 -26.875 2.76 1 52.44 218 ALA B N 1
ATOM 3309 C CA . ALA B 1 218 ? 17.219 -26.703 2.629 1 52.44 218 ALA B CA 1
ATOM 3310 C C . ALA B 1 218 ? 17.719 -27.234 1.293 1 52.44 218 ALA B C 1
ATOM 3312 O O . ALA B 1 218 ? 17.156 -28.203 0.76 1 52.44 218 ALA B O 1
#

Foldseek 3Di:
DPWQADELVVCLVLDAAQFEEEFEDDQPQFTPFVNQVSVLVSLHAQYEYEYAECHECPGGNNSCLVSLRYAEYEHQDYVRYVSVVVCCVVNSYHYQHDHLVLSLQQLLCLLVVHQWDWACPQPPHPNQPPFDWDDDPRDITTTRGHDATQEYETEAAEAERLGQGHHDDCSPGSRQSNLSRHPAYEYEYAHYDHPVVDPQVPGPHHSVSHNHYYYDDD/DPFQADELVVCLVLDAAQFEEEFEDDQPQFTPFVNQVSVLVSLHAAYEYEYQECHECPGGNNSCLVSLRYAEYEHQDYVRYVSVVVCVVVNSYHYQHDHLVLSLQQLLCLLVVHQWDWAPPQPPHPNQPPFDWDDDPRDITTTRGHDATQEYETEAAEAERLGQGHHDDCSVGSRQSNLSRHPAYEYEYAHYDHPVVDDQVPGPHHSVSHNHYYYDDD

Nearest PDB structures (foldseek):
  8k9h-assembly2_F  TM=9.849E-01  e=6.639E-31  Fusobacterium nucleatum
  5dbn-assembly2_E  TM=9.847E-01  e=8.430E-30  Escherichia coli DH5[alpha]
  3cdk-assembly1_C  TM=9.706E-01  e=3.815E-28  Bacillus subtilis
  3rrl-assembly1_A  TM=9.664E-01  e=2.422E-27  Helicobacter pylori
  3rrl-assembly1_C  TM=9.579E-01  e=1.550E-25  Helicobacter pylori

Radius of gyration: 23.52 Å; Cα contacts (8 Å, |Δi|>4): 1104; chains: 2; bounding box: 52×66×49 Å